Protein AF-0000000080762637 (afdb_homodimer)

Solvent-accessible surface area (backbone atoms only — not comparable to full-atom values): 26108 Å² total; per-residue (Å²): 98,55,35,38,34,23,55,74,46,94,80,44,49,54,63,39,38,21,54,66,80,36,74,73,41,64,69,33,74,90,33,51,57,68,70,39,53,30,42,40,44,33,22,14,60,32,32,26,32,26,31,83,55,32,31,35,41,34,30,75,67,43,68,45,46,82,32,47,44,78,46,60,76,55,96,51,94,60,48,72,67,38,45,43,44,81,78,19,58,44,29,39,33,30,52,57,32,37,32,53,38,35,52,86,74,33,28,37,36,42,25,47,48,53,60,60,86,58,62,56,42,44,59,32,34,25,37,39,63,25,44,72,48,58,61,60,64,68,40,43,31,33,46,57,49,64,46,74,41,77,47,48,56,65,34,61,66,30,19,38,31,73,31,43,65,69,68,53,52,60,32,38,35,30,38,29,63,44,80,75,36,60,69,56,42,50,48,30,51,52,51,52,50,50,50,52,52,47,53,52,32,41,75,66,61,32,64,68,46,48,69,58,66,57,89,50,39,73,65,70,36,44,61,58,82,89,46,93,60,78,55,58,85,81,61,74,77,74,69,72,37,49,56,62,39,82,47,124,98,55,35,39,33,22,56,74,45,95,80,45,48,54,64,38,37,21,55,67,80,36,74,70,41,64,69,34,76,90,33,50,57,68,71,40,54,32,43,40,43,32,21,12,62,32,32,28,33,25,31,83,56,30,30,36,40,34,29,75,68,44,70,44,44,82,34,48,46,78,46,60,76,55,95,50,94,61,49,72,69,38,43,43,45,80,78,18,58,44,29,39,34,30,52,56,30,38,30,50,37,34,52,87,73,33,26,36,38,41,25,46,47,53,60,60,88,56,61,56,42,44,60,34,34,25,38,39,64,26,44,72,48,61,62,59,65,70,40,43,31,34,47,57,49,63,45,74,43,78,46,48,55,64,34,63,67,32,20,39,29,73,31,44,65,68,69,53,53,60,31,38,34,30,39,28,62,46,79,76,37,60,69,57,41,50,47,28,51,52,50,51,50,50,50,52,52,46,52,52,32,42,74,65,60,31,65,68,47,48,68,57,68,56,89,49,38,73,64,69,36,45,64,58,83,88,46,92,60,79,53,59,87,80,62,74,76,74,69,71,36,48,57,62,40,82,47,124

Organism: Caulobacter vibrioides (strain ATCC 19089 / CIP 103742 / CB 15) (NCBI:txid190650)

pLDDT: mean 92.66, std 7.64, range [56.66, 98.94]

Sequence (496 aa):
MELECYPTENRPPEIVPGRPQRAWMDRFAERHPYRCLPLTMANTTGWDILCPVGFTATWDGGAHQECIKFQPDHPYPGFHDFVKSHFTRGVVTFHTGYLFRTPPGWSLMAMGPPNHVKDGIQPLAGVIETDWLPFPFTMNWIFTRPGTVRFEKGETFCFIMLIQDKPMEAFQPVIRSMNSNPELRRQYDVWAEKRTEFNNLIFKRDPEATKEAWQRFYFKGEYPEEIQAEAPSHHVNKRRMKAPKVGVMELECYPTENRPPEIVPGRPQRAWMDRFAERHPYRCLPLTMANTTGWDILCPVGFTATWDGGAHQECIKFQPDHPYPGFHDFVKSHFTRGVVTFHTGYLFRTPPGWSLMAMGPPNHVKDGIQPLAGVIETDWLPFPFTMNWIFTRPGTVRFEKGETFCFIMLIQDKPMEAFQPVIRSMNSNPELRRQYDVWAEKRTEFNNLIFKRDPEATKEAWQRFYFKGEYPEEIQAEAPSHHVNKRRMKAPKVGV

Nearest PDB structures (foldseek):
  3hhq-assembly3_I  TM=6.589E-01  e=3.356E-04  Saccharomyces cerevisiae
  1q5u-assembly1_Y  TM=6.756E-01  e=6.524E-04  Homo sapiens
  3lqw-assembly1_A  TM=6.959E-01  e=1.194E-03  Entamoeba histolytica HM-1:IMSS
  3so2-assembly1_A  TM=6.571E-01  e=1.822E-03  Chlorella variabilis
  2pc5-assembly1_A  TM=6.422E-01  e=2.781E-03  Arabidopsis thaliana

Secondary structure (DSSP, 8-state):
-EEEEEESSSSPPPEEEPP---HHHHHSGGGGGGG-HHHHHHHHSSEEEE-SS-EEEEE-S-SSGGGEEEEESS--TTHHHHEE-SS-TTEEEEE--EEEE--TT-EEEEEPPTT---TTEEE--EEE-TTT--S--EEEEEESSSEEEEE-TT-EEEEEEEE-HHHHHT-EEEE--GGG-HHHHHHHHHHHHHHHHHHHHHHTT-HHHHHH-S--HHHHT---TTS--PPPTT--S---PPPPEE--/-EEEEEESSSSPPPEEEPP---HHHHHSGGGGGGG-HHHHHHHHSSEEEE-SS-EEEEE-S-SSGGGEEEEESS--TTHHHHEE-SS-TTEEEEE--EEEE--TT-EEEEEPPTT---TTEEE--EEE-TTT--S--EEEEEESSSEEEEE-TT-EEEEEEEE-HHHHHT-EEEE--GGG-HHHHHHHHHHHHHHHHHHHHHHTT-HHHHHH-S--HHHHT---TTS--PPPTT--S---PPPPEE--

Radius of gyration: 23.25 Å; Cα contacts (8 Å, |Δi|>4): 1080; chains: 2; bounding box: 46×76×50 Å

Foldseek 3Di:
DDKDKAFPDDDFFFKFFQDQDEPVCVPDVVSVVLLVLVQSCLSGQFMFGWAQFKWKWFAAQDFDQVRIDIGTPDDDVCPCVQWGDDRGRFKIKGFRRIQIADAPQKWKKKWARRPHDFPQKGWDIDIGPSNDDDDGDITMMGGPDGGMGIGHGGHGSITMHMDRVVVVVVDDDDDDDCVVPVLSVVQVVVVVVVQVVLVVCVVVVPPVSVVVVHDCCLLVQHGPPVRPDDRDPVRDSDDHDDTDDDDD/DDKDKAFPDDDFFFKFFQDQDEPVCVPDVVSVVLLVLVQSCLSGQFMFGFAQFKWKWFAAQDFDQVRIDIGTPDDDVCVCVQWGRDRGRFKIKGFRRIQIADAPQKWKKKWARRPHDFPQKGWDIDIGPSNDDPDGDITMMGGPDGGMGIGHGGHGSITMHMDRVVVVVVDDDDDDDCVVPVLSVVQVVVVVVVQVVLVVCVVVVPPVSVVVVHDCCLLVQHGDPVRPDDRDPVRDSDDHDDGDDDDD

Structure (mmCIF, N/CA/C/O backbone):
data_AF-0000000080762637-model_v1
#
loop_
_entity.id
_entity.type
_entity.pdbx_description
1 polymer 'Uncharacterized protein'
#
loop_
_atom_site.group_PDB
_atom_site.id
_atom_site.type_symbol
_atom_site.label_atom_id
_atom_site.label_alt_id
_atom_site.label_comp_id
_atom_site.label_asym_id
_atom_site.label_entity_id
_atom_site.label_seq_id
_atom_site.pdbx_PDB_ins_code
_atom_site.Cartn_x
_atom_site.Cartn_y
_atom_site.Cartn_z
_atom_site.occupancy
_atom_site.B_iso_or_equiv
_atom_site.auth_seq_id
_atom_site.auth_comp_id
_atom_site.auth_asym_id
_atom_site.auth_atom_id
_atom_site.pdbx_PDB_model_num
ATOM 1 N N . MET A 1 1 ? 20.172 3.137 11.398 1 91.69 1 MET A N 1
ATOM 2 C CA . MET A 1 1 ? 19.516 4.344 10.898 1 91.69 1 MET A CA 1
ATOM 3 C C . MET A 1 1 ? 18.281 4.672 11.727 1 91.69 1 MET A C 1
ATOM 5 O O . MET A 1 1 ? 17.688 3.789 12.359 1 91.69 1 MET A O 1
ATOM 9 N N . GLU A 1 2 ? 18 5.945 11.828 1 97 2 GLU A N 1
ATOM 10 C CA . GLU A 1 2 ? 16.875 6.375 12.648 1 97 2 GLU A CA 1
ATOM 11 C C . GLU A 1 2 ? 15.742 6.922 11.789 1 97 2 GLU A C 1
ATOM 13 O O . GLU A 1 2 ? 15.984 7.539 10.75 1 97 2 GLU A O 1
ATOM 18 N N . LEU A 1 3 ? 14.586 6.633 12.203 1 98.38 3 LEU A N 1
ATOM 19 C CA . LEU A 1 3 ? 13.398 7.379 11.797 1 98.38 3 LEU A CA 1
ATOM 20 C C . LEU A 1 3 ? 13 8.391 12.867 1 98.38 3 LEU A C 1
ATOM 22 O O . LEU A 1 3 ? 12.445 8.016 13.906 1 98.38 3 LEU A O 1
ATOM 26 N N . GLU A 1 4 ? 13.289 9.609 12.57 1 98.25 4 GLU A N 1
ATOM 27 C CA . GLU A 1 4 ? 12.977 10.625 13.57 1 98.25 4 GLU A CA 1
ATOM 28 C C . GLU A 1 4 ? 11.5 11.031 13.508 1 98.25 4 GLU A C 1
ATOM 30 O O . GLU A 1 4 ? 10.977 11.312 12.43 1 98.25 4 GLU A O 1
ATOM 35 N N . CYS A 1 5 ? 10.891 11.055 14.641 1 98.5 5 CYS A N 1
ATOM 36 C CA . CYS A 1 5 ? 9.492 11.43 14.805 1 98.5 5 CYS A CA 1
ATOM 37 C C . CYS A 1 5 ? 9.359 12.641 15.727 1 98.5 5 CYS A C 1
ATOM 39 O O . CYS A 1 5 ? 9.594 12.531 16.938 1 98.5 5 CYS A O 1
ATOM 41 N N . TYR A 1 6 ? 8.953 13.766 15.172 1 98.12 6 TYR A N 1
ATOM 42 C CA . TYR A 1 6 ? 8.789 14.992 15.938 1 98.12 6 TYR A CA 1
ATOM 43 C C . TYR A 1 6 ? 7.32 15.297 16.188 1 98.12 6 TYR A C 1
ATOM 45 O O . TYR A 1 6 ? 6.605 15.711 15.266 1 98.12 6 TYR A O 1
ATOM 53 N N . PRO A 1 7 ? 6.875 15.156 17.438 1 97.06 7 PRO A N 1
ATOM 54 C CA . PRO A 1 7 ? 5.473 15.492 17.703 1 97.06 7 PRO A CA 1
ATOM 55 C C . PRO A 1 7 ? 5.133 16.938 17.359 1 97.06 7 PRO A C 1
ATOM 57 O O . PRO A 1 7 ? 5.918 17.844 17.656 1 97.06 7 PRO A O 1
ATOM 60 N N . THR A 1 8 ? 4.043 17.141 16.688 1 94.88 8 THR A N 1
ATOM 61 C CA . THR A 1 8 ? 3.58 18.469 16.344 1 94.88 8 THR A CA 1
ATOM 62 C C . THR A 1 8 ? 2.389 18.875 17.203 1 94.88 8 THR A C 1
ATOM 64 O O . THR A 1 8 ? 1.822 19.953 17.016 1 94.88 8 THR A O 1
ATOM 67 N N . GLU A 1 9 ? 1.946 18.016 18.078 1 92 9 GLU A N 1
ATOM 68 C CA . GLU A 1 9 ? 0.881 18.266 19.047 1 92 9 GLU A CA 1
ATOM 69 C C . GLU A 1 9 ? 1.233 17.688 20.406 1 92 9 GLU A C 1
ATOM 71 O O . GLU A 1 9 ? 2.141 16.859 20.531 1 92 9 GLU A O 1
ATOM 76 N N . ASN A 1 10 ? 0.534 18.141 21.406 1 88.44 10 ASN A N 1
ATOM 77 C CA . ASN A 1 10 ? 0.847 17.781 22.797 1 88.44 10 ASN A CA 1
ATOM 78 C C . ASN A 1 10 ? 0.606 16.297 23.047 1 88.44 10 ASN A C 1
ATOM 80 O O . ASN A 1 10 ? 1.352 15.664 23.797 1 88.44 10 ASN A O 1
ATOM 84 N N . ARG A 1 11 ? -0.433 15.781 22.547 1 91.69 11 ARG A N 1
ATOM 85 C CA . ARG A 1 11 ? -0.769 14.367 22.703 1 91.69 11 ARG A CA 1
ATOM 86 C C . ARG A 1 11 ? -0.858 13.664 21.344 1 91.69 11 ARG A C 1
ATOM 88 O O . ARG A 1 11 ? -1.951 13.32 20.891 1 91.69 11 ARG A O 1
ATOM 95 N N . PRO A 1 12 ? 0.358 13.438 20.828 1 95.44 12 PRO A N 1
ATOM 96 C CA . PRO A 1 12 ? 0.318 12.797 19.5 1 95.44 12 PRO A CA 1
ATOM 97 C C . PRO A 1 12 ? -0.149 11.344 19.562 1 95.44 12 PRO A C 1
ATOM 99 O O . PRO A 1 12 ? 0.031 10.68 20.594 1 95.44 12 PRO A O 1
ATOM 102 N N . PRO A 1 13 ? -0.802 10.844 18.516 1 97.62 13 PRO A N 1
ATOM 103 C CA . PRO A 1 13 ? -1.193 9.43 18.453 1 97.62 13 PRO A CA 1
ATOM 104 C C . PRO A 1 13 ? -0.014 8.484 18.672 1 97.62 13 PRO A C 1
ATOM 106 O O . PRO A 1 13 ? 1.129 8.836 18.375 1 97.62 13 PRO A O 1
ATOM 109 N N . GLU A 1 14 ? -0.35 7.312 19.156 1 98.12 14 GLU A N 1
ATOM 110 C CA . GLU A 1 14 ? 0.674 6.309 19.438 1 98.12 14 GLU A CA 1
ATOM 111 C C . GLU A 1 14 ? 1.184 5.664 18.156 1 98.12 14 GLU A C 1
ATOM 113 O O . GLU A 1 14 ? 0.403 5.387 17.234 1 98.12 14 GLU A O 1
ATOM 118 N N . ILE A 1 15 ? 2.496 5.457 18.094 1 98.69 15 ILE A N 1
ATOM 119 C CA . ILE A 1 15 ? 3.123 4.684 17.031 1 98.69 15 ILE A CA 1
ATOM 120 C C . ILE A 1 15 ? 3.588 3.336 17.578 1 98.69 15 ILE A C 1
ATOM 122 O O . ILE A 1 15 ? 4.227 3.273 18.625 1 98.69 15 ILE A O 1
ATOM 126 N N . VAL A 1 16 ? 3.229 2.246 16.938 1 98.75 16 VAL A N 1
ATOM 127 C CA . VAL A 1 16 ? 3.68 0.917 17.344 1 98.75 16 VAL A CA 1
ATOM 128 C C . VAL A 1 16 ? 4.176 0.149 16.109 1 98.75 16 VAL A C 1
ATOM 130 O O . VAL A 1 16 ? 3.828 0.486 14.977 1 98.75 16 VAL A O 1
ATOM 133 N N . PRO A 1 17 ? 5.035 -0.861 16.359 1 98.56 17 PRO A N 1
ATOM 134 C CA . PRO A 1 17 ? 5.371 -1.726 15.234 1 98.56 17 PRO A CA 1
ATOM 135 C C . PRO A 1 17 ? 4.137 -2.33 14.562 1 98.56 17 PRO A C 1
ATOM 137 O O . PRO A 1 17 ? 3.119 -2.549 15.227 1 98.56 17 PRO A O 1
ATOM 140 N N . GLY A 1 18 ? 4.254 -2.529 13.219 1 98.38 18 GLY A N 1
ATOM 141 C CA . GLY A 1 18 ? 3.158 -3.18 12.523 1 98.38 18 GLY A CA 1
ATOM 142 C C . GLY A 1 18 ? 2.688 -4.453 13.195 1 98.38 18 GLY A C 1
ATOM 143 O O . GLY A 1 18 ? 3.502 -5.297 13.578 1 98.38 18 GLY A O 1
ATOM 144 N N . ARG A 1 19 ? 1.404 -4.625 13.312 1 97.06 19 ARG A N 1
ATOM 145 C CA . ARG A 1 19 ? 0.818 -5.766 14.008 1 97.06 19 ARG A CA 1
ATOM 146 C C . ARG A 1 19 ? 0.419 -6.863 13.031 1 97.06 19 ARG A C 1
ATOM 148 O O . ARG A 1 19 ? -0.098 -6.578 11.945 1 97.06 19 ARG A O 1
ATOM 155 N N . PRO A 1 20 ? 0.65 -8.086 13.367 1 96.12 20 PRO A N 1
ATOM 156 C CA . PRO A 1 20 ? 0.43 -9.18 12.422 1 96.12 20 PRO A CA 1
ATOM 157 C C . PRO A 1 20 ? -1.045 -9.547 12.281 1 96.12 20 PRO A C 1
ATOM 159 O O . PRO A 1 20 ? -1.464 -10.039 11.227 1 96.12 20 PRO A O 1
ATOM 162 N N . GLN A 1 21 ? -1.851 -9.297 13.281 1 96.81 21 GLN A N 1
ATOM 163 C CA . GLN A 1 21 ? -3.199 -9.852 13.305 1 96.81 21 GLN A CA 1
ATOM 164 C C . GLN A 1 21 ? -4.164 -8.984 12.5 1 96.81 21 GLN A C 1
ATOM 166 O O . GLN A 1 21 ? -4.047 -7.758 12.5 1 96.81 21 GLN A O 1
ATOM 171 N N . ARG A 1 22 ? -5.027 -9.617 11.836 1 97.75 22 ARG A N 1
ATOM 172 C CA . ARG A 1 22 ? -6.195 -9.023 11.195 1 97.75 22 ARG A CA 1
ATOM 173 C C . ARG A 1 22 ? -7.469 -9.781 11.555 1 97.75 22 ARG A C 1
ATOM 175 O O . ARG A 1 22 ? -7.477 -11.008 11.586 1 97.75 22 ARG A O 1
ATOM 182 N N . ALA A 1 23 ? -8.555 -9.008 11.789 1 95.88 23 ALA A N 1
ATOM 183 C CA . ALA A 1 23 ? -9.805 -9.609 12.258 1 95.88 23 ALA A CA 1
ATOM 184 C C . ALA A 1 23 ? -10.297 -10.68 11.289 1 95.88 23 ALA A C 1
ATOM 186 O O . ALA A 1 23 ? -10.703 -11.766 11.711 1 95.88 23 ALA A O 1
ATOM 187 N N . TRP A 1 24 ? -10.328 -10.422 9.977 1 94.5 24 TRP A N 1
ATOM 188 C CA . TRP A 1 24 ? -10.844 -11.383 9.008 1 94.5 24 TRP A CA 1
ATOM 189 C C . TRP A 1 24 ? -9.953 -12.617 8.938 1 94.5 24 TRP A C 1
ATOM 191 O O . TRP A 1 24 ? -10.438 -13.727 8.727 1 94.5 24 TRP A O 1
ATOM 201 N N . MET A 1 25 ? -8.633 -12.445 9.094 1 94.75 25 MET A N 1
ATOM 202 C CA . MET A 1 25 ? -7.711 -13.578 9.086 1 94.75 25 MET A CA 1
ATOM 203 C C . MET A 1 25 ? -7.945 -14.469 10.297 1 94.75 25 MET A C 1
ATOM 205 O O . MET A 1 25 ? -7.902 -15.695 10.188 1 94.75 25 MET A O 1
ATOM 209 N N . ASP A 1 26 ? -8.234 -13.859 11.43 1 94.81 26 ASP A N 1
ATOM 210 C CA . ASP A 1 26 ? -8.516 -14.594 12.664 1 94.81 26 ASP A CA 1
ATOM 211 C C . ASP A 1 26 ? -9.781 -15.438 12.523 1 94.81 26 ASP A C 1
ATOM 213 O O . ASP A 1 26 ? -9.898 -16.484 13.156 1 94.81 26 ASP A O 1
ATOM 217 N N . ARG A 1 27 ? -10.664 -15 11.742 1 91.06 27 ARG A N 1
ATOM 218 C CA . ARG A 1 27 ? -11.977 -15.633 11.648 1 91.06 27 ARG A CA 1
ATOM 219 C C . ARG A 1 27 ? -11.953 -16.812 10.68 1 91.06 27 ARG A C 1
ATOM 221 O O . ARG A 1 27 ? -12.891 -17.609 10.641 1 91.06 27 ARG A O 1
ATOM 228 N N . PHE A 1 28 ? -10.898 -16.906 9.914 1 87.38 28 PHE A N 1
ATOM 229 C CA . PHE A 1 28 ? -10.789 -18.031 9 1 87.38 28 PHE A CA 1
ATOM 230 C C . PHE A 1 28 ? -10.562 -19.328 9.758 1 87.38 28 PHE A C 1
ATOM 232 O O . PHE A 1 28 ? -9.906 -19.344 10.805 1 87.38 28 PHE A O 1
ATOM 239 N N . ALA A 1 29 ? -11.102 -20.359 9.125 1 82.44 29 ALA A N 1
ATOM 240 C CA . ALA A 1 29 ? -10.883 -21.672 9.719 1 82.44 29 ALA A CA 1
ATOM 241 C C . ALA A 1 29 ? -9.398 -21.969 9.875 1 82.44 29 ALA A C 1
ATOM 243 O O . ALA A 1 29 ? -8.617 -21.75 8.945 1 82.44 29 ALA A O 1
ATOM 244 N N . GLU A 1 30 ? -9.039 -22.328 11.023 1 84.62 30 GLU A N 1
ATOM 245 C CA . GLU A 1 30 ? -7.664 -22.703 11.352 1 84.62 30 GLU A CA 1
ATOM 246 C C . GLU A 1 30 ? -6.703 -21.547 11.109 1 84.62 30 GLU A C 1
ATOM 248 O O . GLU A 1 30 ? -5.496 -21.766 10.953 1 84.62 30 GLU A O 1
ATOM 253 N N . ARG A 1 31 ? -7.23 -20.344 10.898 1 88.44 31 ARG A N 1
ATOM 254 C CA . ARG A 1 31 ? -6.418 -19.156 10.664 1 88.44 31 ARG A CA 1
ATOM 255 C C . ARG A 1 31 ? -5.504 -19.344 9.461 1 88.44 31 ARG A C 1
ATOM 257 O O . ARG A 1 31 ? -4.328 -18.969 9.5 1 88.44 31 ARG A O 1
ATOM 264 N N . HIS A 1 32 ? -6.035 -19.891 8.445 1 88 32 HIS A N 1
ATOM 265 C CA . HIS A 1 32 ? -5.332 -20.328 7.242 1 88 32 HIS A CA 1
ATOM 266 C C . HIS A 1 32 ? -4.602 -19.172 6.582 1 88 32 HIS A C 1
ATOM 268 O O . HIS A 1 32 ? -3.479 -19.328 6.098 1 88 32 HIS A O 1
ATOM 274 N N . PRO A 1 33 ? -5.195 -18.016 6.633 1 91.06 33 PRO A N 1
ATOM 275 C CA . PRO A 1 33 ? -4.531 -16.922 5.926 1 91.06 33 PRO A CA 1
ATOM 276 C C . PRO A 1 33 ? -3.158 -16.594 6.504 1 91.06 33 PRO A C 1
ATOM 278 O O . PRO A 1 33 ? -2.307 -16.031 5.805 1 91.06 33 PRO A O 1
ATOM 281 N N . TYR A 1 34 ? -2.912 -16.922 7.738 1 92.44 34 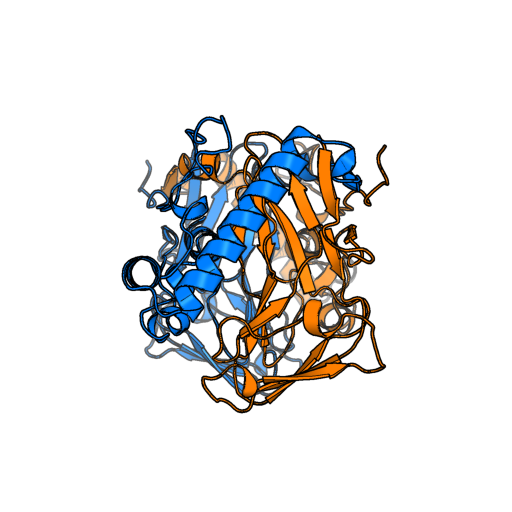TYR A N 1
ATOM 282 C CA . TYR A 1 34 ? -1.624 -16.625 8.359 1 92.44 34 TYR A CA 1
ATOM 283 C C . TYR A 1 34 ? -0.534 -17.547 7.805 1 92.44 34 TYR A C 1
ATOM 285 O O . TYR A 1 34 ? 0.655 -17.312 8.039 1 92.44 34 TYR A O 1
ATOM 293 N N . ARG A 1 35 ? -0.922 -18.516 7.008 1 88.94 35 ARG A N 1
ATOM 294 C CA . ARG A 1 35 ? 0.034 -19.375 6.332 1 88.94 35 ARG A CA 1
ATOM 295 C C . ARG A 1 35 ? 0.582 -18.719 5.07 1 88.94 35 ARG A C 1
ATOM 297 O O . ARG A 1 35 ? 1.582 -19.172 4.512 1 88.94 35 ARG A O 1
ATOM 304 N N . CYS A 1 36 ? -0.128 -17.797 4.605 1 92.62 36 CYS A N 1
ATOM 305 C CA . CYS A 1 36 ? 0.356 -17.016 3.471 1 92.62 36 CYS A CA 1
ATOM 306 C C . CYS A 1 36 ? 1.411 -16.016 3.914 1 92.62 36 CYS A C 1
ATOM 308 O O . CYS A 1 36 ? 1.078 -14.898 4.34 1 92.62 36 CYS A O 1
ATOM 310 N N . LEU A 1 37 ? 2.641 -16.344 3.703 1 94.88 37 LEU A N 1
ATOM 311 C CA . LEU A 1 37 ? 3.768 -15.594 4.238 1 94.88 37 LEU A CA 1
ATOM 312 C C . LEU A 1 37 ? 3.768 -14.164 3.695 1 94.88 37 LEU A C 1
ATOM 314 O O . LEU A 1 37 ? 3.93 -13.211 4.457 1 94.88 37 LEU A O 1
ATOM 318 N N . PRO A 1 38 ? 3.566 -13.922 2.34 1 96.69 38 PRO A N 1
ATOM 319 C CA . PRO A 1 38 ? 3.557 -12.547 1.84 1 96.69 38 PRO A CA 1
ATOM 320 C C . PRO A 1 38 ? 2.547 -11.664 2.566 1 96.69 38 PRO A C 1
ATOM 322 O O . PRO A 1 38 ? 2.834 -10.492 2.852 1 96.69 38 PRO A O 1
ATOM 325 N N . LEU A 1 39 ? 1.398 -12.227 2.896 1 96.94 39 LEU A N 1
ATOM 326 C CA . LEU A 1 39 ? 0.346 -11.477 3.574 1 96.94 39 LEU A CA 1
ATOM 327 C C . LEU A 1 39 ? 0.806 -11.023 4.957 1 96.94 39 LEU A C 1
ATOM 329 O O . LEU A 1 39 ? 0.708 -9.844 5.293 1 96.94 39 LEU A O 1
ATOM 333 N N . THR A 1 40 ? 1.348 -11.945 5.734 1 96.81 40 THR A N 1
ATOM 334 C CA . THR A 1 40 ? 1.747 -11.633 7.105 1 96.81 40 THR A CA 1
ATOM 335 C C . THR A 1 40 ? 2.965 -10.711 7.117 1 96.81 40 THR A C 1
ATOM 337 O O . THR A 1 40 ? 3.096 -9.859 7.996 1 96.81 40 THR A O 1
ATOM 340 N N . MET A 1 41 ? 3.816 -10.898 6.145 1 97.56 41 MET A N 1
ATOM 341 C CA . MET A 1 41 ? 4.973 -10.008 6.039 1 97.56 41 MET A CA 1
ATOM 342 C C . MET A 1 41 ? 4.539 -8.578 5.738 1 97.56 41 MET A C 1
ATOM 344 O O . MET A 1 41 ? 5.066 -7.633 6.324 1 97.56 41 MET A O 1
ATOM 348 N N . ALA A 1 42 ? 3.586 -8.445 4.883 1 98.5 42 ALA A N 1
ATOM 349 C CA . ALA A 1 42 ? 3.078 -7.109 4.586 1 98.5 42 ALA A CA 1
ATOM 350 C C . ALA A 1 42 ? 2.498 -6.457 5.836 1 98.5 42 ALA A C 1
ATOM 352 O O . ALA A 1 42 ? 2.697 -5.262 6.066 1 98.5 42 ALA A O 1
ATOM 353 N N . ASN A 1 43 ? 1.814 -7.238 6.68 1 98.56 43 ASN A N 1
ATOM 354 C CA . ASN A 1 43 ? 1.166 -6.723 7.883 1 98.56 43 ASN A CA 1
ATOM 355 C C . ASN A 1 43 ? 2.174 -6.082 8.828 1 98.56 43 ASN A C 1
ATOM 357 O O . ASN A 1 43 ? 1.83 -5.164 9.578 1 98.56 43 ASN A O 1
ATOM 361 N N . THR A 1 44 ? 3.428 -6.551 8.742 1 98.31 44 THR A N 1
ATOM 362 C CA . THR A 1 44 ? 4.363 -6.172 9.797 1 98.31 44 THR A CA 1
ATOM 363 C C . THR A 1 44 ? 5.531 -5.375 9.227 1 98.31 44 THR A C 1
ATOM 365 O O . THR A 1 44 ? 6.512 -5.113 9.922 1 98.31 44 THR A O 1
ATOM 368 N N . THR A 1 45 ? 5.488 -5.039 7.949 1 98.25 45 THR A N 1
ATOM 369 C CA . THR A 1 45 ? 6.59 -4.309 7.336 1 98.25 45 THR A CA 1
ATOM 370 C C . THR A 1 45 ? 6.348 -2.803 7.402 1 98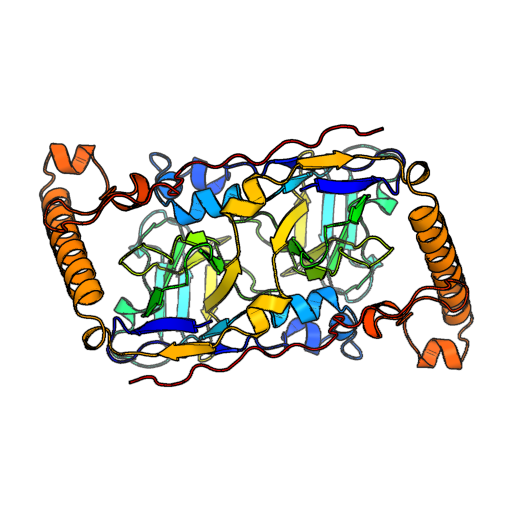.25 45 THR A C 1
ATOM 372 O O . THR A 1 45 ? 6.199 -2.146 6.371 1 98.25 45 THR A O 1
ATOM 375 N N . GLY A 1 46 ? 6.41 -2.283 8.602 1 98.56 46 GLY A N 1
ATOM 376 C CA . GLY A 1 46 ? 6.191 -0.869 8.859 1 98.56 46 GLY A CA 1
ATOM 377 C C . GLY A 1 46 ? 5.691 -0.59 10.266 1 98.56 46 GLY A C 1
ATOM 378 O O . GLY A 1 46 ? 5.926 -1.383 11.18 1 98.56 46 GLY A O 1
ATOM 379 N N . TRP A 1 47 ? 5.105 0.604 10.477 1 98.94 47 TRP A N 1
ATOM 380 C CA . TRP A 1 47 ? 4.613 1.018 11.789 1 98.94 47 TRP A CA 1
ATOM 381 C C . TRP A 1 47 ? 3.17 1.501 11.703 1 98.94 47 TRP A C 1
ATOM 383 O O . TRP A 1 47 ? 2.77 2.098 10.695 1 98.94 47 TRP A O 1
ATOM 393 N N . ASP A 1 48 ? 2.465 1.257 12.758 1 98.81 48 ASP A N 1
ATOM 394 C CA . ASP A 1 48 ? 1.075 1.678 12.914 1 98.81 48 ASP A CA 1
ATOM 395 C C . ASP A 1 48 ? 0.981 2.979 13.703 1 98.81 48 ASP A C 1
ATOM 397 O O . ASP A 1 48 ? 1.651 3.139 14.727 1 98.81 48 ASP A O 1
ATOM 401 N N . ILE A 1 49 ? 0.249 3.9 13.172 1 98.88 49 ILE A N 1
ATOM 402 C CA . ILE A 1 49 ? -0.202 5.035 13.969 1 98.88 49 ILE A CA 1
ATOM 403 C C . ILE A 1 49 ? -1.663 4.84 14.367 1 98.88 49 ILE A C 1
ATOM 405 O O . ILE A 1 49 ? -2.521 4.613 13.516 1 98.88 49 ILE A O 1
ATOM 409 N N . LEU A 1 50 ? -1.955 4.945 15.625 1 98.75 50 LEU A N 1
ATOM 410 C CA . LEU A 1 50 ? -3.201 4.406 16.156 1 98.75 50 LEU A CA 1
ATOM 411 C C . LEU A 1 50 ? -4.184 5.523 16.484 1 98.75 50 LEU A C 1
ATOM 413 O O . LEU A 1 50 ? -3.777 6.59 16.969 1 98.75 50 LEU A O 1
ATOM 417 N N . CYS A 1 51 ? -5.457 5.254 16.266 1 98.31 51 CYS A N 1
ATOM 418 C CA . CYS A 1 51 ? -6.52 6.164 16.688 1 98.31 51 CYS A CA 1
ATOM 419 C C . CYS A 1 51 ? -6.516 6.344 18.203 1 98.31 51 CYS A C 1
ATOM 421 O O . CYS A 1 51 ? -6.609 5.367 18.953 1 98.31 51 CYS A O 1
ATOM 423 N N . PRO A 1 52 ? -6.418 7.566 18.656 1 97.31 52 PRO A N 1
ATOM 424 C CA . PRO A 1 52 ? -6.395 7.797 20.109 1 97.31 52 PRO A CA 1
ATOM 425 C C . PRO A 1 52 ? -7.773 7.668 20.75 1 97.31 52 PRO A C 1
ATOM 427 O O . PRO A 1 52 ? -7.883 7.516 21.969 1 97.31 52 PRO A O 1
ATOM 430 N N . VAL A 1 53 ? -8.82 7.734 19.969 1 97.25 53 VAL A N 1
ATOM 431 C CA . VAL A 1 53 ? -10.195 7.68 20.453 1 97.25 53 VAL A CA 1
ATOM 432 C C . VAL A 1 53 ? -11.086 7.02 19.406 1 97.25 53 VAL A C 1
ATOM 434 O O . VAL A 1 53 ? -10.836 7.145 18.203 1 97.25 53 VAL A O 1
ATOM 437 N N . GLY A 1 54 ? -12.055 6.277 19.906 1 98 54 GLY A N 1
ATOM 438 C CA . GLY A 1 54 ? -13.055 5.738 18.984 1 98 54 GLY A CA 1
ATOM 439 C C . GLY A 1 54 ? -14.062 6.773 18.531 1 98 54 GLY A C 1
ATOM 440 O O . GLY A 1 54 ? -14.43 7.668 19.297 1 98 54 GLY A O 1
ATOM 441 N N . PHE A 1 55 ? -14.523 6.645 17.312 1 98.44 55 PHE A N 1
ATOM 442 C CA . PHE A 1 55 ? -15.531 7.578 16.812 1 98.44 55 PHE A CA 1
ATOM 443 C C . PHE A 1 55 ? -16.25 7.012 15.594 1 98.44 55 PHE A C 1
ATOM 445 O O . PHE A 1 55 ? -15.797 6.016 15.016 1 98.44 55 PHE A O 1
ATOM 452 N N . THR A 1 56 ? -17.312 7.633 15.266 1 98.19 56 THR A N 1
ATOM 453 C CA . THR A 1 56 ? -18.094 7.305 14.078 1 98.19 56 THR A CA 1
ATOM 454 C C . THR A 1 56 ? -18.047 8.453 13.07 1 98.19 56 THR A C 1
ATOM 456 O O . THR A 1 56 ? -18.094 9.625 13.461 1 98.19 56 THR A O 1
ATOM 459 N N . ALA A 1 57 ? -17.844 8.141 11.836 1 97.75 57 ALA A N 1
ATOM 460 C CA . ALA A 1 57 ? -17.938 9.102 10.734 1 97.75 57 ALA A CA 1
ATOM 461 C C . ALA A 1 57 ? -19.094 8.766 9.805 1 97.75 57 ALA A C 1
ATOM 463 O O . ALA A 1 57 ? -19.266 7.605 9.406 1 97.75 57 ALA A O 1
ATOM 464 N N . THR A 1 58 ? -19.906 9.742 9.477 1 98 58 THR A N 1
ATOM 465 C CA . THR A 1 58 ? -21.047 9.547 8.586 1 98 58 THR A CA 1
ATOM 466 C C . THR A 1 58 ? -21 10.531 7.426 1 98 58 THR A C 1
ATOM 468 O O . THR A 1 58 ? -20.859 11.734 7.629 1 98 58 THR A O 1
ATOM 471 N N . TRP A 1 59 ? -21.062 10.016 6.246 1 97.88 59 TRP A N 1
ATOM 472 C CA . TRP A 1 59 ? -21.109 10.828 5.035 1 97.88 59 TRP A CA 1
ATOM 473 C C . TRP A 1 59 ? -22.453 10.695 4.332 1 97.88 59 TRP A C 1
ATOM 475 O O . TRP A 1 59 ? -22.938 9.578 4.117 1 97.88 59 TRP A O 1
ATOM 485 N N . ASP A 1 60 ? -23.062 11.734 3.943 1 97.12 60 ASP A N 1
ATOM 486 C CA . ASP A 1 60 ? -24.391 11.68 3.357 1 97.12 60 ASP A CA 1
ATOM 487 C C . ASP A 1 60 ? -24.328 11.719 1.833 1 97.12 60 ASP A C 1
ATOM 489 O O . ASP A 1 60 ? -25.359 11.734 1.161 1 97.12 60 ASP A O 1
ATOM 493 N N . GLY A 1 61 ? -23.188 11.734 1.286 1 95 61 GLY A N 1
ATOM 494 C CA . GLY A 1 61 ? -23.047 11.711 -0.16 1 95 61 GLY A CA 1
ATOM 495 C C . GLY A 1 61 ? -22.828 13.094 -0.759 1 95 61 GLY A C 1
ATOM 496 O O . GLY A 1 61 ? -22.609 13.219 -1.968 1 95 61 GLY A O 1
ATOM 497 N N . GLY A 1 62 ? -22.812 14.078 0.033 1 92.62 62 GLY A N 1
ATOM 498 C CA . GLY A 1 62 ? -22.688 15.445 -0.459 1 92.62 62 GLY A CA 1
ATOM 499 C C . GLY A 1 62 ? -21.266 15.859 -0.743 1 92.62 62 GLY A C 1
ATOM 500 O O . GLY A 1 62 ? -20.328 15.102 -0.482 1 92.62 62 GLY A O 1
ATOM 501 N N . ALA A 1 63 ? -21.062 17.031 -1.298 1 89.25 63 ALA A N 1
ATOM 502 C CA . ALA A 1 63 ? -19.781 17.469 -1.821 1 89.25 63 ALA A CA 1
ATOM 503 C C . ALA A 1 63 ? -19.094 18.422 -0.848 1 89.25 63 ALA A C 1
ATOM 505 O O . ALA A 1 63 ? -17.938 18.812 -1.064 1 89.25 63 ALA A O 1
ATOM 506 N N . HIS A 1 64 ? -19.703 18.75 0.251 1 88.38 64 HIS A N 1
ATOM 507 C CA . HIS A 1 64 ? -19.172 19.766 1.148 1 88.38 64 HIS A CA 1
ATOM 508 C C . HIS A 1 64 ? -18.594 19.125 2.416 1 88.38 64 HIS A C 1
ATOM 510 O O . HIS A 1 64 ? -18.906 17.984 2.738 1 88.38 64 HIS A O 1
ATOM 516 N N . GLN A 1 65 ? -17.797 19.875 3.119 1 85.88 65 GLN A N 1
ATOM 517 C CA . GLN A 1 65 ? -17.156 19.406 4.34 1 85.88 65 GLN A CA 1
ATOM 518 C C . GLN A 1 65 ? -18.172 19.031 5.398 1 85.88 65 GLN A C 1
ATOM 520 O O . GLN A 1 65 ? -17.984 18.078 6.16 1 85.88 65 GLN A O 1
ATOM 525 N N . GLU A 1 66 ? -19.266 19.734 5.43 1 89.5 66 GLU A N 1
ATOM 526 C CA . GLU A 1 66 ? -20.281 19.516 6.449 1 89.5 66 GLU A CA 1
ATOM 527 C C . GLU A 1 66 ? -21.078 18.25 6.184 1 89.5 66 GLU A C 1
ATOM 529 O O . GLU A 1 66 ? -21.844 17.797 7.035 1 89.5 66 GLU A O 1
ATOM 534 N N . CYS A 1 67 ? -20.812 17.719 5.027 1 93.25 67 CYS A N 1
ATOM 535 C CA . CYS A 1 67 ? -21.562 16.531 4.645 1 93.25 67 CYS A CA 1
ATOM 536 C C . CYS A 1 67 ? -20.984 15.289 5.312 1 93.25 67 CYS A C 1
ATOM 538 O O . CYS A 1 67 ? -21.547 14.203 5.191 1 93.25 67 CYS A O 1
ATOM 540 N N . ILE A 1 68 ? -19.891 15.406 5.992 1 94.88 68 ILE A N 1
ATOM 541 C CA . ILE A 1 68 ? -19.359 14.352 6.852 1 94.88 68 ILE A CA 1
ATOM 542 C C . ILE A 1 68 ? -19.484 14.766 8.32 1 94.88 68 ILE A C 1
ATOM 544 O O . ILE A 1 68 ? -19.062 15.875 8.695 1 94.88 68 ILE A O 1
ATOM 548 N N . LYS A 1 69 ? -20.031 13.945 9.117 1 95.56 69 LYS A N 1
ATOM 549 C CA . LYS A 1 69 ? -20.156 14.172 10.555 1 95.56 69 LYS A CA 1
ATOM 550 C C . LYS A 1 69 ? -19.297 13.195 11.344 1 95.56 69 LYS A C 1
ATOM 552 O O . LYS A 1 69 ? -19.25 12.008 11.023 1 95.56 69 LYS A O 1
ATOM 557 N N . PHE A 1 70 ? -18.625 13.742 12.281 1 96.5 70 PHE A N 1
ATOM 558 C CA . PHE A 1 70 ? -17.797 12.945 13.18 1 96.5 70 PHE A CA 1
ATOM 559 C C . PHE A 1 70 ? -18.391 12.945 14.594 1 96.5 70 PHE A C 1
ATOM 561 O O . PHE A 1 70 ? -18.75 14 15.117 1 96.5 70 PHE A O 1
ATOM 568 N N . GLN A 1 71 ? -18.469 11.758 15.203 1 96.56 71 GLN A N 1
ATOM 569 C CA . GLN A 1 71 ? -18.984 11.617 16.562 1 96.56 71 GLN A CA 1
ATOM 570 C C . GLN A 1 71 ? -18.062 10.742 17.406 1 96.56 71 GLN A C 1
ATOM 572 O O . GLN A 1 71 ? -18.109 9.516 17.328 1 96.56 71 GLN A O 1
ATOM 577 N N . PRO A 1 72 ? -17.234 11.391 18.266 1 97.25 72 PRO A N 1
ATOM 578 C CA . PRO A 1 72 ? -16.406 10.578 19.156 1 97.25 72 PRO A CA 1
ATOM 579 C C . PRO A 1 72 ? -17.234 9.844 20.203 1 97.25 72 PRO A C 1
ATOM 581 O O . PRO A 1 72 ? -18.328 10.289 20.578 1 97.25 72 PRO A O 1
ATOM 584 N N . ASP A 1 73 ? -16.688 8.719 20.672 1 96.44 73 ASP A N 1
ATOM 585 C CA . ASP A 1 73 ? -17.359 7.918 21.688 1 96.44 73 ASP A CA 1
ATOM 586 C C . ASP A 1 73 ? -17.5 8.695 23 1 96.44 73 ASP A C 1
ATOM 588 O O . ASP A 1 73 ? -18.5 8.555 23.719 1 96.44 73 ASP A O 1
ATOM 592 N N . HIS A 1 74 ? -16.484 9.422 23.312 1 94.38 74 HIS A N 1
ATOM 593 C CA . HIS A 1 74 ? -16.453 10.297 24.484 1 94.38 74 HIS A CA 1
ATOM 594 C C . HIS A 1 74 ? -15.758 11.617 24.156 1 94.38 74 HIS A C 1
ATOM 596 O O . HIS A 1 74 ? -14.992 11.703 23.203 1 94.38 74 HIS A O 1
ATOM 602 N N . PRO A 1 75 ? -16.172 12.578 24.969 1 91.75 75 PRO A N 1
ATOM 603 C CA . PRO A 1 75 ? -15.461 13.844 24.734 1 91.75 75 PRO A CA 1
ATOM 604 C C . PRO A 1 75 ? -13.945 13.672 24.719 1 91.75 75 PRO A C 1
ATOM 606 O O . PRO A 1 75 ? -13.383 13.016 25.609 1 91.75 75 PRO A O 1
ATOM 609 N N . TYR A 1 76 ? -13.344 14.086 23.688 1 90.31 76 TYR A N 1
ATOM 610 C CA . TYR A 1 76 ? -11.898 14.016 23.5 1 90.31 76 TYR A CA 1
ATOM 611 C C . TYR A 1 76 ? -11.32 15.375 23.125 1 90.31 76 TYR A C 1
ATOM 613 O O . TYR A 1 76 ? -11.625 15.906 22.047 1 90.31 76 TYR A O 1
ATOM 621 N N . PRO A 1 77 ? -10.547 15.922 24.094 1 89.5 77 PRO A N 1
ATOM 622 C CA . PRO A 1 77 ? -9.945 17.219 23.781 1 89.5 77 PRO A CA 1
ATOM 623 C C . PRO A 1 77 ? -9.156 17.203 22.484 1 89.5 77 PRO A C 1
ATOM 625 O O . PRO A 1 77 ? -8.297 16.344 22.281 1 89.5 77 PRO A O 1
ATOM 628 N N . GLY A 1 78 ? -9.5 18.109 21.562 1 89.75 78 GLY A N 1
ATOM 629 C CA . GLY A 1 78 ? -8.758 18.219 20.312 1 89.75 78 GLY A CA 1
ATOM 630 C C . GLY A 1 78 ? -9.242 17.25 19.25 1 89.75 78 GLY A C 1
ATOM 631 O O . GLY A 1 78 ? -8.523 16.984 18.281 1 89.75 78 GLY A O 1
ATOM 632 N N . PHE A 1 79 ? -10.414 16.672 19.453 1 93.12 79 PHE A N 1
ATOM 633 C CA . PHE A 1 79 ? -10.953 15.695 18.5 1 93.12 79 PHE A CA 1
ATOM 634 C C . PHE A 1 79 ? -11.039 16.281 17.109 1 93.12 79 PHE A C 1
ATOM 636 O O . PHE A 1 79 ? -10.641 15.641 16.125 1 93.12 79 PHE A O 1
ATOM 643 N N . HIS A 1 80 ? -11.406 17.484 17 1 89.81 80 HIS A N 1
ATOM 644 C CA . HIS A 1 80 ? -11.617 18.109 15.695 1 89.81 80 HIS A CA 1
ATOM 645 C C . HIS A 1 80 ? -10.289 18.547 15.07 1 89.81 80 HIS A C 1
ATOM 647 O O . HIS A 1 80 ? -10.234 18.859 13.883 1 89.81 80 HIS A O 1
ATOM 653 N N . ASP A 1 81 ? -9.273 18.547 15.898 1 90.56 81 ASP A N 1
ATOM 654 C CA . ASP A 1 81 ? -7.93 18.734 15.352 1 90.56 81 ASP A CA 1
ATOM 655 C C . ASP A 1 81 ? -7.355 17.422 14.828 1 90.56 81 ASP A C 1
ATOM 657 O O . ASP A 1 81 ? -6.508 17.422 13.938 1 90.56 81 ASP A O 1
ATOM 661 N N . PHE A 1 82 ? -7.781 16.422 15.438 1 95 82 PHE A N 1
ATOM 662 C CA . PHE A 1 82 ? -7.305 15.086 15.102 1 95 82 PHE A CA 1
ATOM 663 C C . PHE A 1 82 ? -7.879 14.625 13.766 1 95 82 PHE A C 1
ATOM 665 O O . PHE A 1 82 ? -7.148 14.133 12.898 1 95 82 PHE A O 1
ATOM 672 N N . VAL A 1 83 ? -9.188 14.742 13.547 1 95.69 83 VAL A N 1
ATOM 673 C CA . VAL A 1 83 ? -9.852 14.266 12.344 1 95.69 83 VAL A CA 1
ATOM 674 C C . VAL A 1 83 ? -10.797 15.344 11.812 1 95.69 83 VAL A C 1
ATOM 676 O O . VAL A 1 83 ? -11.508 15.992 12.578 1 95.69 83 VAL A O 1
ATOM 679 N N . LYS A 1 84 ? -10.703 15.57 10.5 1 92.5 84 LYS A N 1
ATOM 680 C CA . LYS A 1 84 ? -11.523 16.562 9.812 1 92.5 84 LYS A CA 1
ATOM 681 C C . LYS A 1 84 ? -11.805 16.141 8.375 1 92.5 84 LYS A C 1
ATOM 683 O O . LYS A 1 84 ? -11.391 15.062 7.945 1 92.5 84 LYS A O 1
ATOM 688 N N . SER A 1 85 ? -12.648 16.859 7.738 1 86.81 85 SER A N 1
ATOM 689 C CA . SER A 1 85 ? -12.828 16.75 6.297 1 86.81 85 SER A CA 1
ATOM 690 C C . SER A 1 85 ? -12.258 17.969 5.578 1 86.81 85 SER A C 1
ATOM 692 O O . SER A 1 85 ? -12.93 18.984 5.438 1 86.81 85 SER A O 1
ATOM 694 N N . HIS A 1 86 ? -11.047 17.812 5.109 1 76.06 86 HIS A N 1
ATOM 695 C CA . HIS A 1 86 ? -10.391 18.938 4.441 1 76.06 86 HIS A CA 1
ATOM 696 C C . HIS A 1 86 ? -10.734 18.969 2.957 1 76.06 86 HIS A C 1
ATOM 698 O O . HIS A 1 86 ? -10.859 20.047 2.369 1 76.06 86 HIS A O 1
ATOM 704 N N . PHE A 1 87 ? -10.922 17.891 2.301 1 73.31 87 PHE A N 1
ATOM 705 C CA . PHE A 1 87 ? -10.961 17.781 0.847 1 73.31 87 PHE A CA 1
ATOM 706 C C . PHE A 1 87 ? -12.398 17.672 0.352 1 73.31 87 PHE A C 1
ATOM 708 O O . PHE A 1 87 ? -12.664 17.844 -0.841 1 73.31 87 PHE A O 1
ATOM 715 N N . THR A 1 88 ? -13.344 17.484 1.217 1 81.31 88 THR A N 1
ATOM 716 C CA . THR A 1 88 ? -14.75 17.344 0.862 1 81.31 88 THR A CA 1
ATOM 717 C C . THR A 1 88 ? -15 16.031 0.119 1 81.31 88 THR A C 1
ATOM 719 O O . THR A 1 88 ? -14.141 15.148 0.104 1 81.31 88 THR A O 1
ATOM 722 N N . ARG A 1 89 ? -16.203 15.836 -0.287 1 90.44 89 ARG A N 1
ATOM 723 C CA . ARG A 1 89 ? -16.625 14.734 -1.145 1 90.44 89 ARG A CA 1
ATOM 724 C C . ARG A 1 89 ? -16.234 13.391 -0.533 1 90.44 89 ARG A C 1
ATOM 726 O O . ARG A 1 89 ? -15.648 12.539 -1.209 1 90.44 89 ARG A O 1
ATOM 733 N N . GLY A 1 90 ? -16.375 13.312 0.77 1 93.62 90 GLY A N 1
ATOM 734 C CA . GLY A 1 90 ? -16.266 12.023 1.434 1 93.62 90 GLY A CA 1
ATOM 735 C C . GLY A 1 90 ? -14.867 11.711 1.908 1 93.62 90 GLY A C 1
ATOM 736 O O . GLY A 1 90 ? -14.586 10.602 2.359 1 93.62 90 GLY A O 1
ATOM 737 N N . VAL A 1 91 ? -14 12.648 1.787 1 95.5 91 VAL A N 1
ATOM 738 C CA . VAL A 1 91 ? -12.625 12.43 2.219 1 95.5 91 VAL A CA 1
ATOM 739 C C . VAL A 1 91 ? -12.484 12.773 3.701 1 95.5 91 VAL A C 1
ATOM 741 O O . VAL A 1 91 ? -12.906 13.852 4.137 1 95.5 91 VAL A O 1
ATOM 744 N N . VAL A 1 92 ? -11.992 11.875 4.469 1 96.75 92 VAL A N 1
ATOM 745 C CA . VAL A 1 92 ? -11.688 12.039 5.887 1 96.75 92 VAL A CA 1
ATOM 746 C C . VAL A 1 92 ? -10.188 12.273 6.07 1 96.75 92 VAL A C 1
ATOM 748 O O . VAL A 1 92 ? -9.367 11.477 5.625 1 96.75 92 VAL A O 1
ATOM 751 N N . THR A 1 93 ? -9.828 13.328 6.746 1 96.88 93 THR A N 1
ATOM 752 C CA . THR A 1 93 ? -8.438 13.719 6.918 1 96.88 93 THR A CA 1
ATOM 753 C C . THR A 1 93 ? -8.008 13.562 8.375 1 96.88 93 THR A C 1
ATOM 755 O O . THR A 1 93 ? -8.609 14.172 9.266 1 96.88 93 THR A O 1
ATOM 758 N N . PHE A 1 94 ? -6.996 12.758 8.617 1 97.69 94 PHE A N 1
ATOM 759 C CA . PHE A 1 94 ? -6.406 12.57 9.938 1 97.69 94 PHE A CA 1
ATOM 760 C C . PHE A 1 94 ? -5.078 13.305 10.047 1 97.69 94 PHE A C 1
ATOM 762 O O . PHE A 1 94 ? -4.25 13.242 9.141 1 97.69 94 PHE A O 1
ATOM 769 N N . HIS A 1 95 ? -4.91 14 11.117 1 96.62 95 HIS A N 1
ATOM 770 C CA . HIS A 1 95 ? -3.58 14.5 11.445 1 96.62 95 HIS A CA 1
ATOM 771 C C . HIS A 1 95 ? -2.75 13.438 12.156 1 96.62 95 HIS A C 1
ATOM 773 O O . HIS A 1 95 ? -3.168 12.898 13.18 1 96.62 95 HIS A O 1
ATOM 779 N N . THR A 1 96 ? -1.596 13.156 11.648 1 97.56 96 THR A N 1
ATOM 780 C CA . THR A 1 96 ? -0.779 12.078 12.203 1 97.56 96 THR A CA 1
ATOM 781 C C . THR A 1 96 ? -0.15 12.5 13.523 1 97.56 96 THR A C 1
ATOM 783 O O . THR A 1 96 ? 0.265 11.648 14.32 1 97.56 96 THR A O 1
ATOM 786 N N . GLY A 1 97 ? 0.041 13.812 13.695 1 96.94 97 GLY A N 1
ATOM 787 C CA . GLY A 1 97 ? 0.6 14.336 14.93 1 96.94 97 GLY A CA 1
ATOM 788 C C . GLY A 1 97 ? 2.117 14.328 14.945 1 96.94 97 GLY A C 1
ATOM 789 O O . GLY A 1 97 ? 2.732 14.516 16 1 96.94 97 GLY A O 1
ATOM 790 N N . TYR A 1 98 ? 2.762 14.102 13.75 1 98.12 98 TYR A N 1
ATOM 791 C CA . TYR A 1 98 ? 4.219 14.016 13.711 1 98.12 98 TYR A CA 1
ATOM 792 C C . TYR A 1 98 ? 4.766 14.664 12.445 1 98.12 98 TYR A C 1
ATOM 794 O O . TYR A 1 98 ? 4.117 14.648 11.398 1 98.12 98 TYR A O 1
ATOM 802 N N . LEU A 1 99 ? 5.848 15.281 12.547 1 98 99 LEU A N 1
ATOM 803 C CA . LEU A 1 99 ? 6.777 15.492 11.438 1 98 99 LEU A CA 1
ATOM 804 C C . LEU A 1 99 ? 7.852 14.406 11.422 1 98 99 LEU A C 1
ATOM 806 O O . LEU A 1 99 ? 8.539 14.195 12.422 1 98 99 LEU A O 1
ATOM 810 N N . PHE A 1 100 ? 7.988 13.734 10.312 1 98.44 100 PHE A N 1
ATOM 811 C CA . PHE A 1 100 ? 8.953 12.648 10.195 1 98.44 100 PHE A CA 1
ATOM 812 C C . PHE A 1 100 ? 10.188 13.094 9.438 1 98.44 100 PHE A C 1
ATOM 814 O O . PHE A 1 100 ? 10.094 13.867 8.484 1 98.44 100 PHE A O 1
ATOM 821 N N . ARG A 1 101 ? 11.289 12.531 9.859 1 97.44 101 ARG A N 1
ATOM 822 C CA . ARG A 1 101 ? 12.555 12.734 9.172 1 97.44 101 ARG A CA 1
ATOM 823 C C . ARG A 1 101 ? 13.273 11.414 8.945 1 97.44 101 ARG A C 1
ATOM 825 O O . ARG A 1 101 ? 13.477 10.641 9.883 1 97.44 101 ARG A O 1
ATOM 832 N N . THR A 1 102 ? 13.562 11.164 7.707 1 97.44 102 THR A N 1
ATOM 833 C CA . THR A 1 102 ? 14.336 9.984 7.332 1 97.44 102 THR A CA 1
ATOM 834 C C . THR A 1 102 ? 15.727 10.383 6.852 1 97.44 102 THR A C 1
ATOM 836 O O . THR A 1 102 ? 15.969 11.539 6.516 1 97.44 102 THR A O 1
ATOM 839 N N . PRO A 1 103 ? 16.703 9.422 6.871 1 96.44 103 PRO A N 1
ATOM 840 C CA . PRO A 1 103 ? 18 9.711 6.242 1 96.44 103 PRO A CA 1
ATOM 841 C C . PRO A 1 103 ? 17.875 9.938 4.734 1 96.44 103 PRO A C 1
ATOM 843 O O . PRO A 1 103 ? 16.875 9.578 4.129 1 96.44 103 PRO A O 1
ATOM 846 N N . PRO A 1 104 ? 18.969 10.641 4.191 1 94.56 104 PRO A N 1
ATOM 847 C CA . PRO A 1 104 ? 18.953 10.852 2.742 1 94.56 104 PRO A CA 1
ATOM 848 C C . PRO A 1 104 ? 18.688 9.57 1.962 1 94.56 104 PRO A C 1
ATOM 850 O O . PRO A 1 104 ? 19.203 8.508 2.318 1 94.56 104 PRO A O 1
ATOM 853 N N . GLY A 1 105 ? 17.781 9.641 0.985 1 93.5 105 GLY A N 1
ATOM 854 C CA . GLY A 1 105 ? 17.516 8.508 0.104 1 93.5 105 GLY A CA 1
ATOM 855 C C . GLY A 1 105 ? 16.281 7.719 0.496 1 93.5 105 GLY A C 1
ATOM 856 O O . GLY A 1 105 ? 15.82 6.875 -0.269 1 93.5 105 GLY A O 1
ATOM 857 N N . TRP A 1 106 ? 15.797 7.977 1.685 1 96.81 106 TRP A N 1
ATOM 858 C CA . TRP A 1 106 ? 14.609 7.281 2.17 1 96.81 106 TRP A CA 1
ATOM 859 C C . TRP A 1 106 ? 13.414 8.227 2.219 1 96.81 106 TRP A C 1
ATOM 861 O O . TRP A 1 106 ? 13.539 9.383 2.625 1 96.81 106 TRP A O 1
ATOM 871 N N . SER A 1 107 ? 12.305 7.738 1.71 1 97.56 107 SER A N 1
ATOM 872 C CA . SER A 1 107 ? 11.016 8.406 1.81 1 97.56 107 SER A CA 1
ATOM 873 C C . SER A 1 107 ? 10.023 7.578 2.617 1 97.56 107 SER A C 1
ATOM 875 O O . SER A 1 107 ? 10.312 6.445 2.998 1 97.56 107 SER A O 1
ATOM 877 N N . LEU A 1 108 ? 8.938 8.219 2.896 1 98.25 108 LEU A N 1
ATOM 878 C CA . LEU A 1 108 ? 7.875 7.535 3.625 1 98.25 108 LEU A CA 1
ATOM 879 C C . LEU A 1 108 ? 6.668 7.289 2.727 1 98.25 108 LEU A C 1
ATOM 881 O O . LEU A 1 108 ? 6.246 8.188 1.992 1 98.25 108 LEU A O 1
ATOM 885 N N . MET A 1 109 ? 6.191 6.062 2.707 1 98.62 109 MET A N 1
ATOM 886 C CA . MET A 1 109 ? 4.863 5.758 2.184 1 98.62 109 MET A CA 1
ATOM 887 C C . MET A 1 109 ? 3.836 5.703 3.309 1 98.62 109 MET A C 1
ATOM 889 O O . MET A 1 109 ? 3.986 4.926 4.254 1 98.62 109 MET A O 1
ATOM 893 N N . ALA A 1 110 ? 2.898 6.566 3.293 1 98.81 110 ALA A N 1
ATOM 894 C CA . ALA A 1 110 ? 1.753 6.531 4.199 1 98.81 110 ALA A CA 1
ATOM 895 C C . ALA A 1 110 ? 0.541 5.895 3.529 1 98.81 110 ALA A C 1
ATOM 897 O O . ALA A 1 110 ? 0.198 6.238 2.395 1 98.81 110 ALA A O 1
ATOM 898 N N . MET A 1 111 ? -0.066 4.957 4.188 1 98.81 111 MET A N 1
ATOM 899 C CA . MET A 1 111 ? -1.19 4.211 3.629 1 98.81 111 MET A CA 1
ATOM 900 C C . MET A 1 111 ? -2.041 3.596 4.738 1 98.81 111 MET A C 1
ATOM 902 O O . MET A 1 111 ? -1.804 3.85 5.918 1 98.81 111 MET A O 1
ATOM 906 N N . GLY A 1 112 ? -3.098 2.938 4.344 1 98.5 112 GLY A N 1
ATOM 907 C CA . GLY A 1 112 ? -3.799 2.109 5.312 1 98.5 112 GLY A CA 1
ATOM 908 C C . GLY A 1 112 ? -3.004 0.89 5.742 1 98.5 112 GLY A C 1
ATOM 909 O O . GLY A 1 112 ? -2.068 0.479 5.055 1 98.5 112 GLY A O 1
ATOM 910 N N . PRO A 1 113 ? -3.393 0.341 6.93 1 98.56 113 PRO A N 1
ATOM 911 C CA . PRO A 1 113 ? -2.723 -0.898 7.336 1 98.56 113 PRO A CA 1
ATOM 912 C C . PRO A 1 113 ? -2.953 -2.041 6.348 1 98.56 113 PRO A C 1
ATOM 914 O O . PRO A 1 113 ? -4.094 -2.314 5.969 1 98.56 113 PRO A O 1
ATOM 917 N N . PRO A 1 114 ? -1.84 -2.703 5.953 1 98.69 114 PRO A N 1
ATOM 918 C CA . PRO A 1 114 ? -2.021 -3.805 5.004 1 98.69 114 PRO A CA 1
ATOM 919 C C . PRO A 1 114 ? -3.016 -4.852 5.5 1 98.69 114 PRO A C 1
ATOM 921 O O . PRO A 1 114 ? -2.996 -5.219 6.68 1 98.69 114 PRO A O 1
ATOM 924 N N . ASN A 1 115 ? -3.914 -5.223 4.621 1 98.5 115 ASN A N 1
ATOM 925 C CA . ASN A 1 115 ? -4.824 -6.352 4.789 1 98.5 115 ASN A CA 1
ATOM 926 C C . ASN A 1 115 ? -5.832 -6.098 5.906 1 98.5 115 ASN A C 1
ATOM 928 O O . ASN A 1 115 ? -6.316 -7.043 6.535 1 98.5 115 ASN A O 1
ATOM 932 N N . HIS A 1 116 ? -5.941 -4.84 6.285 1 98 116 HIS A N 1
ATOM 933 C CA . HIS A 1 116 ? -7.047 -4.422 7.141 1 98 116 HIS A CA 1
ATOM 934 C C . HIS A 1 116 ? -8.297 -4.113 6.32 1 98 116 HIS A C 1
ATOM 936 O O . HIS A 1 116 ? -8.312 -3.152 5.547 1 98 116 HIS A O 1
ATOM 942 N N . VAL A 1 117 ? -9.32 -4.875 6.488 1 96.94 117 VAL A N 1
ATOM 943 C CA . VAL A 1 117 ? -10.508 -4.77 5.645 1 96.94 117 VAL A CA 1
ATOM 944 C C . VAL A 1 117 ? -11.562 -3.906 6.336 1 96.94 117 VAL A C 1
ATOM 946 O O . VAL A 1 117 ? -11.883 -4.133 7.504 1 96.94 117 VAL A O 1
ATOM 949 N N . LYS A 1 118 ? -12.016 -2.934 5.695 1 97.56 118 LYS A N 1
ATOM 950 C CA . LYS A 1 118 ? -13.047 -2.027 6.191 1 97.56 118 LYS A CA 1
ATOM 951 C C . LYS A 1 118 ? -14.062 -1.702 5.098 1 97.56 118 LYS A C 1
ATOM 953 O O . LYS A 1 118 ? -13.695 -1.219 4.027 1 97.56 118 LYS A O 1
ATOM 958 N N . ASP A 1 119 ? -15.32 -1.989 5.367 1 98 119 ASP A N 1
ATOM 959 C CA . ASP A 1 119 ? -16.375 -1.745 4.395 1 98 119 ASP A CA 1
ATOM 960 C C . ASP A 1 119 ? -16.828 -0.285 4.418 1 98 119 ASP A C 1
ATOM 962 O O . ASP A 1 119 ? -16.938 0.317 5.488 1 98 119 ASP A O 1
ATOM 966 N N . GLY A 1 120 ? -17.031 0.311 3.213 1 98.31 120 GLY A N 1
ATOM 967 C CA . GLY A 1 120 ? -17.641 1.626 3.092 1 98.31 120 GLY A CA 1
ATOM 968 C C . GLY A 1 120 ? -16.625 2.752 3.064 1 98.31 120 GLY A C 1
ATOM 969 O O . GLY A 1 120 ? -16.969 3.908 2.826 1 98.31 120 GLY A O 1
ATOM 970 N N . ILE A 1 121 ? -15.422 2.49 3.395 1 98.56 121 ILE A N 1
ATOM 971 C CA . ILE A 1 121 ? -14.367 3.5 3.393 1 98.56 121 ILE A CA 1
ATOM 972 C C . ILE A 1 121 ? -13.039 2.859 3.002 1 98.56 121 ILE A C 1
ATOM 974 O O . ILE A 1 121 ? -12.859 1.649 3.162 1 98.56 121 ILE A O 1
ATOM 978 N N . GLN A 1 122 ? -12.133 3.59 2.385 1 98.56 122 GLN A N 1
ATOM 979 C CA . GLN A 1 122 ? -10.836 3.09 1.943 1 98.56 122 GLN A CA 1
ATOM 980 C C . GLN A 1 122 ? -9.727 4.094 2.254 1 98.56 122 GLN A C 1
ATOM 982 O O . GLN A 1 122 ? -9.914 5.301 2.092 1 98.56 122 GLN A O 1
ATOM 987 N N . PRO A 1 123 ? -8.609 3.559 2.764 1 98.56 123 PRO A N 1
ATOM 988 C CA . PRO A 1 123 ? -7.469 4.457 2.973 1 98.56 123 PRO A CA 1
ATOM 989 C C . PRO A 1 123 ? -6.828 4.906 1.664 1 98.56 123 PRO A C 1
ATOM 991 O O . PRO A 1 123 ? -6.762 4.133 0.705 1 98.56 123 PRO A O 1
ATOM 994 N N . LEU A 1 124 ? -6.406 6.121 1.617 1 98.31 124 LEU A N 1
ATOM 995 C CA . LEU A 1 124 ? -5.582 6.613 0.519 1 98.31 124 LEU A CA 1
ATOM 996 C C . LEU A 1 124 ? -4.098 6.461 0.843 1 98.31 124 LEU A C 1
ATOM 998 O O . LEU A 1 124 ? -3.74 6.043 1.947 1 98.31 124 LEU A O 1
ATOM 1002 N N . ALA A 1 125 ? -3.271 6.645 -0.182 1 98.75 125 ALA A N 1
ATOM 1003 C CA . ALA A 1 125 ? -1.835 6.453 -0.002 1 98.75 125 ALA A CA 1
ATOM 1004 C C . ALA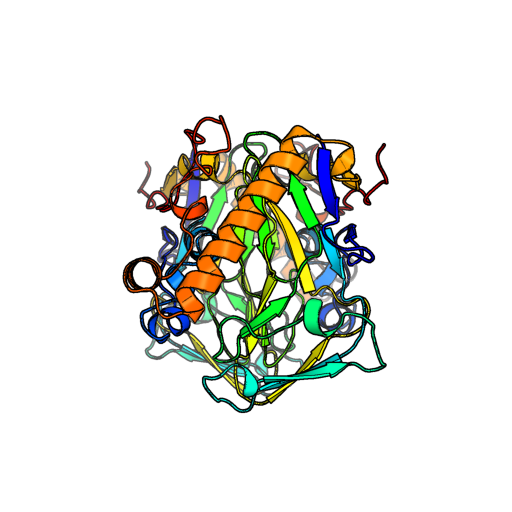 A 1 125 ? -1.053 7.656 -0.528 1 98.75 125 ALA A C 1
ATOM 1006 O O . ALA A 1 125 ? -1.486 8.32 -1.472 1 98.75 125 ALA A O 1
ATOM 1007 N N . GLY A 1 126 ? 0.038 7.945 0.095 1 98.5 126 GLY A N 1
ATOM 1008 C CA . GLY A 1 126 ? 0.939 9.008 -0.321 1 98.5 126 GLY A CA 1
ATOM 1009 C C . GLY A 1 126 ? 2.402 8.664 -0.122 1 98.5 126 GLY A C 1
ATOM 1010 O O . GLY A 1 126 ? 2.758 7.969 0.832 1 98.5 126 GLY A O 1
ATOM 1011 N N . VAL A 1 127 ? 3.24 9.109 -1.025 1 98.31 127 VAL A N 1
ATOM 1012 C CA . VAL A 1 127 ? 4.691 9.039 -0.873 1 98.31 127 VAL A CA 1
ATOM 1013 C C . VAL A 1 127 ? 5.234 10.422 -0.52 1 98.31 127 VAL A C 1
ATOM 1015 O O . VAL A 1 127 ? 5.004 11.391 -1.247 1 98.31 127 VAL A O 1
ATOM 1018 N N . ILE A 1 128 ? 5.934 10.523 0.618 1 97.88 128 ILE A N 1
ATOM 1019 C CA . ILE A 1 128 ? 6.391 11.805 1.139 1 97.88 128 ILE A CA 1
ATOM 1020 C C . ILE A 1 128 ? 7.918 11.812 1.216 1 97.88 128 ILE A C 1
ATOM 1022 O O . ILE A 1 128 ? 8.523 10.898 1.776 1 97.88 128 ILE A O 1
ATOM 1026 N N . GLU A 1 129 ? 8.508 12.859 0.657 1 96.81 129 GLU A N 1
ATOM 1027 C CA . GLU A 1 129 ? 9.953 13.031 0.756 1 96.81 129 GLU A CA 1
ATOM 1028 C C . GLU A 1 129 ? 10.352 13.539 2.137 1 96.81 129 GLU A C 1
ATOM 1030 O O . GLU A 1 129 ? 10.703 14.711 2.291 1 96.81 129 GLU A O 1
ATOM 1035 N N . THR A 1 130 ? 10.469 12.641 3.039 1 96.88 130 THR A N 1
ATOM 1036 C CA . THR A 1 130 ? 10.68 13 4.438 1 96.88 130 THR A CA 1
ATOM 1037 C C . THR A 1 130 ? 12.164 13.234 4.719 1 96.88 130 THR A C 1
ATOM 1039 O O . THR A 1 130 ? 12.539 13.578 5.84 1 96.88 130 THR A O 1
ATOM 1042 N N . ASP A 1 131 ? 13.023 13.078 3.729 1 95.94 131 ASP A N 1
ATOM 1043 C CA . ASP A 1 131 ? 14.438 13.305 3.979 1 95.94 131 ASP A CA 1
ATOM 1044 C C . ASP A 1 131 ? 14.773 14.797 3.936 1 95.94 131 ASP A C 1
ATOM 1046 O O . ASP A 1 131 ? 15.875 15.203 4.301 1 95.94 131 ASP A O 1
ATOM 1050 N N . TRP A 1 132 ? 13.766 15.656 3.535 1 93.94 132 TRP A N 1
ATOM 1051 C CA . TRP A 1 132 ? 14.086 17.078 3.537 1 93.94 132 TRP A CA 1
ATOM 1052 C C . TRP A 1 132 ? 12.867 17.922 3.91 1 93.94 132 TRP A C 1
ATOM 1054 O O . TRP A 1 132 ? 13 19.047 4.391 1 93.94 132 TRP A O 1
ATOM 1064 N N . LEU A 1 133 ? 11.633 17.422 3.709 1 92.56 133 LEU A N 1
ATOM 1065 C CA . LEU A 1 133 ? 10.406 18.188 3.883 1 92.56 133 LEU A CA 1
ATOM 1066 C C . LEU A 1 133 ? 10.25 18.641 5.328 1 92.56 133 LEU A C 1
ATOM 1068 O O . LEU A 1 133 ? 10.18 17.812 6.238 1 92.56 133 LEU A O 1
ATOM 1072 N N . PRO A 1 134 ? 10.016 19.906 5.586 1 92.44 134 PRO A N 1
ATOM 1073 C CA . PRO A 1 134 ? 10.016 20.406 6.965 1 92.44 134 PRO A CA 1
ATOM 1074 C C . PRO A 1 134 ? 8.609 20.547 7.539 1 92.44 134 PRO A C 1
ATOM 1076 O O . PRO A 1 134 ? 8.367 21.422 8.383 1 92.44 134 PRO A O 1
ATOM 1079 N N . PHE A 1 135 ? 7.648 19.906 7.074 1 91.81 135 PHE A N 1
ATOM 1080 C CA . PHE A 1 135 ? 6.293 19.969 7.602 1 91.81 135 PHE A CA 1
ATOM 1081 C C . PHE A 1 135 ? 5.648 18.594 7.598 1 91.81 135 PHE A C 1
ATOM 1083 O O . PHE A 1 135 ? 6.125 17.672 6.914 1 91.81 135 PHE A O 1
ATOM 1090 N N . PRO A 1 136 ? 4.629 18.406 8.391 1 94.62 136 PRO A N 1
ATOM 1091 C CA . PRO A 1 136 ? 3.945 17.125 8.508 1 94.62 136 PRO A CA 1
ATOM 1092 C C . PRO A 1 136 ? 3.014 16.844 7.328 1 94.62 136 PRO A C 1
ATOM 1094 O O . PRO A 1 136 ? 2.869 17.688 6.438 1 94.62 136 PRO A O 1
ATOM 1097 N N . PHE A 1 137 ? 2.539 15.664 7.273 1 95.19 137 PHE A N 1
ATOM 1098 C CA . PHE A 1 137 ? 1.508 15.266 6.316 1 95.19 137 PHE A CA 1
ATOM 1099 C C . PHE A 1 137 ? 0.272 14.742 7.039 1 95.19 137 PHE A C 1
ATOM 1101 O O . PHE A 1 137 ? 0.316 14.477 8.242 1 95.19 137 PHE A O 1
ATOM 1108 N N . THR A 1 138 ? -0.82 14.672 6.305 1 96.44 138 THR A N 1
ATOM 1109 C CA . THR A 1 138 ? -2.055 14.094 6.82 1 96.44 138 THR A CA 1
ATOM 1110 C C . THR A 1 138 ? -2.314 12.727 6.18 1 96.44 138 THR A C 1
ATOM 1112 O O . THR A 1 138 ? -1.749 12.414 5.133 1 96.44 138 THR A O 1
ATOM 1115 N N . MET A 1 139 ? -3.051 11.93 6.895 1 98.25 139 MET A N 1
ATOM 1116 C CA . MET A 1 139 ? -3.562 10.664 6.371 1 98.25 139 MET A CA 1
ATOM 1117 C C . MET A 1 139 ? -5.023 10.805 5.953 1 98.25 139 MET A C 1
ATOM 1119 O O . MET A 1 139 ? -5.859 11.258 6.734 1 98.25 139 MET A O 1
ATOM 1123 N N . ASN A 1 140 ? -5.293 10.406 4.734 1 97.75 140 ASN A N 1
ATOM 1124 C CA . ASN A 1 140 ? -6.641 10.578 4.207 1 97.75 140 ASN A CA 1
ATOM 1125 C C . ASN A 1 140 ? -7.312 9.242 3.92 1 97.75 140 ASN A C 1
ATOM 1127 O O . ASN A 1 140 ? -6.66 8.305 3.455 1 97.75 140 ASN A O 1
ATOM 1131 N N . TRP A 1 141 ? -8.539 9.133 4.27 1 98.38 141 TRP A N 1
ATOM 1132 C CA . TRP A 1 141 ? -9.461 8.07 3.895 1 98.38 141 TRP A CA 1
ATOM 1133 C C . TRP A 1 141 ? -10.617 8.609 3.061 1 98.38 141 TRP A C 1
ATOM 1135 O O . TRP A 1 141 ? -10.945 9.797 3.141 1 98.38 141 TRP A O 1
ATOM 1145 N N . ILE A 1 142 ? -11.211 7.785 2.254 1 97.69 142 ILE A N 1
ATOM 1146 C CA . ILE A 1 142 ? -12.305 8.25 1.414 1 97.69 142 ILE A CA 1
ATOM 1147 C C . ILE A 1 142 ? -13.477 7.266 1.501 1 97.69 142 ILE A C 1
ATOM 1149 O O . ILE A 1 142 ? -13.281 6.055 1.379 1 97.69 142 ILE A O 1
ATOM 1153 N N . PHE A 1 143 ? -14.633 7.785 1.791 1 97.94 143 PHE A N 1
ATOM 1154 C CA . PHE A 1 143 ? -15.836 6.961 1.731 1 97.94 143 PHE A CA 1
ATOM 1155 C C . PHE A 1 143 ? -16.031 6.395 0.331 1 97.94 143 PHE A C 1
ATOM 1157 O O . PHE A 1 143 ? -15.836 7.098 -0.662 1 97.94 143 PHE A O 1
ATOM 1164 N N . THR A 1 144 ? -16.422 5.129 0.227 1 97.94 144 THR A N 1
ATOM 1165 C CA . THR A 1 144 ? -16.672 4.543 -1.084 1 97.94 144 THR A CA 1
ATOM 1166 C C . THR A 1 144 ? -18.156 4.668 -1.456 1 97.94 144 THR A C 1
ATOM 1168 O O . THR A 1 144 ? -18.531 4.418 -2.602 1 97.94 144 THR A O 1
ATOM 1171 N N . ARG A 1 145 ? -18.906 4.969 -0.564 1 97.5 145 ARG A N 1
ATOM 1172 C CA . ARG A 1 145 ? -20.328 5.254 -0.691 1 97.5 145 ARG A CA 1
ATOM 1173 C C . ARG A 1 145 ? -20.859 6 0.533 1 97.5 145 ARG A C 1
ATOM 1175 O O . ARG A 1 145 ? -20.234 5.965 1.598 1 97.5 145 ARG A O 1
ATOM 1182 N N . PRO A 1 146 ? -22.031 6.738 0.354 1 97.88 146 PRO A N 1
ATOM 1183 C CA . PRO A 1 146 ? -22.625 7.324 1.557 1 97.88 146 PRO A CA 1
ATOM 1184 C C . PRO A 1 146 ? -22.922 6.285 2.633 1 97.88 146 PRO A C 1
ATOM 1186 O O . PRO A 1 146 ? -23.328 5.164 2.316 1 97.88 146 PRO A O 1
ATOM 1189 N N . GLY A 1 147 ? -22.766 6.672 3.902 1 98.06 147 GLY A N 1
ATOM 1190 C CA . GLY A 1 147 ? -23 5.762 5.012 1 98.06 147 GLY A CA 1
ATOM 1191 C C . GLY A 1 147 ? -22.219 6.133 6.262 1 98.06 147 GLY A C 1
ATOM 1192 O O . GLY A 1 147 ? -21.828 7.289 6.43 1 98.06 147 GLY A O 1
ATOM 1193 N N . THR A 1 148 ? -22.188 5.16 7.168 1 98.38 148 THR A N 1
ATOM 1194 C CA . THR A 1 148 ? -21.516 5.359 8.453 1 98.38 148 THR A CA 1
ATOM 1195 C C . THR A 1 148 ? -20.422 4.324 8.656 1 98.38 148 THR A C 1
ATOM 1197 O O . THR A 1 148 ? -20.594 3.146 8.336 1 98.38 148 THR A O 1
ATOM 1200 N N . VAL A 1 149 ? -19.266 4.781 9.109 1 98.31 149 VAL A N 1
ATOM 1201 C CA . VAL A 1 149 ? -18.156 3.887 9.406 1 98.31 149 VAL A CA 1
ATOM 1202 C C . VAL A 1 149 ? -17.641 4.148 10.828 1 98.31 149 VAL A C 1
ATOM 1204 O O . VAL A 1 149 ? -17.891 5.215 11.391 1 98.31 149 VAL A O 1
ATOM 1207 N N . ARG A 1 150 ? -17 3.145 11.336 1 97.75 150 ARG A N 1
ATOM 1208 C CA . ARG A 1 150 ? -16.469 3.193 12.695 1 97.75 150 ARG A CA 1
ATOM 1209 C C . ARG A 1 150 ? -14.953 3.1 12.695 1 97.75 150 ARG A C 1
ATOM 1211 O O . ARG A 1 150 ? -14.375 2.312 11.945 1 97.75 150 ARG A O 1
ATOM 1218 N N . PHE A 1 151 ? -14.266 3.949 13.406 1 98.38 151 PHE A N 1
ATOM 1219 C CA . PHE A 1 151 ? -12.875 3.803 13.797 1 98.38 151 PHE A CA 1
ATOM 1220 C C . PHE A 1 151 ? -12.75 3.551 15.289 1 98.38 151 PHE A C 1
ATOM 1222 O O . PHE A 1 151 ? -13.227 4.344 16.109 1 98.38 151 PHE A O 1
ATOM 1229 N N . GLU A 1 152 ? -12.102 2.461 15.688 1 98.25 152 GLU A N 1
ATOM 1230 C CA . GLU A 1 152 ? -11.961 2.094 17.094 1 98.25 152 GLU A CA 1
ATOM 1231 C C . GLU A 1 152 ? -10.734 2.742 17.719 1 98.25 152 GLU A C 1
ATOM 1233 O O . GLU A 1 152 ? -9.75 3.01 17.016 1 98.25 152 GLU A O 1
ATOM 1238 N N . LYS A 1 153 ? -10.852 3.018 19.047 1 98.06 153 LYS A N 1
ATOM 1239 C CA . LYS A 1 153 ? -9.617 3.354 19.766 1 98.06 153 LYS A CA 1
ATOM 1240 C C . LYS A 1 153 ? -8.562 2.264 19.578 1 98.06 153 LYS A C 1
ATOM 1242 O O . LYS A 1 153 ? -8.859 1.076 19.719 1 98.06 153 LYS A O 1
ATOM 1247 N N . GLY A 1 154 ? -7.375 2.684 19.172 1 98.06 154 GLY A N 1
ATOM 1248 C CA . GLY A 1 154 ? -6.305 1.712 18.984 1 98.06 154 GLY A CA 1
ATOM 1249 C C . GLY A 1 154 ? -6.246 1.141 17.578 1 98.06 154 GLY A C 1
ATOM 1250 O O . GLY A 1 154 ? -5.301 0.429 17.234 1 98.06 154 GLY A O 1
ATOM 1251 N N . GLU A 1 155 ? -7.254 1.428 16.766 1 98.31 155 GLU A N 1
ATOM 1252 C CA . GLU A 1 155 ? -7.227 1.006 15.367 1 98.31 155 GLU A CA 1
ATOM 1253 C C . GLU A 1 155 ? -6.211 1.813 14.57 1 98.31 155 GLU A C 1
ATOM 1255 O O . GLU A 1 155 ? -6.047 3.016 14.789 1 98.31 155 GLU A O 1
ATOM 1260 N N . THR A 1 156 ? -5.516 1.168 13.688 1 98.75 156 THR A N 1
ATOM 1261 C CA . THR A 1 156 ? -4.559 1.865 12.836 1 98.75 156 THR A CA 1
ATOM 1262 C C . THR A 1 156 ? -5.281 2.766 11.836 1 98.75 156 THR A C 1
ATOM 1264 O O . THR A 1 156 ? -6.129 2.301 11.07 1 98.75 156 THR A O 1
ATOM 1267 N N . PHE A 1 157 ? -4.988 4.082 11.883 1 98.69 157 PHE A N 1
ATOM 1268 C CA . PHE A 1 157 ? -5.547 4.961 10.867 1 98.69 157 PHE A CA 1
ATOM 1269 C C . PHE A 1 157 ? -4.488 5.328 9.836 1 98.69 157 PHE A C 1
ATOM 1271 O O . PHE A 1 157 ? -4.816 5.828 8.75 1 98.69 157 PHE A O 1
ATOM 1278 N N . CYS A 1 158 ? -3.268 5.047 10.156 1 98.88 158 CYS A N 1
ATOM 1279 C CA . CYS A 1 158 ? -2.16 5.309 9.25 1 98.88 158 CYS A CA 1
ATOM 1280 C C . CYS A 1 158 ? -1.046 4.285 9.43 1 98.88 158 CYS A C 1
ATOM 1282 O O . CYS A 1 158 ? -0.614 4.027 10.555 1 98.88 158 CYS A O 1
ATOM 1284 N N . PHE A 1 159 ? -0.739 3.645 8.383 1 98.94 159 PHE A N 1
ATOM 1285 C CA . PHE A 1 159 ? 0.41 2.748 8.336 1 98.94 159 PHE A CA 1
ATOM 1286 C C . PHE A 1 159 ? 1.555 3.375 7.551 1 98.94 159 PHE A C 1
ATOM 1288 O O . PHE A 1 159 ? 1.351 3.883 6.445 1 98.94 159 PHE A O 1
ATOM 1295 N N . ILE A 1 160 ? 2.785 3.408 8.102 1 98.88 160 ILE A N 1
ATOM 1296 C CA . ILE A 1 160 ? 3.906 4.035 7.41 1 98.88 160 ILE A CA 1
ATOM 1297 C C . ILE A 1 160 ? 4.996 2.998 7.145 1 98.88 160 ILE A C 1
ATOM 1299 O O . ILE A 1 160 ? 5.254 2.131 7.984 1 98.88 160 ILE A O 1
ATOM 1303 N N . MET A 1 161 ? 5.496 3.055 6.004 1 98.56 161 MET A N 1
ATOM 1304 C CA . MET A 1 161 ? 6.602 2.223 5.531 1 98.56 161 MET A CA 1
ATOM 1305 C C . MET A 1 161 ? 7.684 3.074 4.879 1 98.56 161 MET A C 1
ATOM 1307 O O . MET A 1 161 ? 7.391 4.117 4.293 1 98.56 161 MET A O 1
ATOM 1311 N N . LEU A 1 162 ? 8.953 2.656 5.031 1 98.38 162 LEU A N 1
ATOM 1312 C CA . LEU A 1 162 ? 10.047 3.365 4.379 1 98.38 162 LEU A CA 1
ATOM 1313 C C . LEU A 1 162 ? 10.328 2.791 2.994 1 98.38 162 LEU A C 1
ATOM 1315 O O . LEU A 1 162 ? 10.273 1.574 2.801 1 98.38 162 LEU A O 1
ATOM 1319 N N . ILE A 1 163 ? 10.547 3.686 2.055 1 97.62 163 ILE A N 1
ATOM 1320 C CA . ILE A 1 163 ? 10.836 3.23 0.7 1 97.62 163 ILE A CA 1
ATOM 1321 C C . ILE A 1 163 ? 12.016 4.016 0.131 1 97.62 163 ILE A C 1
ATOM 1323 O O . ILE A 1 163 ? 12.352 5.098 0.627 1 97.62 163 ILE A O 1
ATOM 1327 N N . GLN A 1 164 ? 12.688 3.432 -0.812 1 96.5 164 GLN A N 1
ATOM 1328 C CA . GLN A 1 164 ? 13.656 4.125 -1.661 1 96.5 164 GLN A CA 1
ATOM 1329 C C . GLN A 1 164 ? 13.094 4.34 -3.064 1 96.5 164 GLN A C 1
ATOM 1331 O O . GLN A 1 164 ? 13.438 3.611 -3.996 1 96.5 164 GLN A O 1
ATOM 1336 N N . ASP A 1 165 ? 12.305 5.426 -3.156 1 94.88 165 ASP A N 1
ATOM 1337 C CA . ASP A 1 165 ? 11.523 5.66 -4.363 1 94.88 165 ASP A CA 1
ATOM 1338 C C . ASP A 1 165 ? 12.406 6.164 -5.504 1 94.88 165 ASP A C 1
ATOM 1340 O O . ASP A 1 165 ? 12.18 5.824 -6.668 1 94.88 165 ASP A O 1
ATOM 1344 N N . LYS A 1 166 ? 13.422 6.906 -5.215 1 92.81 166 LYS A N 1
ATOM 1345 C CA . LYS A 1 166 ? 14.25 7.469 -6.277 1 92.81 166 LYS A CA 1
ATOM 1346 C C . LYS A 1 166 ? 15.07 6.379 -6.965 1 92.81 166 LYS A C 1
ATOM 1348 O O . LYS A 1 166 ? 15.078 6.285 -8.195 1 92.81 166 LYS A O 1
ATOM 1353 N N . PRO A 1 167 ? 15.711 5.527 -6.188 1 92.88 167 PRO A N 1
ATOM 1354 C CA . PRO A 1 167 ? 16.375 4.395 -6.832 1 92.88 167 PRO A CA 1
ATOM 1355 C C . PRO A 1 167 ? 15.43 3.543 -7.668 1 92.88 167 PRO A C 1
ATOM 1357 O O . PRO A 1 167 ? 15.844 2.953 -8.672 1 92.88 167 PRO A O 1
ATOM 1360 N N . MET A 1 168 ? 14.219 3.416 -7.277 1 94.56 168 MET A N 1
ATOM 1361 C CA . MET A 1 168 ? 13.227 2.621 -8.008 1 94.56 168 MET A CA 1
ATOM 1362 C C . MET A 1 168 ? 13.047 3.146 -9.422 1 94.56 168 MET A C 1
ATOM 1364 O O . MET A 1 168 ? 12.773 2.375 -10.344 1 94.56 168 MET A O 1
ATOM 1368 N N . GLU A 1 169 ? 13.266 4.43 -9.602 1 93.69 169 GLU A N 1
ATOM 1369 C CA . GLU A 1 169 ? 13.102 5.055 -10.906 1 93.69 169 GLU A CA 1
ATOM 1370 C C . GLU A 1 169 ? 14.117 4.504 -11.914 1 93.69 169 GLU A C 1
ATOM 1372 O O . GLU A 1 169 ? 13.875 4.535 -13.117 1 93.69 169 GLU A O 1
ATOM 1377 N N . ALA A 1 170 ? 15.164 4.051 -11.422 1 94.19 170 ALA A N 1
ATOM 1378 C CA . ALA A 1 170 ? 16.25 3.58 -12.289 1 94.19 170 ALA A CA 1
ATOM 1379 C C . ALA A 1 170 ? 16 2.141 -12.734 1 94.19 170 ALA A C 1
ATOM 1381 O O . ALA A 1 170 ? 16.656 1.653 -13.656 1 94.19 170 ALA A O 1
ATOM 1382 N N . PHE A 1 171 ? 15.055 1.473 -12.133 1 97.69 171 PHE A N 1
ATOM 1383 C CA . PHE A 1 171 ? 14.805 0.075 -12.461 1 97.69 171 PHE A CA 1
ATOM 1384 C C . PHE A 1 171 ? 14.188 -0.05 -13.852 1 97.69 171 PHE A C 1
ATOM 1386 O O . PHE A 1 171 ? 13.281 0.711 -14.203 1 97.69 171 PHE A O 1
ATOM 1393 N N . GLN A 1 172 ? 14.695 -0.966 -14.586 1 98.44 172 GLN A N 1
ATOM 1394 C CA . GLN A 1 172 ? 14.156 -1.336 -15.891 1 98.44 172 GLN A CA 1
ATOM 1395 C C . GLN A 1 172 ? 13.469 -2.699 -15.836 1 98.44 172 GLN A C 1
ATOM 1397 O O . GLN A 1 172 ? 14.141 -3.73 -15.727 1 98.44 172 GLN A O 1
ATOM 1402 N N . PRO A 1 173 ? 12.102 -2.74 -15.883 1 98.62 173 PRO A N 1
ATOM 1403 C CA . PRO A 1 173 ? 11.469 -4.047 -16.078 1 98.62 173 PRO A CA 1
ATOM 1404 C C . PRO A 1 173 ? 11.812 -4.676 -17.422 1 98.62 173 PRO A C 1
ATOM 1406 O O . PRO A 1 173 ? 11.766 -3.998 -18.453 1 98.62 173 PRO A O 1
ATOM 1409 N N . VAL A 1 174 ? 12.188 -5.91 -17.359 1 98.62 174 VAL A N 1
ATOM 1410 C CA . VAL A 1 174 ? 12.562 -6.633 -18.562 1 98.62 174 VAL A CA 1
ATOM 1411 C C . VAL A 1 174 ? 11.812 -7.961 -18.625 1 98.62 174 VAL A C 1
ATOM 1413 O O . VAL A 1 174 ? 11.945 -8.797 -17.734 1 98.62 174 VAL A O 1
ATOM 1416 N N . ILE A 1 175 ? 11.008 -8.164 -19.641 1 98 175 ILE A N 1
ATOM 1417 C CA . ILE A 1 175 ? 10.281 -9.406 -19.859 1 98 175 ILE A CA 1
ATOM 1418 C C . ILE A 1 175 ? 11.148 -10.375 -20.656 1 98 175 ILE A C 1
ATOM 1420 O O . ILE A 1 175 ? 11.578 -10.062 -21.766 1 98 175 ILE A O 1
ATOM 1424 N N . ARG A 1 176 ? 11.391 -11.547 -20 1 96.69 176 ARG A N 1
ATOM 1425 C CA . ARG A 1 176 ? 12.219 -12.578 -20.609 1 96.69 176 ARG A CA 1
ATOM 1426 C C . ARG A 1 176 ? 11.555 -13.945 -20.516 1 96.69 176 ARG A C 1
ATOM 1428 O O . ARG A 1 176 ? 10.82 -14.219 -19.562 1 96.69 176 ARG A O 1
ATOM 1435 N N . SER A 1 177 ? 11.93 -14.742 -21.578 1 95.81 177 SER A N 1
ATOM 1436 C CA . SER A 1 177 ? 11.547 -16.141 -21.438 1 95.81 177 SER A CA 1
ATOM 1437 C C . SER A 1 177 ? 12.297 -16.812 -20.297 1 95.81 177 SER A C 1
ATOM 1439 O O . SER A 1 177 ? 13.492 -16.562 -20.109 1 95.81 177 SER A O 1
ATOM 1441 N N . MET A 1 178 ? 11.57 -17.594 -19.547 1 94.88 178 MET A N 1
ATOM 1442 C CA . MET A 1 178 ? 12.25 -18.312 -18.469 1 94.88 178 MET A CA 1
ATOM 1443 C C . MET A 1 178 ? 13.32 -19.234 -19.031 1 94.88 178 MET A C 1
ATOM 1445 O O . MET A 1 178 ? 14.266 -19.609 -18.328 1 94.88 178 MET A O 1
ATOM 1449 N N . ASN A 1 179 ? 13.164 -19.625 -20.312 1 93.81 179 ASN A N 1
ATOM 1450 C CA . ASN A 1 179 ? 14.141 -20.484 -20.984 1 93.81 179 ASN A CA 1
ATOM 1451 C C . ASN A 1 179 ? 15.5 -19.812 -21.094 1 93.81 179 ASN A C 1
ATOM 1453 O O . ASN A 1 179 ? 16.516 -20.469 -21.25 1 93.81 179 ASN A O 1
ATOM 1457 N N . SER A 1 180 ? 15.492 -18.531 -21.031 1 94.25 180 SER A N 1
ATOM 1458 C CA . SER A 1 180 ? 16.75 -17.781 -21.109 1 94.25 180 SER A CA 1
ATOM 1459 C C . SER A 1 180 ? 17.516 -17.875 -19.797 1 94.25 180 SER A C 1
ATOM 1461 O O . SER A 1 180 ? 18.672 -17.469 -19.734 1 94.25 180 SER A O 1
ATOM 1463 N N . ASN A 1 181 ? 16.906 -18.422 -18.719 1 94.38 181 ASN A N 1
ATOM 1464 C CA . ASN A 1 181 ? 17.5 -18.656 -17.406 1 94.38 181 ASN A CA 1
ATOM 1465 C C . ASN A 1 181 ? 17.344 -20.109 -16.969 1 94.38 181 ASN A C 1
ATOM 1467 O O . ASN A 1 181 ? 16.469 -20.422 -16.141 1 94.38 181 ASN A O 1
ATOM 1471 N N . PRO A 1 182 ? 18.219 -20.953 -17.453 1 94.31 182 PRO A N 1
ATOM 1472 C CA . PRO A 1 182 ? 18.062 -22.391 -17.219 1 94.31 182 PRO A CA 1
ATOM 1473 C C . PRO A 1 182 ? 18.016 -22.766 -15.742 1 94.31 182 PRO A C 1
ATOM 1475 O O . PRO A 1 182 ? 17.312 -23.688 -15.352 1 94.31 182 PRO A O 1
ATOM 1478 N N . GLU A 1 183 ? 18.844 -22.078 -15.008 1 92.88 183 GLU A N 1
ATOM 1479 C CA . GLU A 1 183 ? 18.844 -22.375 -13.578 1 92.88 183 GLU A CA 1
ATOM 1480 C C . GLU A 1 183 ? 17.484 -22.062 -12.953 1 92.88 183 GLU A C 1
ATOM 1482 O O . GLU A 1 183 ? 16.938 -22.891 -12.195 1 92.88 183 GLU A O 1
ATOM 1487 N N . LEU A 1 184 ? 16.938 -20.938 -13.242 1 93.5 184 LEU A N 1
ATOM 1488 C CA . LEU A 1 184 ? 15.625 -20.562 -12.734 1 93.5 184 LEU A CA 1
ATOM 1489 C C . LEU A 1 184 ? 14.547 -21.5 -13.25 1 93.5 184 LEU A C 1
ATOM 1491 O O . LEU A 1 184 ? 13.641 -21.875 -12.516 1 93.5 184 LEU A O 1
ATOM 1495 N N . ARG A 1 185 ? 14.656 -21.875 -14.484 1 94.62 185 ARG A N 1
ATOM 1496 C CA . ARG A 1 185 ? 13.711 -22.828 -15.078 1 94.62 185 ARG A CA 1
ATOM 1497 C C . ARG A 1 185 ? 13.703 -24.141 -14.312 1 94.62 185 ARG A C 1
ATOM 1499 O O . ARG A 1 185 ? 12.641 -24.672 -13.984 1 94.62 185 ARG A O 1
ATOM 1506 N N . ARG A 1 186 ? 14.867 -24.594 -14.062 1 94.19 186 ARG A N 1
ATOM 1507 C CA . ARG A 1 186 ? 14.984 -25.844 -13.32 1 94.19 186 ARG A CA 1
ATOM 1508 C C . ARG A 1 186 ? 14.367 -25.719 -11.93 1 94.19 186 ARG A C 1
ATOM 1510 O O . ARG A 1 186 ? 13.602 -26.594 -11.5 1 94.19 186 ARG A O 1
ATOM 1517 N N . GLN A 1 187 ? 14.68 -24.656 -11.234 1 92.69 187 GLN A N 1
ATOM 1518 C CA . GLN A 1 187 ? 14.133 -24.422 -9.906 1 92.69 187 GLN A CA 1
ATOM 1519 C C . GLN A 1 187 ? 12.609 -24.359 -9.938 1 92.69 187 GLN A C 1
ATOM 1521 O O . GLN A 1 187 ? 11.938 -24.984 -9.117 1 92.69 187 GLN A O 1
ATOM 1526 N N . TYR A 1 188 ? 12.133 -23.625 -10.891 1 93.44 188 TYR A N 1
ATOM 1527 C CA . TYR A 1 188 ? 10.695 -23.469 -11.078 1 93.44 188 TYR A CA 1
ATOM 1528 C C . TYR A 1 188 ? 10.031 -24.828 -11.328 1 93.44 188 TYR A C 1
ATOM 1530 O O . TYR A 1 188 ? 9.008 -25.141 -10.719 1 93.44 188 TYR A O 1
ATOM 1538 N N . ASP A 1 189 ? 10.586 -25.594 -12.164 1 93.5 189 ASP A N 1
ATOM 1539 C CA . ASP A 1 189 ? 10.016 -26.891 -12.539 1 93.5 189 ASP A CA 1
ATOM 1540 C C . ASP A 1 189 ? 10 -27.844 -11.352 1 93.5 189 ASP A C 1
ATOM 1542 O O . ASP A 1 189 ? 9.016 -28.547 -11.133 1 93.5 189 ASP A O 1
ATOM 1546 N N . VAL A 1 190 ? 11.062 -27.828 -10.641 1 91.31 190 VAL A N 1
ATOM 1547 C CA . VAL A 1 190 ? 11.156 -28.703 -9.477 1 91.31 190 VAL A CA 1
ATOM 1548 C C . VAL A 1 190 ? 10.117 -28.297 -8.438 1 91.31 190 VAL A C 1
ATOM 1550 O O . VAL A 1 190 ? 9.43 -29.141 -7.875 1 91.31 190 VAL A O 1
ATOM 1553 N N . TRP A 1 191 ? 10.047 -27.047 -8.219 1 88.19 191 TRP A N 1
ATOM 1554 C CA . TRP A 1 191 ? 9.062 -26.547 -7.27 1 88.19 191 TRP A CA 1
ATOM 1555 C C . TRP A 1 191 ? 7.648 -26.906 -7.715 1 88.19 191 TRP A C 1
ATOM 1557 O O . TRP A 1 191 ? 6.828 -27.344 -6.902 1 88.19 191 TRP A O 1
ATOM 1567 N N . ALA A 1 192 ? 7.395 -26.688 -8.969 1 87.06 192 ALA A N 1
ATOM 1568 C CA . ALA A 1 192 ? 6.078 -27 -9.516 1 87.06 192 ALA A CA 1
ATOM 1569 C C . ALA A 1 192 ? 5.754 -28.484 -9.367 1 87.06 192 ALA A C 1
ATOM 1571 O O . ALA A 1 192 ? 4.625 -28.844 -9.031 1 87.06 192 ALA A O 1
ATOM 1572 N N . GLU A 1 193 ? 6.699 -29.266 -9.594 1 88.81 193 GLU A N 1
ATOM 1573 C CA . GLU A 1 193 ? 6.535 -30.719 -9.461 1 88.81 193 GLU A CA 1
ATOM 1574 C C . GLU A 1 193 ? 6.234 -31.094 -8.016 1 88.81 193 GLU A C 1
ATOM 1576 O O . GLU A 1 193 ? 5.324 -31.891 -7.754 1 88.81 193 GLU A O 1
ATOM 1581 N N . LYS A 1 194 ? 6.965 -30.516 -7.148 1 85.88 194 LYS A N 1
ATOM 1582 C CA . LYS A 1 194 ? 6.777 -30.812 -5.734 1 85.88 194 LYS A CA 1
ATOM 1583 C C . LYS A 1 194 ? 5.422 -30.312 -5.242 1 85.88 194 LYS A C 1
ATOM 1585 O O . LYS A 1 194 ? 4.785 -30.969 -4.406 1 85.88 194 LYS A O 1
ATOM 1590 N N . ARG A 1 195 ? 5.035 -29.203 -5.707 1 82.44 195 ARG A N 1
ATOM 1591 C CA . ARG A 1 195 ? 3.719 -28.672 -5.359 1 82.44 195 ARG A CA 1
ATOM 1592 C C . ARG A 1 195 ? 2.611 -29.609 -5.848 1 82.44 195 ARG A C 1
ATOM 1594 O O . ARG A 1 195 ? 1.657 -29.875 -5.117 1 82.44 195 ARG A O 1
ATOM 1601 N N . THR A 1 196 ? 2.791 -30 -7.074 1 82.88 196 THR A N 1
ATOM 1602 C CA . THR A 1 196 ? 1.815 -30.922 -7.648 1 82.88 196 THR A CA 1
ATOM 1603 C C . THR A 1 196 ? 1.763 -32.219 -6.848 1 82.88 196 THR A C 1
ATOM 1605 O O . THR A 1 196 ? 0.68 -32.719 -6.551 1 82.88 196 THR A O 1
ATOM 1608 N N . GLU A 1 197 ? 2.889 -32.719 -6.508 1 82.81 197 GLU A N 1
ATOM 1609 C CA . GLU A 1 197 ? 2.973 -33.938 -5.699 1 82.81 197 GLU A CA 1
ATOM 1610 C C . GLU A 1 197 ? 2.291 -33.75 -4.348 1 82.81 197 GLU A C 1
ATOM 1612 O O . GLU A 1 197 ? 1.537 -34.625 -3.896 1 82.81 197 GLU A O 1
ATOM 1617 N N . PHE A 1 198 ? 2.572 -32.688 -3.793 1 81.19 198 PHE A N 1
ATOM 1618 C CA . PHE A 1 198 ? 1.999 -32.375 -2.488 1 81.19 198 PHE A CA 1
ATOM 1619 C C . PHE A 1 198 ? 0.48 -32.281 -2.57 1 81.19 198 PHE A C 1
ATOM 1621 O O . PHE A 1 198 ? -0.225 -32.844 -1.733 1 81.19 198 PHE A O 1
ATOM 1628 N N . ASN A 1 199 ? -0.013 -31.547 -3.518 1 79.12 199 ASN A N 1
ATOM 1629 C CA . ASN A 1 199 ? -1.454 -31.406 -3.699 1 79.12 199 ASN A CA 1
ATOM 1630 C C . ASN A 1 199 ? -2.125 -32.75 -3.926 1 79.12 199 ASN A C 1
ATOM 1632 O O . ASN A 1 199 ? -3.229 -33 -3.436 1 79.12 199 ASN A O 1
ATOM 1636 N N . ASN A 1 200 ? -1.456 -33.594 -4.625 1 82.56 200 ASN A N 1
ATOM 1637 C CA . ASN A 1 200 ? -1.968 -34.938 -4.859 1 82.56 200 ASN A CA 1
ATOM 1638 C C . ASN A 1 200 ? -2.059 -35.75 -3.566 1 82.56 200 ASN A C 1
ATOM 1640 O O . ASN A 1 200 ? -3.014 -36.5 -3.361 1 82.56 200 ASN A O 1
ATOM 1644 N N . LEU A 1 201 ? -1.132 -35.5 -2.73 1 79.19 201 LEU A N 1
ATOM 1645 C CA . LEU A 1 201 ? -1.122 -36.188 -1.443 1 79.19 201 LEU A CA 1
ATOM 1646 C C . LEU A 1 201 ? -2.244 -35.688 -0.547 1 79.19 201 LEU A C 1
ATOM 1648 O O . LEU A 1 201 ? -2.885 -36.469 0.162 1 79.19 201 LEU A O 1
ATOM 1652 N N . ILE A 1 202 ? -2.488 -34.375 -0.608 1 72.62 202 ILE A N 1
ATOM 1653 C CA . ILE A 1 202 ? -3.572 -33.781 0.171 1 72.62 202 ILE A CA 1
ATOM 1654 C C . ILE A 1 202 ? -4.914 -34.312 -0.333 1 72.62 202 ILE A C 1
ATOM 1656 O O . ILE A 1 202 ? -5.801 -34.625 0.463 1 72.62 202 ILE A O 1
ATOM 1660 N N . PHE A 1 203 ? -5.02 -34.406 -1.635 1 74.88 203 PHE A N 1
ATOM 1661 C CA . PHE A 1 203 ? -6.238 -34.906 -2.252 1 74.88 203 PHE A CA 1
ATOM 1662 C C . PHE A 1 203 ? -6.504 -36.344 -1.829 1 74.88 203 PHE A C 1
ATOM 1664 O O . PHE A 1 203 ? -7.652 -36.75 -1.608 1 74.88 203 PHE A O 1
ATOM 1671 N N . LYS A 1 204 ? -5.438 -37.062 -1.594 1 78.5 204 LYS A N 1
ATOM 1672 C CA . LYS A 1 204 ? -5.547 -38.469 -1.187 1 78.5 204 LYS A CA 1
ATOM 1673 C C . LYS A 1 204 ? -5.629 -38.594 0.332 1 78.5 204 LYS A C 1
ATOM 1675 O O . L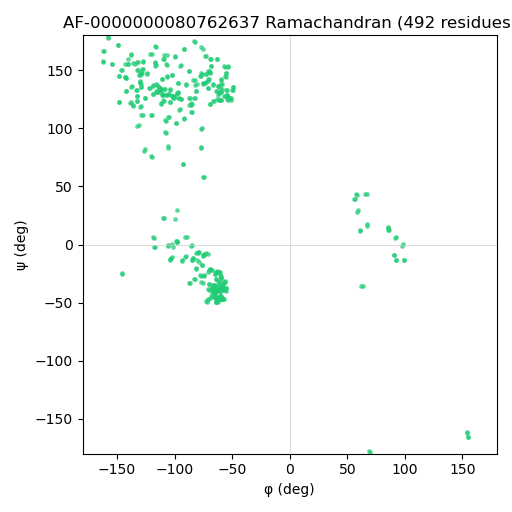YS A 1 204 ? -5.543 -39.719 0.875 1 78.5 204 LYS A O 1
ATOM 1680 N N . ARG A 1 205 ? -5.727 -37.438 0.979 1 78.69 205 ARG A N 1
ATOM 1681 C CA . ARG A 1 205 ? -5.879 -37.406 2.43 1 78.69 205 ARG A CA 1
ATOM 1682 C C . ARG A 1 205 ? -4.715 -38.094 3.131 1 78.69 205 ARG A C 1
ATOM 1684 O O . ARG A 1 205 ? -4.91 -38.812 4.113 1 78.69 205 ARG A O 1
ATOM 1691 N N . ASP A 1 206 ? -3.555 -38 2.393 1 79.31 206 ASP A N 1
ATOM 1692 C CA . ASP A 1 206 ? -2.346 -38.5 3.053 1 79.31 206 ASP A CA 1
ATOM 1693 C C . ASP A 1 206 ? -2.158 -37.844 4.414 1 79.31 206 ASP A C 1
ATOM 1695 O O . ASP A 1 206 ? -2.186 -36.594 4.516 1 79.31 206 ASP A O 1
ATOM 1699 N N . PRO A 1 207 ? -1.992 -38.594 5.48 1 74.75 207 PRO A N 1
ATOM 1700 C CA . PRO A 1 207 ? -1.962 -38.031 6.836 1 74.75 207 PRO A CA 1
ATOM 1701 C C . PRO A 1 207 ? -0.843 -37.031 7.027 1 74.75 207 PRO A C 1
ATOM 1703 O O . PRO A 1 207 ? -1.051 -36 7.668 1 74.75 207 PRO A O 1
ATOM 1706 N N . GLU A 1 208 ? 0.334 -37.406 6.582 1 73.31 208 GLU A N 1
ATOM 1707 C CA . GLU A 1 208 ? 1.466 -36.5 6.762 1 73.31 208 GLU A CA 1
ATOM 1708 C C . GLU A 1 208 ? 1.259 -35.188 5.996 1 73.31 208 GLU A C 1
ATOM 1710 O O . GLU A 1 208 ? 1.525 -34.125 6.52 1 73.31 208 GLU A O 1
ATOM 1715 N N . ALA A 1 209 ? 0.856 -35.281 4.785 1 72.12 209 ALA A N 1
ATOM 1716 C CA . ALA A 1 209 ? 0.59 -34.094 3.967 1 72.12 209 ALA A CA 1
ATOM 1717 C C . ALA A 1 209 ? -0.546 -33.25 4.555 1 72.12 209 ALA A C 1
ATOM 1719 O O . ALA A 1 209 ? -0.493 -32.031 4.543 1 72.12 209 ALA A O 1
ATOM 1720 N N . THR A 1 210 ? -1.396 -33.969 5.023 1 68.06 210 THR A N 1
ATOM 1721 C CA . THR A 1 210 ? -2.543 -33.281 5.613 1 68.06 210 THR A CA 1
ATOM 1722 C C . THR A 1 210 ? -2.133 -32.5 6.875 1 68.06 210 THR A C 1
ATOM 1724 O O . THR A 1 210 ? -2.598 -31.406 7.113 1 68.06 210 THR A O 1
ATOM 1727 N N . LYS A 1 211 ? -1.207 -33.219 7.559 1 67.12 211 LYS A N 1
ATOM 1728 C CA . LYS A 1 211 ? -0.675 -32.594 8.766 1 67.12 211 LYS A CA 1
ATOM 1729 C C . LYS A 1 211 ? 0.138 -31.359 8.422 1 67.12 211 LYS A C 1
ATOM 1731 O O . LYS A 1 211 ? 0.063 -30.344 9.125 1 67.12 211 LYS A O 1
ATOM 1736 N N . GLU A 1 212 ? 0.891 -31.469 7.332 1 67.12 212 GLU A N 1
ATOM 1737 C CA . GLU A 1 212 ? 1.7 -30.344 6.902 1 67.12 212 GLU A CA 1
ATOM 1738 C C . GLU A 1 212 ? 0.828 -29.219 6.34 1 67.12 212 GLU A C 1
ATOM 1740 O O . GLU A 1 212 ? 1.146 -28.031 6.496 1 67.12 212 GLU A O 1
ATOM 1745 N N . ALA A 1 213 ? -0.252 -29.547 5.93 1 57.53 213 ALA A N 1
ATOM 1746 C CA . ALA A 1 213 ? -1.354 -28.719 5.453 1 57.53 213 ALA A CA 1
ATOM 1747 C C . ALA A 1 213 ? -0.958 -27.953 4.195 1 57.53 213 ALA A C 1
ATOM 1749 O O . ALA A 1 213 ? -1.776 -27.766 3.289 1 57.53 213 ALA A O 1
ATOM 1750 N N . TRP A 1 214 ? 0.375 -27.484 4.102 1 61.66 214 TRP A N 1
ATOM 1751 C CA . TRP A 1 214 ? 0.808 -26.781 2.9 1 61.66 214 TRP A CA 1
ATOM 1752 C C . TRP A 1 214 ? 2.312 -26.922 2.697 1 61.66 214 TRP A C 1
ATOM 1754 O O . TRP A 1 214 ? 3.035 -27.297 3.617 1 61.66 214 TRP A O 1
ATOM 1764 N N . GLN A 1 215 ? 2.648 -26.766 1.36 1 70.38 215 GLN A N 1
ATOM 1765 C CA . GLN A 1 215 ? 4.074 -26.781 1.057 1 70.38 215 GLN A CA 1
ATOM 1766 C C . GLN A 1 215 ? 4.781 -25.578 1.661 1 70.38 215 GLN A C 1
ATOM 1768 O O . GLN A 1 215 ? 4.473 -24.422 1.312 1 70.38 215 GLN A O 1
ATOM 1773 N N . ARG A 1 216 ? 5.777 -25.844 2.463 1 79.31 216 ARG A N 1
ATOM 1774 C CA . ARG A 1 216 ? 6.297 -24.812 3.344 1 79.31 216 ARG A CA 1
ATOM 1775 C C . ARG A 1 216 ? 7.684 -24.359 2.895 1 79.31 216 ARG A C 1
ATOM 1777 O O . ARG A 1 216 ? 8.438 -23.781 3.682 1 79.31 216 ARG A O 1
ATOM 1784 N N . PHE A 1 217 ? 8.016 -24.547 1.654 1 84.12 217 PHE A N 1
ATOM 1785 C CA . PHE A 1 217 ? 9.367 -24.188 1.217 1 84.12 217 PHE A CA 1
ATOM 1786 C C . PHE A 1 217 ? 9.617 -22.688 1.402 1 84.12 217 PHE A C 1
ATOM 1788 O O . PHE A 1 217 ? 10.633 -22.297 1.973 1 84.12 217 PHE A O 1
ATOM 1795 N N . TYR A 1 218 ? 8.711 -21.953 1.006 1 86.81 218 TYR A N 1
ATOM 1796 C CA . TYR A 1 218 ? 8.891 -20.516 1.147 1 86.81 218 TYR A CA 1
ATOM 1797 C C . TYR A 1 218 ? 8.875 -20.109 2.615 1 86.81 218 TYR A C 1
ATOM 1799 O O . TYR A 1 218 ? 9.734 -19.344 3.061 1 86.81 218 TYR A O 1
ATOM 1807 N N . PHE A 1 219 ? 7.98 -20.625 3.33 1 89.19 219 PHE A N 1
ATOM 1808 C CA . PHE A 1 219 ? 7.871 -20.266 4.742 1 89.19 219 PHE A CA 1
ATOM 1809 C C . PHE A 1 219 ? 9.156 -20.594 5.484 1 89.19 219 PHE A C 1
ATOM 1811 O O . PHE A 1 219 ? 9.602 -19.828 6.34 1 89.19 219 PHE A O 1
ATOM 1818 N N . LYS A 1 220 ? 9.773 -21.672 5.07 1 88 220 LYS A N 1
ATOM 1819 C CA . LYS A 1 220 ? 10.984 -22.141 5.746 1 88 220 LYS A CA 1
ATOM 1820 C C . LYS A 1 220 ? 12.234 -21.547 5.113 1 88 220 LYS A C 1
ATOM 1822 O O . LYS A 1 220 ? 13.328 -21.625 5.68 1 88 220 LYS A O 1
ATOM 1827 N N . GLY A 1 221 ? 12.039 -20.938 3.984 1 89.94 221 GLY A N 1
ATOM 1828 C CA . GLY A 1 221 ? 13.211 -20.453 3.262 1 89.94 221 GLY A CA 1
ATOM 1829 C C . GLY A 1 221 ? 14.094 -21.578 2.748 1 89.94 221 GLY A C 1
ATOM 1830 O O . GLY A 1 221 ? 15.312 -21.547 2.947 1 89.94 221 GLY A O 1
ATOM 1831 N N . GLU A 1 222 ? 13.477 -22.562 2.205 1 89.19 222 GLU A N 1
ATOM 1832 C CA . GLU A 1 222 ? 14.211 -23.75 1.753 1 89.19 222 GLU A CA 1
ATOM 1833 C C . GLU A 1 222 ? 13.859 -24.094 0.309 1 89.19 222 GLU A C 1
ATOM 1835 O O . GLU A 1 222 ? 12.758 -23.797 -0.159 1 89.19 222 GLU A O 1
ATOM 1840 N N . TYR A 1 223 ? 14.828 -24.688 -0.347 1 88.31 223 TYR A N 1
ATOM 1841 C CA . TYR A 1 223 ? 14.594 -25.297 -1.648 1 88.31 223 TYR A CA 1
ATOM 1842 C C . TYR A 1 223 ? 14.305 -26.797 -1.501 1 88.31 223 TYR A C 1
ATOM 1844 O O . TYR A 1 223 ? 14.711 -27.422 -0.52 1 88.31 223 TYR A O 1
ATOM 1852 N N . PRO A 1 224 ? 13.586 -27.25 -2.486 1 86.25 224 PRO A N 1
ATOM 1853 C CA . PRO A 1 224 ? 13.516 -28.719 -2.52 1 86.25 224 PRO A CA 1
ATOM 1854 C C . PRO A 1 224 ? 14.891 -29.375 -2.588 1 86.25 224 PRO A C 1
ATOM 1856 O O . PRO A 1 224 ? 15.844 -28.766 -3.088 1 86.25 224 PRO A O 1
ATOM 1859 N N . GLU A 1 225 ? 14.93 -30.562 -2.086 1 85.38 225 GLU A N 1
ATOM 1860 C CA . GLU A 1 225 ? 16.203 -31.281 -2.004 1 85.38 225 GLU A CA 1
ATOM 1861 C C . GLU A 1 225 ? 16.859 -31.406 -3.377 1 85.38 225 GLU A C 1
ATOM 1863 O O . GLU A 1 225 ? 18.078 -31.406 -3.488 1 85.38 225 GLU A O 1
ATOM 1868 N N . GLU A 1 226 ? 16.047 -31.484 -4.336 1 88.62 226 GLU A N 1
ATOM 1869 C CA . GLU A 1 226 ? 16.531 -31.688 -5.703 1 88.62 226 GLU A CA 1
ATOM 1870 C C . GLU A 1 226 ? 17.266 -30.453 -6.207 1 88.62 226 GLU A C 1
ATOM 1872 O O . GLU A 1 226 ? 18 -30.516 -7.191 1 88.62 226 GLU A O 1
ATOM 1877 N N . ILE A 1 227 ? 16.953 -29.375 -5.551 1 86.38 227 ILE A N 1
ATOM 1878 C CA . ILE A 1 227 ? 17.625 -28.141 -5.914 1 86.38 227 ILE A CA 1
ATOM 1879 C C . ILE A 1 227 ? 18.875 -27.953 -5.055 1 86.38 227 ILE A C 1
ATOM 1881 O O . ILE A 1 227 ? 18.797 -27.969 -3.826 1 86.38 227 ILE A O 1
ATOM 1885 N N . GLN A 1 228 ? 20.062 -28.078 -5.539 1 81.94 228 GLN A N 1
ATOM 1886 C CA . GLN A 1 228 ? 21.328 -27.906 -4.84 1 81.94 228 GLN A CA 1
ATOM 1887 C C . GLN A 1 228 ? 21.641 -26.438 -4.602 1 81.94 228 GLN A C 1
ATOM 1889 O O . GLN A 1 228 ? 22.578 -25.891 -5.188 1 81.94 228 GLN A O 1
ATOM 1894 N N . ALA A 1 229 ? 20.812 -25.781 -3.961 1 82.56 229 ALA A N 1
ATOM 1895 C CA . ALA A 1 229 ? 21.016 -24.391 -3.617 1 82.56 229 ALA A CA 1
ATOM 1896 C C . ALA A 1 229 ? 20.906 -24.172 -2.111 1 82.56 229 ALA A C 1
ATOM 1898 O O . ALA A 1 229 ? 20.234 -24.938 -1.416 1 82.56 229 ALA A O 1
ATOM 1899 N N . GLU A 1 230 ? 21.656 -23.25 -1.683 1 82.25 230 GLU A N 1
ATOM 1900 C CA . GLU A 1 230 ? 21.625 -22.922 -0.259 1 82.25 230 GLU A CA 1
ATOM 1901 C C . GLU A 1 230 ? 20.406 -22.078 0.092 1 82.25 230 GLU A C 1
ATOM 1903 O O . GLU A 1 230 ? 19.953 -21.266 -0.713 1 82.25 230 GLU A O 1
ATOM 1908 N N . ALA A 1 231 ? 19.906 -22.359 1.33 1 77.31 231 ALA A N 1
ATOM 1909 C CA . ALA A 1 231 ? 18.828 -21.531 1.873 1 77.31 231 ALA A CA 1
ATOM 1910 C C . ALA A 1 231 ? 19.281 -20.078 1.979 1 77.31 231 ALA A C 1
ATOM 1912 O O . ALA A 1 231 ? 20.422 -19.797 2.352 1 77.31 231 ALA A O 1
ATOM 1913 N N . PRO A 1 232 ? 18.484 -19.203 1.508 1 87.31 232 PRO A N 1
ATOM 1914 C CA . PRO A 1 232 ? 18.875 -17.797 1.668 1 87.31 232 PRO A CA 1
ATOM 1915 C C . PRO A 1 232 ? 19.031 -17.391 3.131 1 87.31 232 PRO A C 1
ATOM 1917 O O . PRO A 1 232 ? 18.125 -17.594 3.938 1 87.31 232 PRO A O 1
ATOM 1920 N N . SER A 1 233 ? 20.172 -16.875 3.502 1 87.62 233 SER A N 1
ATOM 1921 C CA . SER A 1 233 ? 20.484 -16.547 4.887 1 87.62 233 SER A CA 1
ATOM 1922 C C . SER A 1 233 ? 19.656 -15.359 5.375 1 87.62 233 SER A C 1
ATOM 1924 O O . SER A 1 233 ? 19.438 -15.203 6.578 1 87.62 233 SER A O 1
ATOM 1926 N N . HIS A 1 234 ? 19.188 -14.633 4.523 1 89.75 234 HIS A N 1
ATOM 1927 C CA . HIS A 1 234 ? 18.5 -13.406 4.914 1 89.75 234 HIS A CA 1
ATOM 1928 C C . HIS A 1 234 ? 16.984 -13.609 4.941 1 89.75 234 HIS A C 1
ATOM 1930 O O . HIS A 1 234 ? 16.234 -12.664 5.207 1 89.75 234 HIS A O 1
ATOM 1936 N N . HIS A 1 235 ? 16.516 -14.836 4.66 1 93 235 HIS A N 1
ATOM 1937 C CA . HIS A 1 235 ? 15.086 -15.117 4.648 1 93 235 HIS A CA 1
ATOM 1938 C C . HIS A 1 235 ? 14.477 -14.891 6.027 1 93 235 HIS A C 1
ATOM 1940 O O . HIS A 1 235 ? 15.07 -15.25 7.043 1 93 235 HIS A O 1
ATOM 1946 N N . VAL A 1 236 ? 13.328 -14.258 6.02 1 91.19 236 VAL A N 1
ATOM 1947 C CA . VAL A 1 236 ? 12.586 -14.023 7.25 1 91.19 236 VAL A CA 1
ATOM 1948 C C . VAL A 1 236 ? 11.141 -14.484 7.074 1 91.19 236 VAL A C 1
ATOM 1950 O O . VAL A 1 236 ? 10.539 -14.273 6.02 1 91.19 236 VAL A O 1
ATOM 1953 N N . ASN A 1 237 ? 10.578 -15.188 8.039 1 92.56 237 ASN A N 1
ATOM 1954 C CA . ASN A 1 237 ? 9.18 -15.602 7.977 1 92.56 237 ASN A CA 1
ATOM 1955 C C . ASN A 1 237 ? 8.359 -14.992 9.109 1 92.56 237 ASN A C 1
ATOM 1957 O O . ASN A 1 237 ? 7.188 -15.328 9.289 1 92.56 237 ASN A O 1
ATOM 1961 N N . LYS A 1 238 ? 9.031 -14.281 9.914 1 92.81 238 LYS A N 1
ATOM 1962 C CA . LYS A 1 238 ? 8.422 -13.445 10.945 1 92.81 238 LYS A CA 1
ATOM 1963 C C . LYS A 1 238 ? 9.188 -12.133 11.109 1 92.81 238 LYS A C 1
ATOM 1965 O O . LYS A 1 238 ? 10.414 -12.117 11.125 1 92.81 238 LYS A O 1
ATOM 1970 N N . ARG A 1 239 ? 8.43 -11.094 11.125 1 94.44 239 ARG A N 1
ATOM 1971 C CA . ARG A 1 239 ? 9.055 -9.781 11.25 1 94.44 239 ARG A CA 1
ATOM 1972 C C . ARG A 1 239 ? 8.398 -8.969 12.359 1 94.44 239 ARG A C 1
ATOM 1974 O O . ARG A 1 239 ? 7.172 -8.992 12.508 1 94.44 239 ARG A O 1
ATOM 1981 N N . ARG A 1 240 ? 9.25 -8.305 13.102 1 94.56 240 ARG A N 1
ATOM 1982 C CA . ARG A 1 240 ? 8.812 -7.289 14.062 1 94.56 240 ARG A CA 1
ATOM 1983 C C . ARG A 1 240 ? 9.688 -6.043 13.984 1 94.56 240 ARG A C 1
ATOM 1985 O O . ARG A 1 240 ? 10.891 -6.109 14.219 1 94.56 240 ARG A O 1
ATOM 1992 N N . MET A 1 241 ? 9.055 -4.961 13.664 1 97.88 241 MET A N 1
ATOM 1993 C CA . MET A 1 241 ? 9.789 -3.701 13.609 1 97.88 241 MET A CA 1
ATOM 1994 C C . MET A 1 241 ? 10.125 -3.213 15.016 1 97.88 241 MET A C 1
ATOM 1996 O O . MET A 1 241 ? 9.562 -3.693 16 1 97.88 241 MET A O 1
ATOM 2000 N N . LYS A 1 242 ? 11.07 -2.33 15.031 1 98.25 242 LYS A N 1
ATOM 2001 C CA . LYS A 1 242 ? 11.453 -1.78 16.328 1 98.25 242 LYS A CA 1
ATOM 2002 C C . LYS A 1 242 ? 10.398 -0.803 16.844 1 98.25 242 LYS A C 1
ATOM 2004 O O . LYS A 1 242 ? 9.867 0.004 16.078 1 98.25 242 LYS A O 1
ATOM 2009 N N . ALA A 1 243 ? 10.109 -0.862 18.094 1 98.25 243 ALA A N 1
ATOM 2010 C CA . ALA A 1 243 ? 9.195 0.08 18.734 1 98.25 243 ALA A CA 1
ATOM 2011 C C . ALA A 1 243 ? 9.844 1.453 18.891 1 98.25 243 ALA A C 1
ATOM 2013 O O . ALA A 1 243 ? 11.055 1.554 19.094 1 98.25 243 ALA A O 1
ATOM 2014 N N . PRO A 1 244 ? 9.031 2.496 18.797 1 98 244 PRO A N 1
ATOM 2015 C CA . PRO A 1 244 ? 9.594 3.826 19.016 1 98 244 PRO A CA 1
ATOM 2016 C C . PRO A 1 244 ? 10.211 3.977 20.406 1 98 244 PRO A C 1
ATOM 2018 O O . PRO A 1 244 ? 9.688 3.432 21.375 1 98 244 PRO A O 1
ATOM 2021 N N . LYS A 1 245 ? 11.281 4.672 20.406 1 97.75 245 LYS A N 1
ATOM 2022 C CA . LYS A 1 245 ? 11.891 5.062 21.672 1 97.75 245 LYS A CA 1
ATOM 2023 C C . LYS A 1 245 ? 11.898 6.582 21.844 1 97.75 245 LYS A C 1
ATOM 2025 O O . LYS A 1 245 ? 11.789 7.316 20.859 1 97.75 245 LYS A O 1
ATOM 2030 N N . VAL A 1 246 ? 11.961 7.039 23.094 1 94.69 246 VAL A N 1
ATOM 2031 C CA . VAL A 1 246 ? 12.062 8.469 23.359 1 94.69 246 VAL A CA 1
ATOM 2032 C C . VAL A 1 246 ? 13.523 8.906 23.312 1 94.69 246 VAL A C 1
ATOM 2034 O O . VAL A 1 246 ? 14.398 8.258 23.891 1 94.69 246 VAL A O 1
ATOM 2037 N N . GLY A 1 247 ? 13.711 9.828 22.422 1 88.62 247 GLY A N 1
ATOM 2038 C CA . GLY A 1 247 ? 15.055 10.359 22.312 1 88.62 247 GLY A CA 1
ATOM 2039 C C . GLY A 1 247 ? 15.242 11.68 23.031 1 88.62 247 GLY A C 1
ATOM 2040 O O . GLY A 1 247 ? 14.273 12.281 23.5 1 88.62 247 GLY A O 1
ATOM 2041 N N . VAL A 1 248 ? 16.578 11.984 23.266 1 81.06 248 VAL A N 1
ATOM 2042 C CA . VAL A 1 248 ? 16.938 13.25 23.906 1 81.06 248 VAL A CA 1
ATOM 2043 C C . VAL A 1 248 ? 17 14.352 22.844 1 81.06 248 VAL A C 1
ATOM 2045 O O . VAL A 1 248 ? 17.328 14.094 21.688 1 81.06 248 VAL A O 1
ATOM 2048 N N . MET B 1 1 ? 19.625 -1.173 -12.625 1 91.88 1 MET B N 1
ATOM 2049 C CA . MET B 1 1 ? 19.141 -2.443 -12.094 1 91.88 1 MET B CA 1
ATOM 2050 C C . MET B 1 1 ? 17.891 -2.904 -12.844 1 91.88 1 MET B C 1
ATOM 2052 O O . MET B 1 1 ? 17.188 -2.092 -13.438 1 91.88 1 MET B O 1
ATOM 2056 N N . GLU B 1 2 ? 17.75 -4.199 -12.93 1 97.06 2 GLU B N 1
ATOM 2057 C CA . GLU B 1 2 ? 16.625 -4.746 -13.688 1 97.06 2 GLU B CA 1
ATOM 2058 C C . GLU B 1 2 ? 15.617 -5.406 -12.758 1 97.06 2 GLU B C 1
ATOM 2060 O O . GLU B 1 2 ? 15.992 -5.984 -11.734 1 97.06 2 GLU B O 1
ATOM 2065 N N . LEU B 1 3 ? 14.406 -5.234 -13.094 1 98.38 3 LEU B N 1
ATOM 2066 C CA . LEU B 1 3 ? 13.336 -6.102 -12.625 1 98.38 3 LEU B CA 1
ATOM 2067 C C . LEU B 1 3 ? 12.977 -7.145 -13.672 1 98.38 3 LEU B C 1
ATOM 2069 O O . LEU B 1 3 ? 12.328 -6.832 -14.672 1 98.38 3 LEU B O 1
ATOM 2073 N N . GLU B 1 4 ? 13.422 -8.328 -13.398 1 98.25 4 GLU B N 1
ATOM 2074 C CA . GLU B 1 4 ? 13.156 -9.367 -14.383 1 98.25 4 GLU B CA 1
ATOM 2075 C C . GLU B 1 4 ? 11.742 -9.922 -14.234 1 98.25 4 GLU B C 1
ATOM 2077 O O . GLU B 1 4 ? 11.312 -10.25 -13.125 1 98.25 4 GLU B O 1
ATOM 2082 N N . CYS B 1 5 ? 11.062 -10.016 -15.328 1 98.5 5 CYS B N 1
ATOM 2083 C CA . CYS B 1 5 ? 9.703 -10.539 -15.406 1 98.5 5 CYS B CA 1
ATOM 2084 C C . CYS B 1 5 ? 9.633 -11.758 -16.312 1 98.5 5 CYS B C 1
ATOM 2086 O O . CYS B 1 5 ? 9.781 -11.633 -17.531 1 98.5 5 CYS B O 1
ATOM 2088 N N . TYR B 1 6 ? 9.383 -12.906 -15.742 1 98.12 6 TYR B N 1
ATOM 2089 C CA . TYR B 1 6 ? 9.305 -14.148 -16.5 1 98.12 6 TYR B CA 1
ATOM 2090 C C . TYR B 1 6 ? 7.863 -14.609 -16.656 1 98.12 6 TYR B C 1
ATOM 2092 O O . TYR B 1 6 ? 7.254 -15.094 -15.695 1 98.12 6 TYR B O 1
ATOM 2100 N N . PRO B 1 7 ? 7.324 -14.531 -17.875 1 97 7 PRO B N 1
ATOM 2101 C CA . PRO B 1 7 ? 5.949 -15.008 -18.047 1 97 7 PRO B CA 1
ATOM 2102 C C . PRO B 1 7 ? 5.785 -16.484 -17.703 1 97 7 PRO B C 1
ATOM 2104 O O . PRO B 1 7 ? 6.641 -17.297 -18.047 1 97 7 PRO B O 1
ATOM 2107 N N . THR B 1 8 ? 4.766 -16.781 -16.969 1 94.81 8 THR B N 1
ATOM 2108 C CA . THR B 1 8 ? 4.465 -18.156 -16.594 1 94.81 8 THR B CA 1
ATOM 2109 C C . THR B 1 8 ? 3.273 -18.688 -17.375 1 94.81 8 THR B C 1
ATOM 2111 O O . THR B 1 8 ? 2.838 -19.828 -17.172 1 94.81 8 THR B O 1
ATOM 2114 N N . GLU B 1 9 ? 2.693 -17.891 -18.219 1 92.06 9 GLU B N 1
ATOM 2115 C CA . GLU B 1 9 ? 1.606 -18.25 -19.125 1 92.06 9 GLU B CA 1
ATOM 2116 C C . GLU B 1 9 ? 1.814 -17.641 -20.516 1 92.06 9 GLU B C 1
ATOM 2118 O O . GLU B 1 9 ? 2.619 -16.719 -20.672 1 92.06 9 GLU B O 1
ATOM 2123 N N . ASN B 1 10 ? 1.104 -18.156 -21.453 1 88.56 10 ASN B N 1
ATOM 2124 C CA . ASN B 1 10 ? 1.296 -17.781 -22.859 1 88.56 10 ASN B CA 1
ATOM 2125 C C . ASN B 1 10 ? 0.885 -16.328 -23.094 1 88.56 10 ASN B C 1
ATOM 2127 O O . ASN B 1 10 ? 1.512 -15.625 -23.891 1 88.56 10 ASN B O 1
ATOM 2131 N N . ARG B 1 11 ? -0.17 -15.922 -22.516 1 91.81 11 ARG B N 1
ATOM 2132 C CA . ARG B 1 11 ? -0.661 -14.555 -22.656 1 91.81 11 ARG B CA 1
ATOM 2133 C C . ARG B 1 11 ? -0.738 -13.867 -21.297 1 91.81 11 ARG B C 1
ATOM 2135 O O . ARG B 1 11 ? -1.83 -13.625 -20.781 1 91.81 11 ARG B O 1
ATOM 2142 N N . PRO B 1 12 ? 0.473 -13.5 -20.859 1 95.44 12 PRO B N 1
ATOM 2143 C CA . PRO B 1 12 ? 0.451 -12.867 -19.531 1 95.44 12 PRO B CA 1
ATOM 2144 C C . PRO B 1 12 ? -0.17 -11.469 -19.562 1 95.44 12 PRO B C 1
ATOM 2146 O O . PRO B 1 12 ? -0.122 -10.789 -20.578 1 95.44 12 PRO B O 1
ATOM 2149 N N . PRO B 1 13 ? -0.812 -11.039 -18.469 1 97.62 13 PRO B N 1
ATOM 2150 C CA . PRO B 1 13 ? -1.344 -9.672 -18.375 1 97.62 13 PRO B CA 1
ATOM 2151 C C . PRO B 1 13 ? -0.286 -8.609 -18.656 1 97.62 13 PRO B C 1
ATOM 2153 O O . PRO B 1 13 ? 0.904 -8.844 -18.422 1 97.62 13 PRO B O 1
ATOM 2156 N N . GLU B 1 14 ? -0.765 -7.48 -19.125 1 98.19 14 GLU B N 1
ATOM 2157 C CA . GLU B 1 14 ? 0.132 -6.383 -19.469 1 98.19 14 GLU B CA 1
ATOM 2158 C C . GLU B 1 14 ? 0.646 -5.68 -18.219 1 98.19 14 GLU B C 1
ATOM 2160 O O . GLU B 1 14 ? -0.104 -5.48 -17.25 1 98.19 14 GLU B O 1
ATOM 2165 N N . ILE B 1 15 ? 1.937 -5.352 -18.234 1 98.69 15 ILE B N 1
ATOM 2166 C CA . ILE B 1 15 ? 2.541 -4.508 -17.203 1 98.69 15 ILE B CA 1
ATOM 2167 C C . ILE B 1 15 ? 2.826 -3.121 -17.766 1 98.69 15 ILE B C 1
ATOM 2169 O O . ILE B 1 15 ? 3.391 -2.996 -18.859 1 98.69 15 ILE B O 1
ATOM 2173 N N . VAL B 1 16 ? 2.393 -2.061 -17.109 1 98.75 16 VAL B N 1
ATOM 2174 C CA . VAL B 1 16 ? 2.678 -0.694 -17.531 1 98.75 16 VAL B CA 1
ATOM 2175 C C . VAL B 1 16 ? 3.164 0.127 -16.344 1 98.75 16 VAL B C 1
ATOM 2177 O O . VAL B 1 16 ? 2.928 -0.24 -15.188 1 98.75 16 VAL B O 1
ATOM 2180 N N . PRO B 1 17 ? 3.891 1.213 -16.641 1 98.56 17 PRO B N 1
ATOM 2181 C CA . PRO B 1 17 ? 4.207 2.111 -15.523 1 98.56 17 PRO B CA 1
ATOM 2182 C C . PRO B 1 17 ? 2.961 2.588 -14.781 1 98.56 17 PRO B C 1
ATOM 2184 O O . PRO B 1 17 ? 1.885 2.697 -15.375 1 98.56 17 PRO B O 1
ATOM 2187 N N . GLY B 1 18 ? 3.129 2.801 -13.453 1 98.44 18 GLY B N 1
ATOM 2188 C CA . GLY B 1 18 ? 2.016 3.332 -12.688 1 98.44 18 GLY B CA 1
ATOM 2189 C C . GLY B 1 18 ? 1.376 4.551 -13.328 1 98.44 18 GLY B C 1
ATOM 2190 O O . GLY B 1 18 ? 2.074 5.477 -13.742 1 98.44 18 GLY B O 1
ATOM 2191 N N . ARG B 1 19 ? 0.078 4.586 -13.367 1 96.94 19 ARG B N 1
ATOM 2192 C CA . ARG B 1 19 ? -0.658 5.66 -14.023 1 96.94 19 ARG B CA 1
ATOM 2193 C C . ARG B 1 19 ? -1.107 6.711 -13.016 1 96.94 19 ARG B C 1
ATOM 2195 O O . ARG B 1 19 ? -1.524 6.375 -11.906 1 96.94 19 ARG B O 1
ATOM 2202 N N . PRO B 1 20 ? -1.021 7.945 -13.352 1 96.12 20 PRO B N 1
ATOM 2203 C CA . PRO B 1 20 ? -1.301 9.008 -12.391 1 96.12 20 PRO B CA 1
ATOM 2204 C C . PRO B 1 20 ? -2.797 9.211 -12.156 1 96.12 20 PRO B C 1
ATOM 2206 O O . PRO B 1 20 ? -3.201 9.641 -11.07 1 96.12 20 PRO B O 1
ATOM 2209 N N . GLN B 1 21 ? -3.627 8.891 -13.117 1 96.81 21 GLN B N 1
ATOM 2210 C CA . GLN B 1 21 ? -5.027 9.297 -13.047 1 96.81 21 GLN B CA 1
ATOM 2211 C C . GLN B 1 21 ? -5.836 8.328 -12.188 1 96.81 21 GLN B C 1
ATOM 2213 O O . GLN B 1 21 ? -5.586 7.121 -12.195 1 96.81 21 GLN B O 1
ATOM 2218 N N . ARG B 1 22 ? -6.719 8.867 -11.461 1 97.69 22 ARG B N 1
ATOM 2219 C CA . ARG B 1 22 ? -7.773 8.148 -10.75 1 97.69 22 ARG B CA 1
ATOM 2220 C C . ARG B 1 22 ? -9.141 8.773 -11.031 1 97.69 22 ARG B C 1
ATOM 2222 O O . ARG B 1 22 ? -9.281 9.992 -11.047 1 97.69 22 ARG B O 1
ATOM 2229 N N . ALA B 1 23 ? -10.156 7.895 -11.195 1 95.81 23 ALA B N 1
ATOM 2230 C CA . ALA B 1 23 ? -11.484 8.359 -11.586 1 95.81 23 ALA B CA 1
ATOM 2231 C C . ALA B 1 23 ? -12.023 9.375 -10.586 1 95.81 23 ALA B C 1
ATOM 2233 O O . ALA B 1 23 ? -12.562 10.414 -10.984 1 95.81 23 ALA B O 1
ATOM 2234 N N . TRP B 1 24 ? -11.938 9.125 -9.273 1 94.38 24 TRP B N 1
ATOM 2235 C CA . TRP B 1 24 ? -12.492 10.031 -8.273 1 94.38 24 TRP B CA 1
ATOM 2236 C C . TRP B 1 24 ? -11.734 11.352 -8.258 1 94.38 24 TRP B C 1
ATOM 2238 O O . TRP B 1 24 ? -12.32 12.414 -8.008 1 94.38 24 TRP B O 1
ATOM 2248 N N . MET B 1 25 ? -10.422 11.32 -8.492 1 94.62 25 MET B N 1
ATOM 2249 C CA . MET B 1 25 ? -9.625 12.539 -8.547 1 94.62 25 MET B CA 1
ATOM 2250 C C . MET B 1 25 ? -10.023 13.398 -9.742 1 94.62 25 MET B C 1
ATOM 2252 O O . MET B 1 25 ? -10.102 14.625 -9.625 1 94.62 25 MET B O 1
ATOM 2256 N N . ASP B 1 26 ? -10.32 12.758 -10.852 1 94.75 26 ASP B N 1
ATOM 2257 C CA . ASP B 1 26 ? -10.75 13.445 -12.062 1 94.75 26 ASP B CA 1
ATOM 2258 C C . ASP B 1 26 ? -12.086 14.156 -11.852 1 94.75 26 ASP B C 1
ATOM 2260 O O . ASP B 1 26 ? -12.352 15.188 -12.469 1 94.75 26 ASP B O 1
ATOM 2264 N N . ARG B 1 27 ? -12.867 13.625 -11.008 1 91 27 ARG B N 1
ATOM 2265 C CA . ARG B 1 27 ? -14.234 14.117 -10.836 1 91 27 ARG B CA 1
ATOM 2266 C C . ARG B 1 27 ? -14.273 15.297 -9.875 1 91 27 ARG B C 1
ATOM 2268 O O . ARG B 1 27 ? -15.281 16 -9.781 1 91 27 ARG B O 1
ATOM 2275 N N . PHE B 1 28 ? -13.188 15.5 -9.172 1 87.12 28 PHE B N 1
ATOM 2276 C CA . PHE B 1 28 ? -13.141 16.641 -8.266 1 87.12 28 PHE B CA 1
ATOM 2277 C C . PHE B 1 28 ? -13.102 17.953 -9.039 1 87.12 28 PHE B C 1
ATOM 2279 O O . PHE B 1 28 ? -12.516 18.016 -10.117 1 87.12 28 PHE B O 1
ATOM 2286 N N . ALA B 1 29 ? -13.719 18.922 -8.375 1 81.88 29 ALA B N 1
ATOM 2287 C CA . ALA B 1 29 ? -13.68 20.25 -8.984 1 81.88 29 ALA B CA 1
ATOM 2288 C C . ALA B 1 29 ? -12.242 20.703 -9.227 1 81.88 29 ALA B C 1
ATOM 2290 O O . ALA B 1 29 ? -11.383 20.578 -8.344 1 81.88 29 ALA B O 1
ATOM 2291 N N . GLU B 1 30 ? -11.984 21.094 -10.383 1 83.88 30 GLU B N 1
ATOM 2292 C CA . GLU B 1 30 ? -10.68 21.609 -10.797 1 83.88 30 GLU B CA 1
ATOM 2293 C C . GLU B 1 30 ? -9.586 20.562 -10.617 1 83.88 30 GLU B C 1
ATOM 2295 O O . GLU B 1 30 ? -8.406 20.906 -10.531 1 83.88 30 GLU B O 1
ATOM 2300 N N . ARG B 1 31 ? -9.969 19.312 -10.367 1 88.19 31 ARG B N 1
ATOM 2301 C CA . ARG B 1 31 ? -9.023 18.219 -10.188 1 88.19 31 ARG B CA 1
ATOM 2302 C C . ARG B 1 31 ? -8.062 18.5 -9.039 1 88.19 31 ARG B C 1
ATOM 2304 O O . ARG B 1 31 ? -6.863 18.266 -9.156 1 88.19 31 ARG B O 1
ATOM 2311 N N . HIS B 1 32 ? -8.586 19 -7.984 1 87.81 32 HIS B N 1
ATOM 2312 C CA . HIS B 1 32 ? -7.863 19.516 -6.824 1 87.81 32 HIS B CA 1
ATOM 2313 C C . HIS B 1 32 ? -6.973 18.438 -6.211 1 87.81 32 HIS B C 1
ATOM 2315 O O . HIS B 1 32 ? -5.844 18.719 -5.801 1 87.81 32 HIS B O 1
ATOM 2321 N N . PRO B 1 33 ? -7.445 17.234 -6.242 1 90.81 33 PRO B N 1
ATOM 2322 C CA . PRO B 1 33 ? -6.629 16.219 -5.578 1 90.81 33 PRO B CA 1
ATOM 2323 C C . PRO B 1 33 ? -5.262 16.031 -6.238 1 90.81 33 PRO B C 1
ATOM 2325 O O . PRO B 1 33 ? -4.32 15.57 -5.594 1 90.81 33 PRO B O 1
ATOM 2328 N N . TYR B 1 34 ? -5.129 16.375 -7.484 1 92.38 34 TYR B N 1
ATOM 2329 C CA . TYR B 1 34 ? -3.855 16.234 -8.18 1 92.38 34 TYR B CA 1
ATOM 2330 C C . TYR B 1 34 ? -2.838 17.25 -7.688 1 92.38 34 TYR B C 1
ATOM 2332 O O . TYR B 1 34 ? -1.647 17.141 -7.992 1 92.38 34 TYR B O 1
ATOM 2340 N N . ARG B 1 35 ? -3.275 18.172 -6.871 1 88.88 35 ARG B N 1
ATOM 2341 C CA . ARG B 1 35 ? -2.379 19.141 -6.246 1 88.88 35 ARG B CA 1
ATOM 2342 C C . ARG B 1 35 ? -1.693 18.547 -5.023 1 88.88 35 ARG B C 1
ATOM 2344 O O . ARG B 1 35 ? -0.715 19.094 -4.52 1 88.88 35 ARG B O 1
ATOM 2351 N N . CYS B 1 36 ? -2.275 17.547 -4.516 1 92.56 36 CYS B N 1
ATOM 2352 C CA . CYS B 1 36 ? -1.647 16.828 -3.416 1 92.56 36 CYS B CA 1
ATOM 2353 C C . CYS B 1 36 ? -0.523 15.93 -3.926 1 92.56 36 CYS B C 1
ATOM 2355 O O . CYS B 1 36 ? -0.765 14.789 -4.328 1 92.56 36 CYS B O 1
ATOM 2357 N N . LEU B 1 37 ? 0.683 16.406 -3.795 1 94.88 37 LEU B N 1
ATOM 2358 C CA . LEU B 1 37 ? 1.847 15.766 -4.402 1 94.88 37 LEU B CA 1
ATOM 2359 C C . LEU B 1 37 ? 2.029 14.344 -3.873 1 94.88 37 LEU B C 1
ATOM 2361 O O . LEU B 1 37 ? 2.242 13.414 -4.648 1 94.88 37 LEU B O 1
ATOM 2365 N N . PRO B 1 38 ? 1.931 14.086 -2.514 1 96.75 38 PRO B N 1
ATOM 2366 C CA . PRO B 1 38 ? 2.1 12.719 -2.023 1 96.75 38 PRO B CA 1
ATOM 2367 C C . PRO B 1 38 ? 1.145 11.734 -2.689 1 96.75 38 PRO B C 1
ATOM 2369 O O . PRO B 1 38 ? 1.535 10.602 -2.998 1 96.75 38 PRO B O 1
ATOM 2372 N N . LEU B 1 39 ? -0.075 12.164 -2.945 1 97 39 LEU B N 1
ATOM 2373 C CA . LEU B 1 39 ? -1.079 11.305 -3.564 1 97 39 LEU B CA 1
ATOM 2374 C C . LEU B 1 39 ? -0.656 10.906 -4.973 1 97 39 LEU B C 1
ATOM 2376 O O . LEU B 1 39 ? -0.647 9.719 -5.305 1 97 39 LEU B O 1
ATOM 2380 N N . THR B 1 40 ? -0.261 11.883 -5.777 1 96.81 40 THR B N 1
ATOM 2381 C CA . THR B 1 40 ? 0.086 11.609 -7.168 1 96.81 40 THR B CA 1
ATOM 2382 C C . THR B 1 40 ? 1.391 10.82 -7.254 1 96.81 40 THR B C 1
ATOM 2384 O O . THR B 1 40 ? 1.555 9.977 -8.141 1 96.81 40 THR B O 1
ATOM 2387 N N . MET B 1 41 ? 2.275 11.102 -6.332 1 97.56 41 MET B N 1
ATOM 2388 C CA . MET B 1 41 ? 3.521 10.336 -6.301 1 97.56 41 MET B CA 1
ATOM 2389 C C . MET B 1 41 ? 3.258 8.875 -5.977 1 97.56 41 MET B C 1
ATOM 2391 O O . MET B 1 41 ? 3.844 7.98 -6.594 1 97.56 41 MET B O 1
ATOM 2395 N N . ALA B 1 42 ? 2.377 8.641 -5.074 1 98.5 42 ALA B N 1
ATOM 2396 C CA . ALA B 1 42 ? 2.031 7.258 -4.75 1 98.5 42 ALA B CA 1
ATOM 2397 C C . ALA B 1 42 ? 1.446 6.543 -5.965 1 98.5 42 ALA B C 1
ATOM 2399 O O . ALA B 1 42 ? 1.756 5.375 -6.215 1 98.5 42 ALA B O 1
ATOM 2400 N N . ASN B 1 43 ? 0.638 7.246 -6.762 1 98.56 43 ASN B N 1
ATOM 2401 C CA . ASN B 1 43 ? -0.026 6.664 -7.922 1 98.56 43 ASN B CA 1
ATOM 2402 C C . ASN B 1 43 ? 0.982 6.129 -8.938 1 98.56 43 ASN B C 1
ATOM 2404 O O . ASN B 1 43 ? 0.693 5.176 -9.664 1 98.56 43 ASN B O 1
ATOM 2408 N N . THR B 1 44 ? 2.184 6.73 -8.922 1 98.31 44 THR B N 1
ATOM 2409 C CA . THR B 1 44 ? 3.086 6.453 -10.039 1 98.31 44 THR B CA 1
ATOM 2410 C C . THR B 1 44 ? 4.367 5.785 -9.539 1 98.31 44 THR B C 1
ATOM 2412 O O . THR B 1 44 ? 5.328 5.633 -10.297 1 98.31 44 THR B O 1
ATOM 2415 N N . THR B 1 45 ? 4.441 5.445 -8.266 1 98.25 45 THR B N 1
ATOM 2416 C CA . THR B 1 45 ? 5.652 4.836 -7.727 1 98.25 45 THR B CA 1
ATOM 2417 C C . THR B 1 45 ? 5.559 3.312 -7.777 1 98.25 45 THR B C 1
ATOM 2419 O O . THR B 1 45 ? 5.551 2.652 -6.738 1 98.25 45 THR B O 1
ATOM 2422 N N . GLY B 1 46 ? 5.598 2.791 -8.977 1 98.56 46 GLY B N 1
ATOM 2423 C CA . GLY B 1 46 ? 5.508 1.361 -9.219 1 98.56 46 GLY B CA 1
ATOM 2424 C C . GLY B 1 46 ? 4.953 1.026 -10.594 1 98.56 46 GLY B C 1
ATOM 2425 O O . GLY B 1 46 ? 5.043 1.835 -11.523 1 98.56 46 GLY B O 1
ATOM 2426 N N . TRP B 1 47 ? 4.484 -0.222 -10.773 1 98.94 47 TRP B N 1
ATOM 2427 C CA . TRP B 1 47 ? 3.957 -0.69 -12.055 1 98.94 47 TRP B CA 1
ATOM 2428 C C . TRP B 1 47 ? 2.582 -1.324 -11.875 1 98.94 47 TRP B C 1
ATOM 2430 O O . TRP B 1 47 ? 2.311 -1.96 -10.852 1 98.94 47 TRP B O 1
ATOM 2440 N N . ASP B 1 48 ? 1.789 -1.153 -12.883 1 98.81 48 ASP B N 1
ATOM 2441 C CA . ASP B 1 48 ? 0.446 -1.72 -12.953 1 98.81 48 ASP B CA 1
ATOM 2442 C C . ASP B 1 48 ? 0.44 -3.025 -13.742 1 98.81 48 ASP B C 1
ATOM 2444 O O . ASP B 1 48 ? 1.063 -3.119 -14.805 1 98.81 48 ASP B O 1
ATOM 2448 N N . ILE B 1 49 ? -0.161 -4.012 -13.172 1 98.88 49 ILE B N 1
ATOM 2449 C CA . ILE B 1 49 ? -0.539 -5.191 -13.945 1 98.88 49 ILE B CA 1
ATOM 2450 C C . ILE B 1 49 ? -2.033 -5.148 -14.258 1 98.88 49 ILE B C 1
ATOM 2452 O O . ILE B 1 49 ? -2.857 -5.012 -13.344 1 98.88 49 ILE B O 1
ATOM 2456 N N . LEU B 1 50 ? -2.387 -5.289 -15.5 1 98.75 50 LEU B N 1
ATOM 2457 C CA . LEU B 1 50 ? -3.715 -4.883 -15.945 1 98.75 50 LEU B CA 1
ATOM 2458 C C . LEU B 1 50 ? -4.59 -6.098 -16.219 1 98.75 50 LEU B C 1
ATOM 2460 O O . LEU B 1 50 ? -4.105 -7.113 -16.734 1 98.75 50 LEU B O 1
ATOM 2464 N N . CYS B 1 51 ? -5.879 -5.965 -15.922 1 98.31 51 CYS B N 1
ATOM 2465 C CA . CYS B 1 51 ? -6.859 -6.98 -16.281 1 98.31 51 CYS B CA 1
ATOM 2466 C C . CYS B 1 51 ? -6.93 -7.16 -17.797 1 98.31 51 CYS B C 1
ATOM 2468 O O . CYS B 1 51 ? -7.168 -6.199 -18.531 1 98.31 51 CYS B O 1
ATOM 2470 N N . PRO B 1 52 ? -6.73 -8.367 -18.266 1 97.38 52 PRO B N 1
ATOM 2471 C CA . PRO B 1 52 ? -6.77 -8.594 -19.719 1 97.38 52 PRO B CA 1
ATOM 2472 C C . PRO B 1 52 ? -8.195 -8.609 -20.266 1 97.38 52 PRO B C 1
ATOM 2474 O O . PRO B 1 52 ? -8.391 -8.477 -21.469 1 97.38 52 PRO B O 1
ATOM 2477 N N . VAL B 1 53 ? -9.172 -8.781 -19.422 1 97.31 53 VAL B N 1
ATOM 2478 C CA . VAL B 1 53 ? -10.57 -8.867 -19.812 1 97.31 53 VAL B CA 1
ATOM 2479 C C . VAL B 1 53 ? -11.461 -8.305 -18.703 1 97.31 53 VAL B C 1
ATOM 2481 O O . VAL B 1 53 ? -11.125 -8.406 -17.516 1 97.31 53 VAL B O 1
ATOM 2484 N N . GLY B 1 54 ? -12.531 -7.68 -19.141 1 98.06 54 GLY B N 1
ATOM 2485 C CA . GLY B 1 54 ? -13.516 -7.246 -18.156 1 98.06 54 GLY B CA 1
ATOM 2486 C C . GLY B 1 54 ? -14.383 -8.383 -17.656 1 98.06 54 GLY B C 1
ATOM 2487 O O . GLY B 1 54 ? -14.703 -9.305 -18.391 1 98.06 54 GLY B O 1
ATOM 2488 N N . PHE B 1 55 ? -14.789 -8.281 -16.391 1 98.44 55 PHE B N 1
ATOM 2489 C CA . PHE B 1 55 ? -15.664 -9.312 -15.844 1 98.44 55 PHE B CA 1
ATOM 2490 C C . PHE B 1 55 ? -16.359 -8.82 -14.578 1 98.44 55 PHE B C 1
ATOM 2492 O O . PHE B 1 55 ? -15.984 -7.781 -14.031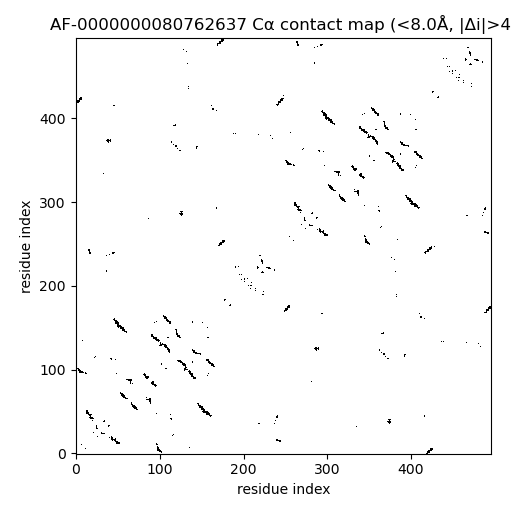 1 98.44 55 PHE B O 1
ATOM 2499 N N . THR B 1 56 ? -17.328 -9.555 -14.195 1 98.19 56 THR B N 1
ATOM 2500 C CA . THR B 1 56 ? -18.062 -9.312 -12.961 1 98.19 56 THR B CA 1
ATOM 2501 C C . THR B 1 56 ? -17.828 -10.445 -11.969 1 98.19 56 THR B C 1
ATOM 2503 O O . THR B 1 56 ? -17.781 -11.617 -12.352 1 98.19 56 THR B O 1
ATOM 2506 N N . ALA B 1 57 ? -17.594 -10.117 -10.734 1 97.75 57 ALA B N 1
ATOM 2507 C CA . ALA B 1 57 ? -17.516 -11.078 -9.641 1 97.75 57 ALA B CA 1
ATOM 2508 C C . ALA B 1 57 ? -18.641 -10.859 -8.641 1 97.75 57 ALA B C 1
ATOM 2510 O O . ALA B 1 57 ? -18.906 -9.727 -8.227 1 97.75 57 ALA B O 1
ATOM 2511 N N . THR B 1 58 ? -19.328 -11.914 -8.266 1 98 58 THR B N 1
ATOM 2512 C CA . THR B 1 58 ? -20.422 -11.836 -7.312 1 98 58 THR B CA 1
ATOM 2513 C C . THR B 1 58 ? -20.203 -12.805 -6.156 1 98 58 THR B C 1
ATOM 2515 O O . THR B 1 58 ? -19.953 -13.992 -6.375 1 98 58 THR B O 1
ATOM 2518 N N . TRP B 1 59 ? -20.25 -12.305 -4.969 1 97.88 59 TRP B N 1
ATOM 2519 C CA . TRP B 1 59 ? -20.125 -13.109 -3.762 1 97.88 59 TRP B CA 1
ATOM 2520 C C . TRP B 1 59 ? -21.438 -13.109 -2.975 1 97.88 59 TRP B C 1
ATOM 2522 O O . TRP B 1 59 ? -22.016 -12.055 -2.723 1 97.88 59 TRP B O 1
ATOM 2532 N N . ASP B 1 60 ? -21.906 -14.203 -2.551 1 97.06 60 ASP B N 1
ATOM 2533 C CA . ASP B 1 60 ? -23.203 -14.281 -1.882 1 97.06 60 ASP B CA 1
ATOM 2534 C C . ASP B 1 60 ? -23.031 -14.312 -0.364 1 97.06 60 ASP B C 1
ATOM 2536 O O . ASP B 1 60 ? -24.016 -14.43 0.371 1 97.06 60 ASP B O 1
ATOM 2540 N N . GLY B 1 61 ? -21.875 -14.219 0.108 1 94.94 61 GLY B N 1
ATOM 2541 C CA . GLY B 1 61 ? -21.641 -14.172 1.543 1 94.94 61 GLY B CA 1
ATOM 2542 C C . GLY B 1 61 ? -21.25 -15.523 2.123 1 94.94 61 GLY B C 1
ATOM 2543 O O . GLY B 1 61 ? -20.953 -15.625 3.316 1 94.94 61 GLY B O 1
ATOM 2544 N N . GLY B 1 62 ? -21.172 -16.5 1.33 1 92.62 62 GLY B N 1
ATOM 2545 C CA . GLY B 1 62 ? -20.891 -17.844 1.81 1 92.62 62 GLY B CA 1
ATOM 2546 C C . GLY B 1 62 ? -19.406 -18.109 2.008 1 92.62 62 GLY B C 1
ATOM 2547 O O . GLY B 1 62 ? -18.578 -17.25 1.698 1 92.62 62 GLY B O 1
ATOM 2548 N N . ALA B 1 63 ? -19.062 -19.266 2.539 1 89.31 63 ALA B N 1
ATOM 2549 C CA . ALA B 1 63 ? -17.703 -19.578 2.982 1 89.31 63 ALA B CA 1
ATOM 2550 C C . ALA B 1 63 ? -16.984 -20.469 1.974 1 89.31 63 ALA B C 1
ATOM 2552 O O . ALA B 1 63 ? -15.797 -20.766 2.135 1 89.31 63 ALA B O 1
ATOM 2553 N N . HIS B 1 64 ? -17.609 -20.828 0.903 1 88.31 64 HIS B N 1
ATOM 2554 C CA . HIS B 1 64 ? -17.031 -21.781 -0.03 1 88.31 64 HIS B CA 1
ATOM 2555 C C . HIS B 1 64 ? -16.609 -21.109 -1.326 1 88.31 64 HIS B C 1
ATOM 2557 O O . HIS B 1 64 ? -17.062 -20 -1.626 1 88.31 64 HIS B O 1
ATOM 2563 N N . GLN B 1 65 ? -15.789 -21.766 -2.078 1 85.88 65 GLN B N 1
ATOM 2564 C CA . GLN B 1 65 ? -15.258 -21.234 -3.332 1 85.88 65 GLN B CA 1
ATOM 2565 C C . GLN B 1 65 ? -16.391 -20.969 -4.328 1 85.88 65 GLN B C 1
ATOM 2567 O O . GLN B 1 65 ? -16.328 -20 -5.098 1 85.88 65 GLN B O 1
ATOM 2572 N N . GLU B 1 66 ? -17.391 -21.766 -4.301 1 89.38 66 GLU B N 1
ATOM 2573 C CA . GLU B 1 66 ? -18.484 -21.672 -5.258 1 89.38 66 GLU B CA 1
ATOM 2574 C C . GLU B 1 66 ? -19.391 -20.484 -4.938 1 89.38 66 GLU B C 1
ATOM 2576 O O . GLU B 1 66 ? -20.25 -20.125 -5.742 1 89.38 66 GLU B O 1
ATOM 2581 N N . CYS B 1 67 ? -19.109 -19.938 -3.797 1 93.19 67 CYS B N 1
ATOM 2582 C CA . CYS B 1 67 ? -19.953 -18.828 -3.363 1 93.19 67 CYS B CA 1
ATOM 2583 C C . CYS B 1 67 ? -19.562 -17.531 -4.062 1 93.19 67 CYS B C 1
ATOM 2585 O O . CYS B 1 67 ? -20.219 -16.516 -3.896 1 93.19 67 CYS B O 1
ATOM 2587 N N . ILE B 1 68 ? -18.5 -17.547 -4.809 1 94.88 68 ILE B N 1
ATOM 2588 C CA . ILE B 1 68 ? -18.125 -16.438 -5.695 1 94.88 68 ILE B CA 1
ATOM 2589 C C . ILE B 1 68 ? -18.297 -16.875 -7.148 1 94.88 68 ILE B C 1
ATOM 2591 O O . ILE B 1 68 ? -17.797 -17.922 -7.555 1 94.88 68 ILE B O 1
ATOM 25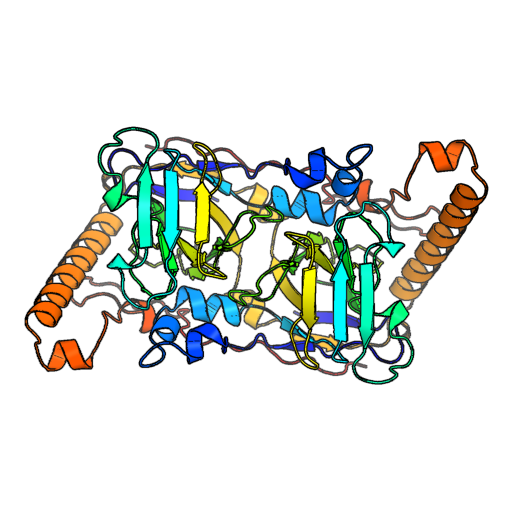95 N N . LYS B 1 69 ? -18.984 -16.109 -7.914 1 95.56 69 LYS B N 1
ATOM 2596 C CA . LYS B 1 69 ? -19.172 -16.344 -9.336 1 95.56 69 LYS B CA 1
ATOM 2597 C C . LYS B 1 69 ? -18.484 -15.281 -10.18 1 95.56 69 LYS B C 1
ATOM 2599 O O . LYS B 1 69 ? -18.531 -14.094 -9.852 1 95.56 69 LYS B O 1
ATOM 2604 N N . PHE B 1 70 ? -17.812 -15.758 -11.164 1 96.5 70 PHE B N 1
ATOM 2605 C CA . PHE B 1 70 ? -17.141 -14.883 -12.109 1 96.5 70 PHE B CA 1
ATOM 2606 C C . PHE B 1 70 ? -17.797 -14.953 -13.477 1 96.5 70 PHE B C 1
ATOM 2608 O O . PHE B 1 70 ? -18.078 -16.031 -13.984 1 96.5 70 PHE B O 1
ATOM 2615 N N . GLN B 1 71 ? -18.062 -13.773 -14.078 1 96.56 71 GLN B N 1
ATOM 2616 C CA . GLN B 1 71 ? -18.656 -13.695 -15.406 1 96.56 71 GLN B CA 1
ATOM 2617 C C . GLN B 1 71 ? -17.875 -12.734 -16.297 1 96.56 71 GLN B C 1
ATOM 2619 O O . GLN B 1 71 ? -18.047 -11.516 -16.219 1 96.56 71 GLN B O 1
ATOM 2624 N N . PRO B 1 72 ? -17.047 -13.297 -17.203 1 97.31 72 PRO B N 1
ATOM 2625 C CA . PRO B 1 72 ? -16.375 -12.406 -18.141 1 97.31 72 PRO B CA 1
ATOM 2626 C C . PRO B 1 72 ? -17.328 -11.758 -19.141 1 97.31 72 PRO B C 1
ATOM 2628 O O . PRO B 1 72 ? -18.391 -12.312 -19.438 1 97.31 72 PRO B O 1
ATOM 2631 N N . ASP B 1 73 ? -16.922 -10.578 -19.625 1 96.5 73 ASP B N 1
ATOM 2632 C CA . ASP B 1 73 ? -17.75 -9.852 -20.594 1 96.5 73 ASP B CA 1
ATOM 2633 C C . ASP B 1 73 ? -17.875 -10.641 -21.906 1 96.5 73 ASP B C 1
ATOM 2635 O O . ASP B 1 73 ? -18.922 -10.602 -22.547 1 96.5 73 ASP B O 1
ATOM 2639 N N . HIS B 1 74 ? -16.812 -11.266 -22.281 1 94.44 74 HIS B N 1
ATOM 2640 C CA . HIS B 1 74 ? -16.766 -12.133 -23.453 1 94.44 74 HIS B CA 1
ATOM 2641 C C . HIS B 1 74 ? -15.906 -13.375 -23.172 1 94.44 74 HIS B C 1
ATOM 2643 O O . HIS B 1 74 ? -15.078 -13.367 -22.266 1 94.44 74 HIS B O 1
ATOM 2649 N N . PRO B 1 75 ? -16.266 -14.391 -23.969 1 91.81 75 PRO B N 1
ATOM 2650 C CA . PRO B 1 75 ? -15.414 -15.562 -23.781 1 91.81 75 PRO B CA 1
ATOM 2651 C C . PRO B 1 75 ? -13.922 -15.234 -23.859 1 91.81 75 PRO B C 1
ATOM 2653 O O . PRO B 1 75 ? -13.492 -14.531 -24.781 1 91.81 75 PRO B O 1
ATOM 2656 N N . TYR B 1 76 ? -13.219 -15.594 -22.875 1 90.31 76 TYR B N 1
ATOM 2657 C CA . TYR B 1 76 ? -11.781 -15.367 -22.781 1 90.31 76 TYR B CA 1
ATOM 2658 C C . TYR B 1 76 ? -11.039 -16.656 -22.438 1 90.31 76 TYR B C 1
ATOM 2660 O O . TYR B 1 76 ? -11.227 -17.219 -21.359 1 90.31 76 TYR B O 1
ATOM 2668 N N . PRO B 1 77 ? -10.281 -17.109 -23.469 1 89.56 77 PRO B N 1
ATOM 2669 C CA . PRO B 1 77 ? -9.531 -18.344 -23.188 1 89.56 77 PRO B CA 1
ATOM 2670 C C . PRO B 1 77 ? -8.664 -18.234 -21.938 1 89.56 77 PRO B C 1
ATOM 2672 O O . PRO B 1 77 ? -7.895 -17.281 -21.797 1 89.56 77 PRO B O 1
ATOM 2675 N N . GLY B 1 78 ? -8.852 -19.172 -21 1 89.81 78 GLY B N 1
ATOM 2676 C CA . GLY B 1 78 ? -8.031 -19.219 -19.812 1 89.81 78 GLY B CA 1
ATOM 2677 C C . GLY B 1 78 ? -8.547 -18.297 -18.703 1 89.81 78 GLY B C 1
ATOM 2678 O O . GLY B 1 78 ? -7.809 -17.953 -17.781 1 89.81 78 GLY B O 1
ATOM 2679 N N . PHE B 1 79 ? -9.781 -17.828 -18.844 1 93.19 79 PHE B N 1
ATOM 2680 C CA . PHE B 1 79 ? -10.359 -16.922 -17.859 1 93.19 79 PHE B CA 1
ATOM 2681 C C . PHE B 1 79 ? -10.305 -17.516 -16.453 1 93.19 79 PHE B C 1
ATOM 2683 O O . PHE B 1 79 ? -9.914 -16.844 -15.508 1 93.19 79 PHE B O 1
ATOM 2690 N N . HIS B 1 80 ? -10.547 -18.75 -16.328 1 89.94 80 HIS B N 1
ATOM 2691 C CA . HIS B 1 80 ? -10.617 -19.391 -15.023 1 89.94 80 HIS B CA 1
ATOM 2692 C C . HIS B 1 80 ? -9.227 -19.672 -14.477 1 89.94 80 HIS B C 1
ATOM 2694 O O . HIS B 1 80 ? -9.07 -19.984 -13.289 1 89.94 80 HIS B O 1
ATOM 2700 N N . ASP B 1 81 ? -8.266 -19.594 -15.352 1 90.62 81 ASP B N 1
ATOM 2701 C CA . ASP B 1 81 ? -6.879 -19.641 -14.883 1 90.62 81 ASP B CA 1
ATOM 2702 C C . ASP B 1 81 ? -6.418 -18.281 -14.398 1 90.62 81 ASP B C 1
ATOM 2704 O O . ASP B 1 81 ? -5.531 -18.188 -13.547 1 90.62 81 ASP B O 1
ATOM 2708 N N . PHE B 1 82 ? -6.969 -17.312 -14.977 1 94.94 82 PHE B N 1
ATOM 2709 C CA . PHE B 1 82 ? -6.617 -15.938 -14.664 1 94.94 82 PHE B CA 1
ATOM 2710 C C . PHE B 1 82 ? -7.148 -15.539 -13.289 1 94.94 82 PHE B C 1
ATOM 2712 O O . PHE B 1 82 ? -6.418 -14.969 -12.477 1 94.94 82 PHE B O 1
ATOM 2719 N N . VAL B 1 83 ? -8.414 -15.789 -13.008 1 95.81 83 VAL B N 1
ATOM 2720 C CA . VAL B 1 83 ? -9.055 -15.383 -11.758 1 95.81 83 VAL B CA 1
ATOM 2721 C C . VAL B 1 83 ? -9.844 -16.547 -11.172 1 95.81 83 VAL B C 1
ATOM 2723 O O . VAL B 1 83 ? -10.531 -17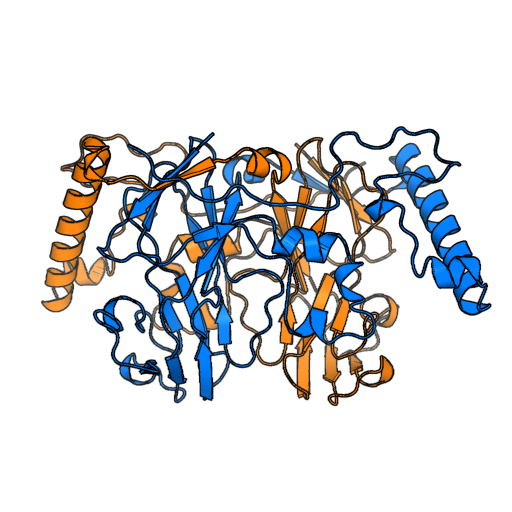.266 -11.898 1 95.81 83 VAL B O 1
ATOM 2726 N N . LYS B 1 84 ? -9.648 -16.75 -9.875 1 92.69 84 LYS B N 1
ATOM 2727 C CA . LYS B 1 84 ? -10.312 -17.812 -9.141 1 92.69 84 LYS B CA 1
ATOM 2728 C C . LYS B 1 84 ? -10.555 -17.422 -7.684 1 92.69 84 LYS B C 1
ATOM 2730 O O . LYS B 1 84 ? -10.219 -16.312 -7.273 1 92.69 84 LYS B O 1
ATOM 2735 N N . SER B 1 85 ? -11.281 -18.219 -7.008 1 87.06 85 SER B N 1
ATOM 2736 C CA . SER B 1 85 ? -11.398 -18.141 -5.555 1 87.06 85 SER B CA 1
ATOM 2737 C C . SER B 1 85 ? -10.656 -19.297 -4.879 1 87.06 85 SER B C 1
ATOM 2739 O O . SER B 1 85 ? -11.203 -20.391 -4.715 1 87.06 85 SER B O 1
ATOM 2741 N N . HIS B 1 86 ? -9.438 -19.016 -4.488 1 76.5 86 HIS B N 1
ATOM 2742 C CA . HIS B 1 86 ? -8.625 -20.047 -3.867 1 76.5 86 HIS B CA 1
ATOM 2743 C C . HIS B 1 86 ? -8.867 -20.109 -2.363 1 76.5 86 HIS B C 1
ATOM 2745 O O . HIS B 1 86 ? -8.836 -21.203 -1.771 1 76.5 86 HIS B O 1
ATOM 2751 N N . PHE B 1 87 ? -9.133 -19.078 -1.693 1 73.81 87 PHE B N 1
ATOM 2752 C CA . PHE B 1 87 ? -9.086 -18.953 -0.241 1 73.81 87 PHE B CA 1
ATOM 2753 C C . PHE B 1 87 ? -10.492 -19 0.349 1 73.81 87 PHE B C 1
ATOM 2755 O O . PHE B 1 87 ? -10.656 -19.188 1.557 1 73.81 87 PHE B O 1
ATOM 2762 N N . THR B 1 88 ? -11.508 -18.906 -0.434 1 81.56 88 THR B N 1
ATOM 2763 C CA . THR B 1 88 ? -12.898 -18.922 0.012 1 81.56 88 THR B CA 1
ATOM 2764 C C . THR B 1 88 ? -13.227 -17.641 0.771 1 81.56 88 THR B C 1
ATOM 2766 O O . THR B 1 88 ? -12.461 -16.672 0.75 1 81.56 88 THR B O 1
ATOM 2769 N N . ARG B 1 89 ? -14.422 -17.562 1.241 1 90.5 89 ARG B N 1
ATOM 2770 C CA . ARG B 1 89 ? -14.891 -16.5 2.125 1 90.5 89 ARG B CA 1
ATOM 2771 C C . ARG B 1 89 ? -14.68 -15.125 1.493 1 90.5 89 ARG B C 1
ATOM 2773 O O . ARG B 1 89 ? -14.148 -14.219 2.135 1 90.5 89 ARG B O 1
ATOM 2780 N N . GLY B 1 90 ? -14.914 -15.07 0.208 1 93.56 90 GLY B N 1
ATOM 2781 C CA . GLY B 1 90 ? -14.977 -13.781 -0.458 1 93.56 90 GLY B CA 1
ATOM 2782 C C . GLY B 1 90 ? -13.641 -13.328 -1.021 1 93.56 90 GLY B C 1
ATOM 2783 O O . GLY B 1 90 ? -13.508 -12.195 -1.493 1 93.56 90 GLY B O 1
ATOM 2784 N N . VAL B 1 91 ? -12.68 -14.164 -0.95 1 95.5 91 VAL B N 1
ATOM 2785 C CA . VAL B 1 91 ? -11.367 -13.812 -1.468 1 95.5 91 VAL B CA 1
ATOM 2786 C C . VAL B 1 91 ? -11.289 -14.141 -2.955 1 95.5 91 VAL B C 1
ATOM 2788 O O . VAL B 1 91 ? -11.617 -15.258 -3.365 1 95.5 91 VAL B O 1
ATOM 2791 N N . VAL B 1 92 ? -10.938 -13.195 -3.756 1 96.75 92 VAL B N 1
ATOM 2792 C CA . VAL B 1 92 ? -10.711 -13.328 -5.191 1 96.75 92 VAL B CA 1
ATOM 2793 C C . VAL B 1 92 ? -9.211 -13.406 -5.469 1 96.75 92 VAL B C 1
ATOM 2795 O O . VAL B 1 92 ? -8.453 -12.523 -5.074 1 96.75 92 VAL B O 1
ATOM 2798 N N . THR B 1 93 ? -8.797 -14.422 -6.164 1 96.94 93 THR B N 1
ATOM 2799 C CA . THR B 1 93 ? -7.379 -14.664 -6.426 1 96.94 93 THR B CA 1
ATOM 2800 C C . THR B 1 93 ? -7.062 -14.469 -7.91 1 96.94 93 THR B C 1
ATOM 2802 O O . THR B 1 93 ? -7.656 -15.133 -8.766 1 96.94 93 THR B O 1
ATOM 2805 N N . PHE B 1 94 ? -6.152 -13.562 -8.211 1 97.69 94 PHE B N 1
ATOM 2806 C CA . PHE B 1 94 ? -5.668 -13.32 -9.562 1 97.69 94 PHE B CA 1
ATOM 2807 C C . PHE B 1 94 ? -4.277 -13.914 -9.758 1 97.69 94 PHE B C 1
ATOM 2809 O O . PHE B 1 94 ? -3.404 -13.758 -8.898 1 97.69 94 PHE B O 1
ATOM 2816 N N . HIS B 1 95 ? -4.102 -14.594 -10.828 1 96.62 95 HIS B N 1
ATOM 2817 C CA . HIS B 1 95 ? -2.748 -14.953 -11.242 1 96.62 95 HIS B CA 1
ATOM 2818 C C . HIS B 1 95 ? -2.084 -13.805 -11.992 1 96.62 95 HIS B C 1
ATOM 2820 O O . HIS B 1 95 ? -2.623 -13.32 -12.992 1 96.62 95 HIS B O 1
ATOM 2826 N N . THR B 1 96 ? -0.936 -13.406 -11.57 1 97.56 96 THR B N 1
ATOM 2827 C CA . THR B 1 96 ? -0.274 -12.25 -12.172 1 97.56 96 THR B CA 1
ATOM 2828 C C . THR B 1 96 ? 0.308 -12.609 -13.539 1 97.56 96 THR B C 1
ATOM 2830 O O . THR B 1 96 ? 0.576 -11.719 -14.352 1 97.56 96 THR B O 1
ATOM 2833 N N . GLY B 1 97 ? 0.628 -13.891 -13.711 1 96.94 97 GLY B N 1
ATOM 2834 C CA . GLY B 1 97 ? 1.164 -14.359 -14.984 1 96.94 97 GLY B CA 1
ATOM 2835 C C . GLY B 1 97 ? 2.668 -14.195 -15.094 1 96.94 97 GLY B C 1
ATOM 2836 O O . GLY B 1 97 ? 3.234 -14.32 -16.172 1 96.94 97 GLY B O 1
ATOM 2837 N N . TYR B 1 98 ? 3.359 -13.891 -13.938 1 98.12 98 TYR B N 1
ATOM 2838 C CA . TYR B 1 98 ? 4.797 -13.648 -13.984 1 98.12 98 TYR B CA 1
ATOM 2839 C C . TYR B 1 98 ? 5.488 -14.234 -12.758 1 98.12 98 TYR B C 1
ATOM 2841 O O . TYR B 1 98 ? 4.91 -14.273 -11.672 1 98.12 98 TYR B O 1
ATOM 2849 N N . LEU B 1 99 ? 6.621 -14.742 -12.93 1 98 99 LEU B N 1
ATOM 2850 C CA . LEU B 1 99 ? 7.633 -14.852 -11.883 1 98 99 LEU B CA 1
ATOM 2851 C C . LEU B 1 99 ? 8.594 -13.664 -11.93 1 98 99 LEU B C 1
ATOM 2853 O O . LEU B 1 99 ? 9.188 -13.383 -12.969 1 98 99 LEU B O 1
ATOM 2857 N N . PHE B 1 100 ? 8.727 -12.984 -10.828 1 98.44 100 PHE B N 1
ATOM 2858 C CA . PHE B 1 100 ? 9.578 -11.797 -10.773 1 98.44 100 PHE B CA 1
ATOM 2859 C C . PHE B 1 100 ? 10.906 -12.109 -10.094 1 98.44 100 PHE B C 1
ATOM 2861 O O . PHE B 1 100 ? 10.945 -12.891 -9.141 1 98.44 100 PHE B O 1
ATOM 2868 N N . ARG B 1 101 ? 11.906 -11.438 -10.578 1 97.44 101 ARG B N 1
ATOM 2869 C CA . ARG B 1 101 ? 13.234 -11.508 -9.969 1 97.44 101 ARG B CA 1
ATOM 2870 C C . ARG B 1 101 ? 13.82 -10.117 -9.781 1 97.44 101 ARG B C 1
ATOM 2872 O O . ARG B 1 101 ? 13.883 -9.328 -10.727 1 97.44 101 ARG B O 1
ATOM 2879 N N . THR B 1 102 ? 14.148 -9.836 -8.562 1 97.44 102 THR B N 1
ATOM 2880 C CA . THR B 1 102 ? 14.82 -8.586 -8.234 1 97.44 102 THR B CA 1
ATOM 2881 C C . THR B 1 102 ? 16.281 -8.828 -7.844 1 97.44 102 THR B C 1
ATOM 2883 O O . THR B 1 102 ? 16.656 -9.961 -7.535 1 97.44 102 THR B O 1
ATOM 2886 N N . PRO B 1 103 ? 17.141 -7.766 -7.922 1 96.38 103 PRO B N 1
ATOM 2887 C CA . PRO B 1 103 ? 18.5 -7.914 -7.375 1 96.38 103 PRO B CA 1
ATOM 2888 C C . PRO B 1 103 ? 18.5 -8.164 -5.867 1 96.38 103 PRO B C 1
ATOM 2890 O O . PRO B 1 103 ? 17.484 -7.918 -5.195 1 96.38 103 PRO B O 1
ATOM 2893 N N . PRO B 1 104 ? 19.672 -8.75 -5.398 1 94.5 104 PRO B N 1
ATOM 2894 C CA . PRO B 1 104 ? 19.781 -8.969 -3.955 1 94.5 104 PRO B CA 1
ATOM 2895 C C . PRO B 1 104 ? 19.422 -7.723 -3.148 1 94.5 104 PRO B C 1
ATOM 2897 O O . PRO B 1 104 ? 19.797 -6.609 -3.525 1 94.5 104 PRO B O 1
ATOM 2900 N N . GLY B 1 105 ? 18.594 -7.895 -2.115 1 93.5 105 GLY B N 1
ATOM 2901 C CA . GLY B 1 105 ? 18.281 -6.805 -1.207 1 93.5 105 GLY B CA 1
ATOM 2902 C C . GLY B 1 105 ? 16.953 -6.141 -1.519 1 93.5 105 GLY B C 1
ATOM 2903 O O . GLY B 1 105 ? 16.438 -5.352 -0.721 1 93.5 105 GLY B O 1
ATOM 2904 N N . TRP B 1 106 ? 16.422 -6.438 -2.678 1 96.75 106 TRP B N 1
ATOM 2905 C CA . TRP B 1 106 ? 15.141 -5.871 -3.084 1 96.75 106 TRP B CA 1
ATOM 2906 C C . TRP B 1 106 ? 14.039 -6.93 -3.057 1 96.75 106 TRP B C 1
ATOM 2908 O O . TRP B 1 106 ? 14.266 -8.07 -3.467 1 96.75 106 TRP B O 1
ATOM 2918 N N . SER B 1 107 ? 12.93 -6.547 -2.484 1 97.5 107 SER B N 1
ATOM 2919 C CA . SER B 1 107 ? 11.711 -7.348 -2.504 1 97.5 107 SER B CA 1
ATOM 2920 C C . SER B 1 107 ? 10.586 -6.629 -3.246 1 97.5 107 SER B C 1
ATOM 2922 O O . SER B 1 107 ? 10.742 -5.473 -3.648 1 97.5 107 SER B O 1
ATOM 2924 N N . LEU B 1 108 ? 9.555 -7.379 -3.449 1 98.25 108 LEU B N 1
ATOM 2925 C CA . LEU B 1 108 ? 8.391 -6.812 -4.117 1 98.25 108 LEU B CA 1
ATOM 2926 C C . LEU B 1 108 ? 7.215 -6.688 -3.15 1 98.25 108 LEU B C 1
ATOM 2928 O O . LEU B 1 108 ? 6.926 -7.617 -2.393 1 98.25 108 LEU B O 1
ATOM 2932 N N . MET B 1 109 ? 6.617 -5.52 -3.1 1 98.62 109 MET B N 1
ATOM 2933 C CA . MET B 1 109 ? 5.301 -5.348 -2.494 1 98.62 109 MET B CA 1
ATOM 2934 C C . MET B 1 109 ? 4.203 -5.402 -3.551 1 98.62 109 MET B C 1
ATOM 2936 O O . MET B 1 109 ? 4.215 -4.621 -4.504 1 98.62 109 MET B O 1
ATOM 2940 N N . ALA B 1 110 ? 3.365 -6.355 -3.484 1 98.81 110 ALA B N 1
ATOM 2941 C CA . ALA B 1 110 ? 2.17 -6.445 -4.32 1 98.81 110 ALA B CA 1
ATOM 2942 C C . ALA B 1 110 ? 0.941 -5.934 -3.574 1 98.81 110 ALA B C 1
ATOM 2944 O O . ALA B 1 110 ? 0.708 -6.301 -2.42 1 98.81 110 ALA B O 1
ATOM 2945 N N . MET B 1 111 ? 0.197 -5.07 -4.188 1 98.81 111 MET B N 1
ATOM 2946 C CA . MET B 1 111 ? -0.962 -4.441 -3.561 1 98.81 111 MET B CA 1
ATOM 2947 C C . MET B 1 111 ? -1.939 -3.93 -4.613 1 98.81 111 MET B C 1
ATOM 2949 O O . MET B 1 111 ? -1.753 -4.168 -5.809 1 98.81 111 MET B O 1
ATOM 2953 N N . GLY B 1 112 ? -3.031 -3.371 -4.156 1 98.56 112 GLY B N 1
ATOM 2954 C CA . GLY B 1 112 ? -3.873 -2.627 -5.078 1 98.56 112 GLY B CA 1
ATOM 2955 C C . GLY B 1 112 ? -3.24 -1.333 -5.555 1 98.56 112 GLY B C 1
ATOM 2956 O O . GLY B 1 112 ? -2.307 -0.825 -4.93 1 98.56 112 GLY B O 1
ATOM 2957 N N . PRO B 1 113 ? -3.76 -0.83 -6.715 1 98.62 113 PRO B N 1
ATOM 2958 C CA . PRO B 1 113 ? -3.25 0.471 -7.152 1 98.62 113 PRO B CA 1
ATOM 2959 C C . PRO B 1 113 ? -3.533 1.586 -6.148 1 98.62 113 PRO B C 1
ATOM 2961 O O . PRO B 1 113 ? -4.672 1.738 -5.695 1 98.62 113 PRO B O 1
ATOM 2964 N N . PRO B 1 114 ? -2.469 2.357 -5.824 1 98.75 114 PRO B N 1
ATOM 2965 C CA . PRO B 1 114 ? -2.701 3.436 -4.859 1 98.75 114 PRO B CA 1
ATOM 2966 C C . PRO B 1 114 ? -3.83 4.375 -5.281 1 98.75 114 PRO B C 1
ATOM 2968 O O . PRO B 1 114 ? -3.922 4.742 -6.457 1 98.75 114 PRO B O 1
ATOM 2971 N N . ASN B 1 115 ? -4.699 4.656 -4.34 1 98.5 115 ASN B N 1
ATOM 2972 C CA . ASN B 1 115 ? -5.734 5.684 -4.445 1 98.5 115 ASN B CA 1
ATOM 2973 C C . ASN B 1 115 ? -6.777 5.32 -5.496 1 98.5 115 ASN B C 1
ATOM 2975 O O . ASN B 1 115 ? -7.391 6.203 -6.102 1 98.5 115 ASN B O 1
ATOM 2979 N N . HIS B 1 116 ? -6.793 4.051 -5.855 1 98 116 HIS B N 1
ATOM 2980 C CA . HIS B 1 116 ? -7.895 3.52 -6.648 1 98 116 HIS B CA 1
ATOM 2981 C C . HIS B 1 116 ? -9.055 3.088 -5.758 1 98 116 HIS B C 1
ATOM 2983 O O . HIS B 1 116 ? -8.93 2.125 -4.996 1 98 116 HIS B O 1
ATOM 2989 N N . VAL B 1 117 ? -10.156 3.74 -5.863 1 97 117 VAL B N 1
ATOM 2990 C CA . VAL B 1 117 ? -11.273 3.514 -4.957 1 97 117 VAL B CA 1
ATOM 2991 C C . VAL B 1 117 ? -12.266 2.545 -5.59 1 97 117 VAL B C 1
ATOM 2993 O O . VAL B 1 117 ? -12.68 2.73 -6.738 1 97 117 VAL B O 1
ATOM 2996 N N . LYS B 1 118 ? -12.586 1.527 -4.914 1 97.56 118 LYS B N 1
ATOM 2997 C CA . LYS B 1 118 ? -13.539 0.516 -5.355 1 97.56 118 LYS B CA 1
ATOM 2998 C C . LYS B 1 118 ? -14.445 0.08 -4.207 1 97.56 118 LYS B C 1
ATOM 3000 O O . LYS B 1 118 ? -13.969 -0.385 -3.172 1 97.56 118 LYS B O 1
ATOM 3005 N N . ASP B 1 119 ? -15.734 0.247 -4.395 1 98 119 ASP B N 1
ATOM 3006 C CA . ASP B 1 119 ? -16.703 -0.108 -3.355 1 98 119 ASP B CA 1
ATOM 3007 C C . ASP B 1 119 ? -16.984 -1.607 -3.359 1 98 119 ASP B C 1
ATOM 3009 O O . ASP B 1 119 ? -17.094 -2.221 -4.422 1 98 119 ASP B O 1
ATOM 3013 N N . GLY B 1 120 ? -17.062 -2.219 -2.146 1 98.31 120 GLY B N 1
ATOM 3014 C CA . GLY B 1 120 ? -17.531 -3.59 -1.995 1 98.31 120 GLY B CA 1
ATOM 3015 C C . GLY B 1 120 ? -16.391 -4.602 -2.037 1 98.31 120 GLY B C 1
ATOM 3016 O O . GLY B 1 120 ? -16.609 -5.789 -1.782 1 98.31 120 GLY B O 1
ATOM 3017 N N . ILE B 1 121 ? -15.258 -4.211 -2.439 1 98.56 121 ILE B N 1
ATOM 3018 C CA . ILE B 1 121 ? -14.109 -5.105 -2.51 1 98.56 121 ILE B CA 1
ATOM 3019 C C . ILE B 1 121 ? -12.828 -4.332 -2.195 1 98.56 121 ILE B C 1
ATOM 3021 O O . ILE B 1 121 ? -12.781 -3.109 -2.357 1 98.56 121 ILE B O 1
ATOM 3025 N N . GLN B 1 122 ? -11.812 -4.965 -1.64 1 98.56 122 GLN B N 1
ATOM 3026 C CA . GLN B 1 122 ? -10.555 -4.332 -1.27 1 98.56 122 GLN B CA 1
ATOM 3027 C C . GLN B 1 122 ? -9.367 -5.211 -1.649 1 98.56 122 GLN B C 1
ATOM 3029 O O . GLN B 1 122 ? -9.406 -6.43 -1.48 1 98.56 122 GLN B O 1
ATOM 3034 N N . PRO B 1 123 ? -8.344 -4.566 -2.238 1 98.56 123 PRO B N 1
ATOM 3035 C CA . PRO B 1 123 ? -7.133 -5.344 -2.518 1 98.56 123 PRO B CA 1
ATOM 3036 C C . PRO B 1 123 ? -6.367 -5.719 -1.252 1 98.56 123 PRO B C 1
ATOM 3038 O O . PRO B 1 123 ? -6.324 -4.938 -0.298 1 98.56 123 PRO B O 1
ATOM 3041 N N . LEU B 1 124 ? -5.82 -6.879 -1.237 1 98.31 124 LEU B N 1
ATOM 3042 C CA . LEU B 1 124 ? -4.879 -7.273 -0.194 1 98.31 124 LEU B CA 1
ATOM 3043 C C . LEU B 1 124 ? -3.445 -6.969 -0.611 1 98.31 124 LEU B C 1
ATOM 3045 O O . LEU B 1 124 ? -3.203 -6.516 -1.732 1 98.31 124 LEU B O 1
ATOM 3049 N N . ALA B 1 125 ? -2.535 -7.07 0.36 1 98.75 125 ALA B N 1
ATOM 3050 C CA . ALA B 1 125 ? -1.141 -6.734 0.088 1 98.75 125 ALA B CA 1
ATOM 3051 C C . ALA B 1 125 ? -0.207 -7.844 0.563 1 98.75 125 ALA B C 1
ATOM 3053 O O . ALA B 1 125 ? -0.517 -8.555 1.521 1 98.75 125 ALA B O 1
ATOM 3054 N N . GLY B 1 126 ? 0.872 -8.016 -0.122 1 98.5 126 GLY B N 1
ATOM 3055 C CA . GLY B 1 126 ? 1.903 -8.969 0.236 1 98.5 126 GLY B CA 1
ATOM 3056 C C . GLY B 1 126 ? 3.307 -8.477 -0.056 1 98.5 126 GLY B C 1
ATOM 3057 O O . GLY B 1 126 ? 3.525 -7.754 -1.03 1 98.5 126 GLY B O 1
ATOM 3058 N N . VAL B 1 127 ? 4.234 -8.828 0.796 1 98.31 127 VAL B N 1
ATOM 3059 C CA . VAL B 1 127 ? 5.656 -8.617 0.551 1 98.31 127 VAL B CA 1
ATOM 3060 C C . VAL B 1 127 ? 6.32 -9.938 0.163 1 98.31 127 VAL B C 1
ATOM 3062 O O . VAL B 1 127 ? 6.234 -10.922 0.902 1 98.31 127 VAL B O 1
ATOM 3065 N N . ILE B 1 128 ? 6.953 -9.961 -1.011 1 97.81 128 ILE B N 1
ATOM 3066 C CA . ILE B 1 128 ? 7.512 -11.188 -1.56 1 97.81 128 ILE B CA 1
ATOM 3067 C C . ILE B 1 128 ? 9.023 -11.047 -1.728 1 97.81 128 ILE B C 1
ATOM 3069 O O . ILE B 1 128 ? 9.492 -10.07 -2.32 1 97.81 128 ILE B O 1
ATOM 3073 N N . GLU B 1 129 ? 9.742 -12.023 -1.213 1 96.75 129 GLU B N 1
ATOM 3074 C CA . GLU B 1 129 ? 11.188 -12.055 -1.408 1 96.75 129 GLU B CA 1
ATOM 3075 C C . GLU B 1 129 ? 11.547 -12.531 -2.812 1 96.75 129 GLU B C 1
ATOM 3077 O O . GLU B 1 129 ? 11.984 -13.672 -2.992 1 96.75 129 GLU B O 1
ATOM 3082 N N . THR B 1 130 ? 11.531 -11.625 -3.717 1 96.81 130 THR B N 1
ATOM 3083 C CA . THR B 1 130 ? 11.688 -11.969 -5.125 1 96.81 130 THR B CA 1
ATOM 3084 C C . THR B 1 130 ? 13.164 -12.055 -5.504 1 96.81 130 THR B C 1
ATOM 3086 O O . THR B 1 130 ? 13.5 -12.359 -6.648 1 96.81 130 THR B O 1
ATOM 3089 N N . ASP B 1 131 ? 14.055 -11.789 -4.574 1 95.88 131 ASP B N 1
ATOM 3090 C CA . ASP B 1 131 ? 15.469 -11.867 -4.914 1 95.88 131 ASP B CA 1
ATOM 3091 C C . ASP B 1 131 ? 15.953 -13.32 -4.902 1 95.88 131 ASP B C 1
ATOM 3093 O O . ASP B 1 131 ? 17.062 -13.609 -5.348 1 95.88 131 ASP B O 1
ATOM 3097 N N . TRP B 1 132 ? 15.062 -14.273 -4.43 1 93.81 132 TRP B N 1
ATOM 3098 C CA . TRP B 1 132 ? 15.531 -15.664 -4.457 1 93.81 132 TRP B CA 1
ATOM 3099 C C . TRP B 1 132 ? 14.375 -16.609 -4.754 1 93.81 132 TRP B C 1
ATOM 3101 O O . TRP B 1 132 ? 14.594 -17.734 -5.238 1 93.81 132 TRP B O 1
ATOM 3111 N N . LEU B 1 133 ? 13.125 -16.266 -4.461 1 92.31 133 LEU B N 1
ATOM 3112 C CA . LEU B 1 133 ? 11.977 -17.156 -4.555 1 92.31 133 LEU B CA 1
ATOM 3113 C C . LEU B 1 133 ? 11.75 -17.609 -5.996 1 92.31 133 LEU B C 1
ATOM 3115 O O . LEU B 1 133 ? 11.484 -16.781 -6.871 1 92.31 133 LEU B O 1
ATOM 3119 N N . PRO B 1 134 ? 11.688 -18.891 -6.266 1 92.62 134 PRO B N 1
ATOM 3120 C CA . PRO B 1 134 ? 11.602 -19.359 -7.652 1 92.62 134 PRO B CA 1
ATOM 3121 C C . PRO B 1 134 ? 10.172 -19.688 -8.078 1 92.62 134 PRO B C 1
ATOM 3123 O O . PRO B 1 134 ? 9.945 -20.656 -8.805 1 92.62 134 PRO B O 1
ATOM 3126 N N . PHE B 1 135 ? 9.211 -19.078 -7.555 1 91.69 135 PHE B N 1
ATOM 3127 C CA . PHE B 1 135 ? 7.824 -19.312 -7.953 1 91.69 135 PHE B CA 1
ATOM 3128 C C . PHE B 1 135 ? 7.031 -18 -7.934 1 91.69 135 PHE B C 1
ATOM 3130 O O . PHE B 1 135 ? 7.43 -17.047 -7.277 1 91.69 135 PHE B O 1
ATOM 3137 N N . PRO B 1 136 ? 5.996 -17.969 -8.695 1 94.44 136 PRO B N 1
ATOM 3138 C CA . PRO B 1 136 ? 5.164 -16.766 -8.781 1 94.44 136 PRO B CA 1
ATOM 3139 C C . PRO B 1 136 ? 4.27 -16.578 -7.551 1 94.44 136 PRO B C 1
ATOM 3141 O O . PRO B 1 136 ? 4.238 -17.453 -6.672 1 94.44 136 PRO B O 1
ATOM 3144 N N . PHE B 1 137 ? 3.697 -15.445 -7.453 1 95 137 PHE B N 1
ATOM 3145 C CA . PHE B 1 137 ? 2.691 -15.156 -6.438 1 95 137 PHE B CA 1
ATOM 3146 C C . PHE B 1 137 ? 1.366 -14.766 -7.082 1 95 137 PHE B C 1
ATOM 3148 O O . PHE B 1 137 ? 1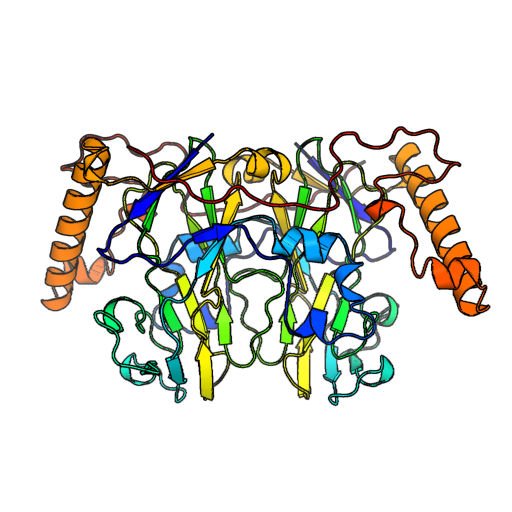.308 -14.5 -8.281 1 95 137 PHE B O 1
ATOM 3155 N N . THR B 1 138 ? 0.314 -14.812 -6.293 1 96.44 138 THR B N 1
ATOM 3156 C CA . THR B 1 138 ? -1.003 -14.359 -6.727 1 96.44 138 THR B CA 1
ATOM 3157 C C . THR B 1 138 ? -1.366 -13.031 -6.07 1 96.44 138 THR B C 1
ATOM 3159 O O . THR B 1 138 ? -0.781 -12.656 -5.055 1 96.44 138 THR B O 1
ATOM 3162 N N . MET B 1 139 ? -2.211 -12.32 -6.727 1 98.25 139 MET B N 1
ATOM 3163 C CA . MET B 1 139 ? -2.818 -11.117 -6.168 1 98.25 139 MET B CA 1
ATOM 3164 C C . MET B 1 139 ? -4.227 -11.406 -5.656 1 98.25 139 MET B C 1
ATOM 3166 O O . MET B 1 139 ? -5.062 -11.938 -6.391 1 98.25 139 MET B O 1
ATOM 3170 N N . ASN B 1 140 ? -4.457 -11.031 -4.434 1 97.75 140 ASN B N 1
ATOM 3171 C CA . ASN B 1 140 ? -5.746 -11.352 -3.826 1 97.75 140 ASN B CA 1
ATOM 3172 C C . ASN B 1 140 ? -6.535 -10.086 -3.49 1 97.75 140 ASN B C 1
ATOM 3174 O O . ASN B 1 140 ? -5.961 -9.086 -3.062 1 97.75 140 ASN B O 1
ATOM 3178 N N . TRP B 1 141 ? -7.785 -10.117 -3.758 1 98.38 141 TRP B N 1
ATOM 3179 C CA . TRP B 1 141 ? -8.789 -9.148 -3.326 1 98.38 141 TRP B CA 1
ATOM 3180 C C . TRP B 1 141 ? -9.828 -9.805 -2.424 1 98.38 141 TRP B C 1
ATOM 3182 O O . TRP B 1 141 ? -10.047 -11.016 -2.496 1 98.38 141 TRP B O 1
ATOM 3192 N N . ILE B 1 142 ? -10.445 -9.047 -1.574 1 97.62 142 ILE B N 1
ATOM 3193 C CA . ILE B 1 142 ? -11.438 -9.617 -0.669 1 97.62 142 ILE B CA 1
ATOM 3194 C C . ILE B 1 142 ? -12.703 -8.758 -0.682 1 97.62 142 ILE B C 1
ATOM 3196 O O . ILE B 1 142 ? -12.633 -7.535 -0.57 1 97.62 142 ILE B O 1
ATOM 3200 N N . PHE B 1 143 ? -13.82 -9.398 -0.904 1 97.94 143 PHE B N 1
ATOM 3201 C CA . PHE B 1 143 ? -15.094 -8.703 -0.769 1 97.94 143 PHE B CA 1
ATOM 3202 C C . PHE B 1 143 ? -15.266 -8.156 0.644 1 97.94 143 PHE B C 1
ATOM 3204 O O . PHE B 1 143 ? -14.93 -8.828 1.62 1 97.94 143 PHE B O 1
ATOM 3211 N N . THR B 1 144 ? -15.781 -6.941 0.779 1 97.94 144 THR B N 1
ATOM 3212 C CA . THR B 1 144 ? -16.016 -6.379 2.105 1 97.94 144 THR B CA 1
ATOM 3213 C C . THR B 1 144 ? -17.438 -6.648 2.566 1 97.94 144 THR B C 1
ATOM 3215 O O . THR B 1 144 ? -17.766 -6.422 3.73 1 97.94 144 THR B O 1
ATOM 3218 N N . ARG B 1 145 ? -18.219 -7.023 1.722 1 97.5 145 ARG B N 1
ATOM 3219 C CA . ARG B 1 145 ? -19.594 -7.457 1.935 1 97.5 145 ARG B CA 1
ATOM 3220 C C . ARG B 1 145 ? -20.109 -8.258 0.742 1 97.5 145 ARG B C 1
ATOM 3222 O O . ARG B 1 145 ? -19.562 -8.156 -0.36 1 97.5 145 ARG B O 1
ATOM 3229 N N . PRO B 1 146 ? -21.172 -9.125 0.992 1 97.88 146 PRO B N 1
ATOM 3230 C CA . PRO B 1 146 ? -21.781 -9.773 -0.174 1 97.88 146 PRO B CA 1
ATOM 3231 C C . PRO B 1 146 ? -22.266 -8.773 -1.227 1 97.88 146 PRO B C 1
ATOM 3233 O O . PRO B 1 146 ? -22.75 -7.699 -0.883 1 97.88 146 PRO B O 1
ATOM 3236 N N . GLY B 1 147 ? -22.141 -9.133 -2.498 1 98.06 147 GLY B N 1
ATOM 3237 C CA . GLY B 1 147 ? -22.531 -8.258 -3.59 1 98.06 147 GLY B CA 1
ATOM 3238 C C . GLY B 1 147 ? -21.797 -8.555 -4.883 1 98.06 147 GLY B C 1
ATOM 3239 O O . GLY B 1 147 ? -21.297 -9.664 -5.086 1 98.06 147 GLY B O 1
ATOM 3240 N N . THR B 1 148 ? -21.922 -7.578 -5.797 1 98.38 148 THR B N 1
ATOM 3241 C CA . THR B 1 148 ? -21.328 -7.711 -7.121 1 98.38 148 THR B CA 1
ATOM 3242 C C . THR B 1 148 ? -20.344 -6.57 -7.387 1 98.38 148 THR B C 1
ATOM 3244 O O . THR B 1 148 ? -20.625 -5.418 -7.055 1 98.38 148 THR B O 1
ATOM 3247 N N . VAL B 1 149 ? -19.172 -6.91 -7.914 1 98.31 149 VAL B N 1
ATOM 3248 C CA . VAL B 1 149 ? -18.172 -5.906 -8.281 1 98.31 149 VAL B CA 1
ATOM 3249 C C . VAL B 1 149 ? -17.734 -6.117 -9.727 1 98.31 149 VAL B C 1
ATOM 3251 O O . VAL B 1 149 ? -17.906 -7.207 -10.281 1 98.31 149 VAL B O 1
ATOM 3254 N N . ARG B 1 150 ? -17.25 -5.047 -10.273 1 97.75 150 ARG B N 1
ATOM 3255 C CA . ARG B 1 150 ? -16.812 -5.039 -11.664 1 97.75 150 ARG B CA 1
ATOM 3256 C C . ARG B 1 150 ? -15.305 -4.789 -11.758 1 97.75 150 ARG B C 1
ATOM 3258 O O . ARG B 1 150 ? -14.766 -3.941 -11.039 1 97.75 150 ARG B O 1
ATOM 3265 N N . PHE B 1 151 ? -14.578 -5.574 -12.508 1 98.44 151 PHE B N 1
ATOM 3266 C CA . PHE B 1 151 ? -13.234 -5.289 -12.984 1 98.44 151 PHE B CA 1
ATOM 3267 C C . PHE B 1 151 ? -13.234 -5.027 -14.484 1 98.44 151 PHE B C 1
ATOM 3269 O O . PHE B 1 151 ? -13.672 -5.871 -15.266 1 98.44 151 PHE B O 1
ATOM 3276 N N . GLU B 1 152 ? -12.727 -3.861 -14.922 1 98.25 152 GLU B N 1
ATOM 3277 C CA . GLU B 1 152 ? -12.719 -3.49 -16.328 1 98.25 152 GLU B CA 1
ATOM 3278 C C . GLU B 1 152 ? -11.469 -4.012 -17.031 1 98.25 152 GLU B C 1
ATOM 3280 O O . GLU B 1 152 ? -10.422 -4.168 -16.406 1 98.25 152 GLU B O 1
ATOM 3285 N N . LYS B 1 153 ? -11.633 -4.309 -18.359 1 98.06 153 LYS B N 1
ATOM 3286 C CA . LYS B 1 153 ? -10.422 -4.516 -19.141 1 98.06 153 LYS B CA 1
ATOM 3287 C C . LYS B 1 153 ? -9.477 -3.32 -19.016 1 98.06 153 LYS B C 1
ATOM 3289 O O . LYS B 1 153 ? -9.906 -2.172 -19.141 1 98.06 153 LYS B O 1
ATOM 3294 N N . GLY B 1 154 ? -8.227 -3.607 -18.688 1 98.06 154 GLY B N 1
ATOM 3295 C CA . GLY B 1 154 ? -7.258 -2.525 -18.578 1 98.06 154 GLY B CA 1
ATOM 3296 C C . GLY B 1 154 ? -7.172 -1.949 -17.172 1 98.06 154 GLY B C 1
ATOM 3297 O O . GLY B 1 154 ? -6.293 -1.137 -16.891 1 98.06 154 GLY B O 1
ATOM 3298 N N . GLU B 1 155 ? -8.078 -2.346 -16.297 1 98.31 155 GLU B N 1
ATOM 3299 C CA . GLU B 1 155 ? -8.016 -1.92 -14.898 1 98.31 155 GLU B CA 1
ATOM 3300 C C . GLU B 1 155 ? -6.875 -2.619 -14.164 1 98.31 155 GLU B C 1
ATOM 3302 O O . GLU B 1 155 ? -6.602 -3.797 -14.398 1 98.31 155 GLU B O 1
ATOM 3307 N N . THR B 1 156 ? -6.199 -1.897 -13.328 1 98.75 156 THR B N 1
ATOM 3308 C CA . THR B 1 156 ? -5.125 -2.488 -12.539 1 98.75 156 THR B CA 1
ATOM 3309 C C . THR B 1 156 ? -5.688 -3.457 -11.5 1 98.75 156 THR B C 1
ATOM 3311 O O . THR B 1 156 ? -6.531 -3.078 -10.68 1 98.75 156 THR B O 1
ATOM 3314 N N . PHE B 1 157 ? -5.258 -4.738 -11.578 1 98.75 157 PHE B N 1
ATOM 3315 C CA . PHE B 1 157 ? -5.656 -5.668 -10.523 1 98.75 157 PHE B CA 1
ATOM 3316 C C . PHE B 1 157 ? -4.504 -5.922 -9.562 1 98.75 157 PHE B C 1
ATOM 3318 O O . PHE B 1 157 ? -4.711 -6.449 -8.469 1 98.75 157 PHE B O 1
ATOM 3325 N N . CYS B 1 158 ? -3.342 -5.512 -9.961 1 98.88 158 CYS B N 1
ATOM 3326 C CA . CYS B 1 158 ? -2.162 -5.656 -9.117 1 98.88 158 CYS B CA 1
ATOM 3327 C C . CYS B 1 158 ? -1.173 -4.523 -9.359 1 98.88 158 CYS B C 1
ATOM 3329 O O . CYS B 1 158 ? -0.838 -4.227 -10.508 1 98.88 158 CYS B O 1
ATOM 3331 N N . PHE B 1 159 ? -0.874 -3.846 -8.344 1 98.94 159 PHE B N 1
ATOM 3332 C CA . PHE B 1 159 ? 0.175 -2.834 -8.359 1 98.94 159 PHE B CA 1
ATOM 3333 C C . PHE B 1 159 ? 1.425 -3.336 -7.648 1 98.94 159 PHE B C 1
ATOM 3335 O O . PHE B 1 159 ? 1.343 -3.859 -6.535 1 98.94 159 PHE B O 1
ATOM 3342 N N . ILE B 1 160 ? 2.621 -3.238 -8.273 1 98.88 160 ILE B N 1
ATOM 3343 C CA . ILE B 1 160 ? 3.842 -3.742 -7.652 1 98.88 160 ILE B CA 1
ATOM 3344 C C . ILE B 1 160 ? 4.832 -2.596 -7.449 1 98.88 160 ILE B C 1
ATOM 3346 O O . ILE B 1 160 ? 4.945 -1.709 -8.297 1 98.88 160 ILE B O 1
ATOM 3350 N N . MET B 1 161 ? 5.41 -2.607 -6.344 1 98.56 161 MET B N 1
ATOM 3351 C CA . MET B 1 161 ? 6.449 -1.663 -5.941 1 98.56 161 MET B CA 1
ATOM 3352 C C . MET B 1 161 ? 7.652 -2.395 -5.359 1 98.56 161 MET B C 1
ATOM 3354 O O . MET B 1 161 ? 7.504 -3.455 -4.75 1 98.56 161 MET B O 1
ATOM 3358 N N . LEU B 1 162 ? 8.859 -1.854 -5.594 1 98.38 162 LEU B N 1
ATOM 3359 C CA . LEU B 1 162 ? 10.062 -2.439 -5.016 1 98.38 162 LEU B CA 1
ATOM 3360 C C . LEU B 1 162 ? 10.367 -1.83 -3.65 1 98.38 162 LEU B C 1
ATOM 3362 O O . LEU B 1 162 ? 10.203 -0.624 -3.455 1 98.38 162 LEU B O 1
ATOM 3366 N N . ILE B 1 163 ? 10.75 -2.701 -2.729 1 97.69 163 ILE B N 1
ATOM 3367 C CA . ILE B 1 163 ? 11.078 -2.207 -1.394 1 97.69 163 ILE B CA 1
ATOM 3368 C C . ILE B 1 163 ? 12.359 -2.869 -0.898 1 97.69 163 ILE B C 1
ATOM 3370 O O . ILE B 1 163 ? 12.766 -3.916 -1.41 1 97.69 163 ILE B O 1
ATOM 3374 N N . GLN B 1 164 ? 13.023 -2.211 0.002 1 96.44 164 GLN B N 1
ATOM 3375 C CA . GLN B 1 164 ? 14.094 -2.803 0.797 1 96.44 164 GLN B CA 1
ATOM 3376 C C . GLN B 1 164 ? 13.633 -3.062 2.229 1 96.44 164 GLN B C 1
ATOM 3378 O O . GLN B 1 164 ? 13.945 -2.289 3.137 1 96.44 164 GLN B O 1
ATOM 3383 N N . ASP B 1 165 ? 12.992 -4.23 2.367 1 94.75 165 ASP B N 1
ATOM 3384 C CA . ASP B 1 165 ? 12.305 -4.535 3.617 1 94.75 165 ASP B CA 1
ATOM 3385 C C . ASP B 1 165 ? 13.297 -4.949 4.703 1 94.75 165 ASP B C 1
ATOM 3387 O O . ASP B 1 165 ? 13.102 -4.633 5.879 1 94.75 165 ASP B O 1
ATOM 3391 N N . LYS B 1 166 ? 14.359 -5.574 4.363 1 92.62 166 LYS B N 1
ATOM 3392 C CA . LYS B 1 166 ? 15.297 -6.051 5.375 1 92.62 166 LYS B CA 1
ATOM 3393 C C . LYS B 1 166 ? 16.047 -4.887 6.02 1 92.62 166 LYS B C 1
ATOM 3395 O O . LYS B 1 166 ? 16.125 -4.789 7.246 1 92.62 166 LYS B O 1
ATOM 3400 N N . PRO B 1 167 ? 16.547 -3.977 5.199 1 92.75 167 PRO B N 1
ATOM 3401 C CA . PRO B 1 167 ? 17.141 -2.781 5.805 1 92.75 167 PRO B CA 1
ATOM 3402 C C . PRO B 1 167 ? 16.172 -2.025 6.699 1 92.75 167 PRO B C 1
ATOM 3404 O O . PRO B 1 167 ? 16.578 -1.381 7.668 1 92.75 167 PRO B O 1
ATOM 3407 N N . MET B 1 168 ? 14.922 -2.031 6.391 1 94.5 168 MET B N 1
ATOM 3408 C CA . MET B 1 168 ? 13.906 -1.337 7.176 1 94.5 168 MET B CA 1
ATOM 3409 C C . MET B 1 168 ? 13.867 -1.866 8.602 1 94.5 168 MET B C 1
ATOM 3411 O O . MET B 1 168 ? 13.57 -1.119 9.539 1 94.5 168 MET B O 1
ATOM 3415 N N . GLU B 1 169 ? 14.227 -3.119 8.766 1 93.62 169 GLU B N 1
ATOM 3416 C CA . GLU B 1 169 ? 14.211 -3.746 10.086 1 93.62 169 GLU B CA 1
ATOM 3417 C C . GLU B 1 169 ? 15.219 -3.09 11.023 1 93.62 169 GLU B C 1
ATOM 3419 O O . GLU B 1 169 ? 15.062 -3.135 12.242 1 93.62 169 GLU B O 1
ATOM 3424 N N . ALA B 1 170 ? 16.188 -2.531 10.461 1 94.19 170 ALA B N 1
ATOM 3425 C CA . ALA B 1 170 ? 17.266 -1.948 11.258 1 94.19 170 ALA B CA 1
ATOM 3426 C C . ALA B 1 170 ? 16.906 -0.541 11.719 1 94.19 170 ALA B C 1
ATOM 3428 O O . ALA B 1 170 ? 17.562 0.014 12.609 1 94.19 170 ALA B O 1
ATOM 3429 N N . PHE B 1 171 ? 15.859 0.032 11.188 1 97.69 171 PHE B N 1
ATOM 3430 C CA . PHE B 1 171 ? 15.484 1.397 11.539 1 97.69 171 PHE B CA 1
ATOM 3431 C C . PHE B 1 171 ? 14.945 1.465 12.961 1 97.69 171 PHE B C 1
ATOM 3433 O O . PHE B 1 171 ? 14.141 0.622 13.367 1 97.69 171 PHE B O 1
ATOM 3440 N N . GLN B 1 172 ? 15.406 2.422 13.664 1 98.44 172 GLN B N 1
ATOM 3441 C CA . GLN B 1 172 ? 14.914 2.738 15 1 98.44 172 GLN B CA 1
ATOM 3442 C C . GLN B 1 172 ? 14.094 4.023 14.992 1 98.44 172 GLN B C 1
ATOM 3444 O O . GLN B 1 172 ? 14.641 5.117 14.852 1 98.44 172 GLN B O 1
ATOM 3449 N N . PRO B 1 173 ? 12.734 3.924 15.117 1 98.62 173 PRO B N 1
ATOM 3450 C CA . PRO B 1 173 ? 11.977 5.156 15.352 1 98.62 173 PRO B CA 1
ATOM 3451 C C . PRO B 1 173 ? 12.336 5.82 16.688 1 98.62 173 PRO B C 1
ATOM 3453 O O . PRO B 1 173 ? 12.43 5.148 17.703 1 98.62 173 PRO B O 1
ATOM 3456 N N . VAL B 1 174 ? 12.57 7.09 16.594 1 98.56 174 VAL B N 1
ATOM 3457 C CA . VAL B 1 174 ? 12.938 7.848 17.781 1 98.56 174 VAL B CA 1
ATOM 3458 C C . VAL B 1 174 ? 12.062 9.094 17.891 1 98.56 174 VAL B C 1
ATOM 3460 O O . VAL B 1 174 ? 12.055 9.945 17 1 98.56 174 VAL B O 1
ATOM 3463 N N . ILE B 1 175 ? 11.305 9.211 18.938 1 98 175 ILE B N 1
ATOM 3464 C CA . ILE B 1 175 ? 10.469 10.375 19.219 1 98 175 ILE B CA 1
ATOM 3465 C C . ILE B 1 175 ? 11.281 11.438 19.953 1 98 175 ILE B C 1
ATOM 3467 O O . ILE B 1 175 ? 11.812 11.18 21.031 1 98 175 ILE B O 1
ATOM 3471 N N . ARG B 1 176 ? 11.359 12.617 19.297 1 96.62 176 ARG B N 1
ATOM 3472 C CA . ARG B 1 176 ? 12.117 13.734 19.859 1 96.62 176 ARG B CA 1
ATOM 3473 C C . ARG B 1 176 ? 11.305 15.023 19.797 1 96.62 176 ARG B C 1
ATOM 3475 O O . ARG B 1 176 ? 10.492 15.219 18.891 1 96.62 176 ARG B O 1
ATOM 3482 N N . SER B 1 177 ? 11.672 15.859 20.844 1 95.75 177 SER B N 1
ATOM 3483 C CA . SER B 1 177 ? 11.133 17.219 20.734 1 95.75 177 SER B CA 1
ATOM 3484 C C . SER B 1 177 ? 11.734 17.953 19.547 1 95.75 177 SER B C 1
ATOM 3486 O O . SER B 1 177 ? 12.93 17.844 19.281 1 95.75 177 SER B O 1
ATOM 3488 N N . MET B 1 178 ? 10.883 18.656 18.859 1 94.88 178 MET B N 1
ATOM 3489 C CA . MET B 1 178 ? 11.414 19.438 17.734 1 94.88 178 MET B CA 1
ATOM 3490 C C . MET B 1 178 ? 12.422 20.469 18.234 1 94.88 178 MET B C 1
ATOM 3492 O O . MET B 1 178 ? 13.266 20.938 17.469 1 94.88 178 MET B O 1
ATOM 3496 N N . ASN B 1 179 ? 12.312 20.844 19.516 1 93.75 179 ASN B N 1
ATOM 3497 C CA . ASN B 1 179 ? 13.234 21.797 20.125 1 93.75 179 ASN B CA 1
ATOM 3498 C C . ASN B 1 179 ? 14.664 21.266 20.125 1 93.75 179 ASN B C 1
ATOM 3500 O O . ASN B 1 179 ? 15.617 22.031 20.234 1 93.75 179 ASN B O 1
ATOM 3504 N N . SER B 1 180 ? 14.781 20 20.062 1 94.12 180 SER B N 1
ATOM 3505 C CA . SER B 1 180 ? 16.109 19.391 20.047 1 94.12 180 SER B CA 1
ATOM 3506 C C . SER B 1 180 ? 16.781 19.562 18.688 1 94.12 180 SER B C 1
ATOM 3508 O O . SER B 1 180 ? 17.969 19.281 18.531 1 94.12 180 SER B O 1
ATOM 3510 N N . ASN B 1 181 ? 16.047 20.047 17.672 1 94.38 181 ASN B N 1
ATOM 3511 C CA . ASN B 1 181 ? 16.5 20.344 16.312 1 94.38 181 ASN B CA 1
ATOM 3512 C C . ASN B 1 181 ? 16.172 21.766 15.891 1 94.38 181 ASN B C 1
ATOM 3514 O O . ASN B 1 181 ? 15.219 21.984 15.133 1 94.38 181 ASN B O 1
ATOM 3518 N N . PRO B 1 182 ? 16.969 22.688 16.312 1 94.25 182 PRO B N 1
ATOM 3519 C CA . PRO B 1 182 ? 16.641 24.109 16.125 1 94.25 182 PRO B CA 1
ATOM 3520 C C . PRO B 1 182 ? 16.469 24.469 14.641 1 94.25 182 PRO B C 1
ATOM 3522 O O . PRO B 1 182 ? 15.648 25.312 14.305 1 94.25 182 PRO B O 1
ATOM 3525 N N . GLU B 1 183 ? 17.312 23.891 13.844 1 92.94 183 GLU B N 1
ATOM 3526 C CA . GLU B 1 183 ? 17.188 24.172 12.414 1 92.94 183 GLU B CA 1
ATOM 3527 C C . GLU B 1 183 ? 15.828 23.719 11.875 1 92.94 183 GLU B C 1
ATOM 3529 O O . GLU B 1 183 ? 15.156 24.469 11.172 1 92.94 183 GLU B O 1
ATOM 3534 N N . LEU B 1 184 ? 15.43 22.547 12.203 1 93.56 184 LEU B N 1
ATOM 3535 C CA . LEU B 1 184 ? 14.141 22.016 11.781 1 93.56 184 LEU B CA 1
ATOM 3536 C C . LEU B 1 184 ? 13 22.844 12.375 1 93.56 184 LEU B C 1
ATOM 3538 O O . LEU B 1 184 ? 12.008 23.109 11.695 1 93.56 184 LEU B O 1
ATOM 3542 N N . ARG B 1 185 ? 13.141 23.234 13.602 1 94.62 185 ARG B N 1
ATOM 3543 C CA . ARG B 1 185 ? 12.141 24.062 14.258 1 94.62 185 ARG B CA 1
ATOM 3544 C C . ARG B 1 185 ? 11.938 25.375 13.508 1 94.62 185 ARG B C 1
ATOM 3546 O O . ARG B 1 185 ? 10.805 25.781 13.258 1 94.62 185 ARG B O 1
ATOM 3553 N N . ARG B 1 186 ? 13.023 25.953 13.18 1 94.19 186 ARG B N 1
ATOM 3554 C CA . ARG B 1 186 ? 12.953 27.203 12.438 1 94.19 186 ARG B CA 1
ATOM 3555 C C . ARG B 1 186 ? 12.258 27.016 11.094 1 94.19 186 ARG B C 1
ATOM 3557 O O . ARG B 1 186 ? 11.383 27.797 10.719 1 94.19 186 ARG B O 1
ATOM 3564 N N . GLN B 1 187 ? 12.648 26 10.375 1 92.75 187 GLN B N 1
ATOM 3565 C CA . GLN B 1 187 ? 12.047 25.703 9.078 1 92.75 187 GLN B CA 1
ATOM 3566 C C . GLN B 1 187 ? 10.539 25.469 9.211 1 92.75 187 GLN B C 1
ATOM 3568 O O . GLN B 1 187 ? 9.75 26.016 8.438 1 92.75 187 GLN B O 1
ATOM 3573 N N . TYR B 1 188 ? 10.211 24.703 10.18 1 93.38 188 TYR B N 1
ATOM 3574 C CA . TYR B 1 188 ? 8.812 24.391 10.453 1 93.38 188 TYR B CA 1
ATOM 3575 C C . TYR B 1 188 ? 8.023 25.656 10.773 1 93.38 188 TYR B C 1
ATOM 3577 O O . TYR B 1 188 ? 6.93 25.859 10.242 1 93.38 188 TYR B O 1
ATOM 3585 N N . ASP B 1 189 ? 8.555 26.469 11.578 1 93.5 189 ASP B N 1
ATOM 3586 C CA . ASP B 1 189 ? 7.879 27.703 12.008 1 93.5 189 ASP B CA 1
ATOM 3587 C C . ASP B 1 189 ? 7.684 28.656 10.836 1 93.5 189 ASP B C 1
ATOM 3589 O O . ASP B 1 189 ? 6.617 29.25 10.688 1 93.5 189 ASP B O 1
ATOM 3593 N N . VAL B 1 190 ? 8.688 28.766 10.047 1 91.56 190 VAL B N 1
ATOM 3594 C CA . VAL B 1 190 ? 8.609 29.641 8.883 1 91.56 190 VAL B CA 1
ATOM 3595 C C . VAL B 1 190 ? 7.547 29.125 7.918 1 91.56 190 VAL B C 1
ATOM 3597 O O . VAL B 1 190 ? 6.734 29.891 7.406 1 91.56 190 VAL B O 1
ATOM 3600 N N . TRP B 1 191 ? 7.59 27.859 7.695 1 88.12 191 TRP B N 1
ATOM 3601 C CA . TRP B 1 191 ? 6.594 27.25 6.824 1 88.12 191 TRP B CA 1
ATOM 3602 C C . TRP B 1 191 ? 5.188 27.484 7.371 1 88.12 191 TRP B C 1
ATOM 3604 O O . TRP B 1 191 ? 4.273 27.844 6.621 1 88.12 191 TRP B O 1
ATOM 3614 N N . ALA B 1 192 ? 5.047 27.234 8.641 1 87.25 192 ALA B N 1
ATOM 3615 C CA . ALA B 1 192 ? 3.744 27.391 9.281 1 87.25 192 ALA B CA 1
ATOM 3616 C C . ALA B 1 192 ? 3.25 28.828 9.164 1 87.25 192 ALA B C 1
ATOM 3618 O O . ALA B 1 192 ? 2.066 29.078 8.914 1 87.25 192 ALA B O 1
ATOM 3619 N N . GLU B 1 193 ? 4.117 29.719 9.312 1 88.69 193 GLU B N 1
ATOM 3620 C CA . GLU B 1 193 ? 3.789 31.141 9.195 1 88.69 193 GLU B CA 1
ATOM 3621 C C . GLU B 1 193 ? 3.348 31.484 7.781 1 88.69 193 GLU B C 1
ATOM 3623 O O . GLU B 1 193 ? 2.338 32.156 7.59 1 88.69 193 GLU B O 1
ATOM 3628 N N . LYS B 1 194 ? 4.07 30.984 6.875 1 85.31 194 LYS B N 1
ATOM 3629 C CA . LYS B 1 194 ? 3.754 31.25 5.477 1 85.31 194 LYS B CA 1
ATOM 3630 C C . LYS B 1 194 ? 2.43 30.609 5.074 1 85.31 194 LYS B C 1
ATOM 3632 O O . LYS B 1 194 ? 1.67 31.188 4.289 1 85.31 194 LYS B O 1
ATOM 3637 N N . ARG B 1 195 ? 2.205 29.453 5.562 1 82.06 195 ARG B N 1
ATOM 3638 C CA . ARG B 1 195 ? 0.94 28.781 5.293 1 82.06 195 ARG B CA 1
ATOM 3639 C C . ARG B 1 195 ? -0.233 29.578 5.867 1 82.06 195 ARG B C 1
ATOM 3641 O O . ARG B 1 195 ? -1.262 29.734 5.203 1 82.06 195 ARG B O 1
ATOM 3648 N N . THR B 1 196 ? -0.009 29.984 7.082 1 82.12 196 THR B N 1
ATOM 3649 C CA . THR B 1 196 ? -1.044 30.781 7.727 1 82.12 196 THR B CA 1
ATOM 3650 C C . THR B 1 196 ? -1.301 32.062 6.945 1 82.12 196 THR B C 1
ATOM 3652 O O . THR B 1 196 ? -2.453 32.438 6.727 1 82.12 196 THR B O 1
ATOM 3655 N N . GLU B 1 197 ? -0.273 32.719 6.52 1 81.81 197 GLU B N 1
ATOM 3656 C CA . GLU B 1 197 ? -0.386 33.906 5.715 1 81.81 197 GLU B CA 1
ATOM 3657 C C . GLU B 1 197 ? -1.127 33.656 4.41 1 81.81 197 GLU B C 1
ATOM 3659 O O . GLU B 1 197 ? -2.008 34.406 4.016 1 81.81 197 GLU B O 1
ATOM 3664 N N . PHE B 1 198 ? -0.763 32.594 3.844 1 80.25 198 PHE B N 1
ATOM 3665 C CA . PHE B 1 198 ? -1.378 32.219 2.578 1 80.25 198 PHE B CA 1
ATOM 3666 C C . PHE B 1 198 ? -2.867 31.953 2.758 1 80.25 198 PHE B C 1
ATOM 3668 O O . PHE B 1 198 ? -3.688 32.438 1.975 1 80.25 198 PHE B O 1
ATOM 3675 N N . ASN B 1 199 ? -3.203 31.172 3.725 1 78.06 199 ASN B N 1
ATOM 3676 C CA . ASN B 1 199 ? -4.602 30.859 4 1 78.06 199 ASN B CA 1
ATOM 3677 C C . ASN B 1 199 ? -5.41 32.125 4.281 1 78.06 199 ASN B C 1
ATOM 3679 O O . ASN B 1 199 ? -6.566 32.219 3.865 1 78.06 199 ASN B O 1
ATOM 3683 N N . ASN B 1 200 ? -4.805 33.031 4.941 1 81.56 200 ASN B N 1
ATOM 3684 C CA . ASN B 1 200 ? -5.453 34.312 5.223 1 81.56 200 ASN B CA 1
ATOM 3685 C C . ASN B 1 200 ? -5.727 35.094 3.939 1 81.56 200 ASN B C 1
ATOM 3687 O O . ASN B 1 200 ? -6.777 35.719 3.803 1 81.56 200 ASN B O 1
ATOM 3691 N N . LEU B 1 201 ? -4.84 34.969 3.031 1 77.69 201 LEU B N 1
ATOM 3692 C CA . LEU B 1 201 ? -5 35.625 1.75 1 77.69 201 LEU B CA 1
ATOM 3693 C C . LEU B 1 201 ? -6.109 35 0.927 1 77.69 201 LEU B C 1
ATOM 3695 O O . LEU B 1 201 ? -6.883 35.688 0.267 1 77.69 201 LEU B O 1
ATOM 3699 N N . ILE B 1 202 ? -6.195 33.656 0.999 1 71.75 202 ILE B N 1
ATOM 3700 C CA . ILE B 1 202 ? -7.25 32.938 0.289 1 71.75 202 ILE B CA 1
ATOM 3701 C C . ILE B 1 202 ? -8.609 33.312 0.884 1 71.75 202 ILE B C 1
ATOM 3703 O O . ILE B 1 202 ? -9.578 33.531 0.151 1 71.75 202 ILE B O 1
ATOM 3707 N N . PHE B 1 203 ? -8.648 33.375 2.189 1 73.31 203 PHE B N 1
ATOM 3708 C CA . PHE B 1 203 ? -9.875 33.75 2.891 1 73.31 203 PHE B CA 1
ATOM 3709 C C . PHE B 1 203 ? -10.336 35.156 2.492 1 73.31 203 PHE B C 1
ATOM 3711 O O . PHE B 1 203 ? -11.539 35.375 2.35 1 73.31 203 PHE B O 1
ATOM 3718 N N . LYS B 1 204 ? -9.383 35.969 2.184 1 77.25 204 LYS B N 1
ATOM 3719 C CA . LYS B 1 204 ? -9.688 37.344 1.794 1 77.25 204 LYS B CA 1
ATOM 3720 C C . LYS B 1 204 ? -9.883 37.469 0.285 1 77.25 204 LYS B C 1
ATOM 3722 O O . LYS B 1 204 ? -9.969 38.562 -0.255 1 77.25 204 LYS B O 1
ATOM 3727 N N . ARG B 1 205 ? -9.883 36.312 -0.357 1 77.12 205 ARG B N 1
ATOM 3728 C CA . ARG B 1 205 ? -10.117 36.25 -1.795 1 77.12 205 ARG B CA 1
ATOM 3729 C C . ARG B 1 205 ? -9.102 37.062 -2.566 1 77.12 205 ARG B C 1
ATOM 3731 O O . ARG B 1 205 ? -9.445 37.75 -3.529 1 77.12 205 ARG B O 1
ATOM 3738 N N . ASP B 1 206 ? -7.898 37.156 -1.917 1 77.69 206 ASP B N 1
ATOM 3739 C CA . ASP B 1 206 ? -6.805 37.781 -2.65 1 77.69 206 ASP B CA 1
ATOM 3740 C C . ASP B 1 206 ? -6.625 37.156 -4.023 1 77.69 206 ASP B C 1
ATOM 3742 O O . ASP B 1 206 ? -6.5 35.938 -4.133 1 77.69 206 ASP B O 1
ATOM 3746 N N . PRO B 1 207 ? -6.621 37.938 -5.09 1 73.88 207 PRO B N 1
ATOM 3747 C CA . PRO B 1 207 ? -6.609 37.375 -6.445 1 73.88 207 PRO B CA 1
ATOM 3748 C C . PRO B 1 207 ? -5.383 36.5 -6.719 1 73.88 207 PRO B C 1
ATOM 3750 O O . PRO B 1 207 ? -5.496 35.469 -7.352 1 73.88 207 PRO B O 1
ATOM 3753 N N . GLU B 1 208 ? -4.234 37.031 -6.336 1 71.38 208 GLU B N 1
ATOM 3754 C CA . GLU B 1 208 ? -3.012 36.281 -6.594 1 71.38 208 GLU B CA 1
ATOM 3755 C C . GLU B 1 208 ? -3.004 34.969 -5.824 1 71.38 208 GLU B C 1
ATOM 3757 O O . GLU B 1 208 ? -2.627 33.938 -6.371 1 71.38 208 GLU B O 1
ATOM 3762 N N . ALA B 1 209 ? -3.34 35 -4.594 1 70.56 209 ALA B N 1
ATOM 3763 C CA . ALA B 1 209 ? -3.402 33.781 -3.768 1 70.56 209 ALA B CA 1
ATOM 3764 C C . ALA B 1 209 ? -4.457 32.812 -4.289 1 70.56 209 ALA B C 1
ATOM 3766 O O . ALA B 1 209 ? -4.246 31.594 -4.289 1 70.56 209 ALA B O 1
ATOM 3767 N N . THR B 1 210 ? -5.406 33.406 -4.711 1 67.5 210 THR B N 1
ATOM 3768 C CA . THR B 1 210 ? -6.492 32.594 -5.234 1 67.5 210 THR B CA 1
ATOM 3769 C C . THR B 1 210 ? -6.066 31.891 -6.52 1 67.5 210 THR B C 1
ATOM 3771 O O . THR B 1 210 ? -6.395 30.719 -6.734 1 67.5 210 THR B O 1
ATOM 3774 N N . LYS B 1 211 ? -5.277 32.688 -7.254 1 66.25 211 LYS B N 1
ATOM 3775 C CA . LYS B 1 211 ? -4.742 32.125 -8.492 1 66.25 211 LYS B CA 1
ATOM 3776 C C . LYS B 1 211 ? -3.762 31 -8.203 1 66.25 211 LYS B C 1
ATOM 3778 O O . LYS B 1 211 ? -3.746 30 -8.914 1 66.25 211 LYS B O 1
ATOM 3783 N N . GLU B 1 212 ? -2.957 31.219 -7.168 1 65.69 212 GLU B N 1
ATOM 3784 C CA . GLU B 1 212 ? -1.992 30.188 -6.793 1 65.69 212 GLU B CA 1
ATOM 3785 C C . GLU B 1 212 ? -2.688 28.984 -6.195 1 65.69 212 GLU B C 1
ATOM 3787 O O . GLU B 1 212 ? -2.227 27.844 -6.363 1 65.69 212 GLU B O 1
ATOM 3792 N N . ALA B 1 213 ? -3.773 29.156 -5.75 1 56.66 213 ALA B N 1
ATOM 3793 C CA . ALA B 1 213 ? -4.738 28.203 -5.215 1 56.66 213 ALA B CA 1
ATOM 3794 C C . ALA B 1 213 ? -4.18 27.484 -3.986 1 56.66 213 ALA B C 1
ATOM 3796 O O . ALA B 1 213 ? -4.91 27.219 -3.029 1 56.66 213 ALA B O 1
ATOM 3797 N N . TRP B 1 214 ? -2.785 27.172 -3.973 1 60.56 214 TRP B N 1
ATOM 3798 C CA . TRP B 1 214 ? -2.205 26.516 -2.805 1 60.56 214 TRP B CA 1
ATOM 3799 C C . TRP B 1 214 ? -0.716 26.828 -2.689 1 60.56 214 TRP B C 1
ATOM 3801 O O . TRP B 1 214 ? -0.099 27.312 -3.645 1 60.56 214 TRP B O 1
ATOM 3811 N N . GLN B 1 215 ? -0.277 26.703 -1.376 1 69.44 215 GLN B N 1
ATOM 3812 C CA . GLN B 1 215 ? 1.155 26.875 -1.159 1 69.44 215 GLN B CA 1
ATOM 3813 C C . GLN B 1 215 ? 1.95 25.75 -1.817 1 69.44 215 GLN B C 1
ATOM 3815 O O . GLN B 1 215 ? 1.804 24.594 -1.45 1 69.44 215 GLN B O 1
ATOM 3820 N N . ARG B 1 216 ? 2.85 26.141 -2.676 1 78.94 216 ARG B N 1
ATOM 3821 C CA . ARG B 1 216 ? 3.426 25.172 -3.598 1 78.94 216 ARG B CA 1
ATOM 3822 C C . ARG B 1 216 ? 4.879 24.875 -3.24 1 78.94 216 ARG B C 1
ATOM 3824 O O . ARG B 1 216 ? 5.641 24.375 -4.078 1 78.94 216 ARG B O 1
ATOM 3831 N N . PHE B 1 217 ? 5.266 25.094 -2.021 1 83.75 217 PHE B N 1
ATOM 3832 C CA . PHE B 1 217 ? 6.668 24.891 -1.675 1 83.75 217 PHE B CA 1
ATOM 3833 C C . PHE B 1 217 ? 7.07 23.422 -1.886 1 83.75 217 PHE B C 1
ATOM 3835 O O . PHE B 1 217 ? 8.086 23.141 -2.523 1 83.75 217 PHE B O 1
ATOM 3842 N N . TYR B 1 218 ? 6.281 22.609 -1.434 1 86.62 218 TYR B N 1
ATOM 3843 C CA . TYR B 1 218 ? 6.602 21.188 -1.603 1 86.62 218 TYR B CA 1
ATOM 3844 C C . TYR B 1 218 ? 6.539 20.781 -3.072 1 86.62 218 TYR B C 1
ATOM 3846 O O . TYR B 1 218 ? 7.445 20.125 -3.578 1 86.62 218 TYR B O 1
ATOM 3854 N N . PHE B 1 219 ? 5.555 21.188 -3.723 1 88.94 219 PHE B N 1
ATOM 3855 C CA . PHE B 1 219 ? 5.391 20.844 -5.125 1 88.94 219 PHE B CA 1
ATOM 3856 C C . PHE B 1 219 ? 6.586 21.297 -5.945 1 88.94 219 PHE B C 1
ATOM 3858 O O . PHE B 1 219 ? 7.059 20.594 -6.832 1 88.94 219 PHE B O 1
ATOM 3865 N N . LYS B 1 220 ? 7.109 22.453 -5.57 1 87.81 220 LYS B N 1
ATOM 3866 C CA . LYS B 1 220 ? 8.211 23.047 -6.316 1 87.81 220 LYS B CA 1
ATOM 3867 C C . LYS B 1 220 ? 9.562 22.594 -5.766 1 87.81 220 LYS B C 1
ATOM 3869 O O . LYS B 1 220 ? 10.602 22.781 -6.402 1 87.81 220 LYS B O 1
ATOM 3874 N N . GLY B 1 221 ? 9.508 21.953 -4.637 1 89.88 221 GLY B N 1
ATOM 3875 C CA . GLY B 1 221 ? 10.766 21.609 -3.99 1 89.88 221 GLY B CA 1
ATOM 3876 C C . GLY B 1 221 ? 11.555 22.812 -3.527 1 89.88 221 GLY B C 1
ATOM 3877 O O . GLY B 1 221 ? 12.75 22.922 -3.805 1 89.88 221 GLY B O 1
ATOM 3878 N N . GLU B 1 222 ? 10.867 23.75 -2.945 1 89.06 222 GLU B N 1
ATOM 3879 C CA . GLU B 1 222 ? 11.492 25 -2.527 1 89.06 222 GLU B CA 1
ATOM 3880 C C . GLU B 1 222 ? 11.188 25.297 -1.063 1 89.06 222 GLU B C 1
ATOM 3882 O O . GLU B 1 222 ? 10.164 24.875 -0.532 1 89.06 222 GLU B O 1
ATOM 3887 N N . TYR B 1 223 ? 12.117 26 -0.459 1 88.12 223 TYR B N 1
ATOM 3888 C CA . TYR B 1 223 ? 11.898 26.594 0.857 1 88.12 223 TYR B CA 1
ATOM 3889 C C . TYR B 1 223 ? 11.438 28.031 0.736 1 88.12 223 TYR B C 1
ATOM 3891 O O . TYR B 1 223 ? 11.711 28.703 -0.267 1 88.12 223 TYR B O 1
ATOM 3899 N N . PRO B 1 224 ? 10.734 28.422 1.778 1 85.75 224 PRO B N 1
ATOM 3900 C CA . PRO B 1 224 ? 10.5 29.859 1.817 1 85.75 224 PRO B CA 1
ATOM 3901 C C . PRO B 1 224 ? 11.797 30.672 1.792 1 85.75 224 PRO B C 1
ATOM 3903 O O . PRO B 1 224 ? 12.844 30.172 2.227 1 85.75 224 PRO B O 1
ATOM 3906 N N . GLU B 1 225 ? 11.68 31.859 1.293 1 84.94 225 GLU B N 1
ATOM 3907 C CA . GLU B 1 225 ? 12.852 32.719 1.126 1 84.94 225 GLU B CA 1
ATOM 3908 C C . GLU B 1 225 ? 13.578 32.906 2.451 1 84.94 225 GLU B C 1
ATOM 3910 O O . GLU B 1 225 ? 14.805 33.031 2.479 1 84.94 225 GLU B O 1
ATOM 3915 N N . GLU B 1 226 ? 12.836 32.906 3.463 1 88.44 226 GLU B N 1
ATOM 3916 C CA . GLU B 1 226 ? 13.383 33.156 4.793 1 88.44 226 GLU B CA 1
ATOM 3917 C C . GLU B 1 226 ? 14.289 32.031 5.242 1 88.44 226 GLU B C 1
ATOM 3919 O O . GLU B 1 226 ? 15.078 32.188 6.176 1 88.44 226 GLU B O 1
ATOM 3924 N N . ILE B 1 227 ? 14.047 30.922 4.602 1 86.38 227 ILE B N 1
ATOM 3925 C CA . ILE B 1 227 ? 14.867 29.75 4.918 1 86.38 227 ILE B CA 1
ATOM 3926 C C . ILE B 1 227 ? 16.062 29.703 3.979 1 86.38 227 ILE B C 1
ATOM 3928 O O . ILE B 1 227 ? 15.906 29.703 2.756 1 86.38 227 ILE B O 1
ATOM 3932 N N . GLN B 1 228 ? 17.266 29.969 4.391 1 81.81 228 GLN B N 1
ATOM 3933 C CA . GLN B 1 228 ? 18.5 29.922 3.605 1 81.81 228 GLN B CA 1
ATOM 3934 C C . GLN B 1 228 ? 18.938 28.484 3.35 1 81.81 228 GLN B C 1
ATOM 3936 O O . GLN B 1 228 ? 19.953 28.031 3.881 1 81.81 228 GLN B O 1
ATOM 3941 N N . ALA B 1 229 ? 18.156 27.734 2.764 1 82.56 229 ALA B N 1
ATOM 3942 C CA . ALA B 1 229 ? 18.484 26.359 2.406 1 82.56 229 ALA B CA 1
ATOM 3943 C C . ALA B 1 229 ? 18.312 26.125 0.909 1 82.56 229 ALA B C 1
ATOM 3945 O O . ALA B 1 229 ? 17.531 26.812 0.25 1 82.56 229 ALA B O 1
ATOM 3946 N N . GLU B 1 230 ? 19.141 25.297 0.429 1 82.12 230 GLU B N 1
ATOM 3947 C CA . GLU B 1 230 ? 19.078 24.969 -0.991 1 82.12 230 GLU B CA 1
ATOM 3948 C C . GLU B 1 230 ? 17.922 23.984 -1.278 1 82.12 230 GLU B C 1
ATOM 3950 O O . GLU B 1 230 ? 17.625 23.125 -0.455 1 82.12 230 GLU B O 1
ATOM 3955 N N . ALA B 1 231 ? 17.344 24.219 -2.479 1 77.25 231 ALA B N 1
ATOM 3956 C CA . ALA B 1 231 ? 16.344 23.281 -2.967 1 77.25 231 ALA B CA 1
ATOM 3957 C C . ALA B 1 231 ? 16.938 21.875 -3.111 1 77.25 231 ALA B C 1
ATOM 3959 O O . ALA B 1 231 ? 18.062 21.719 -3.561 1 77.25 231 ALA B O 1
ATOM 3960 N N . PRO B 1 232 ? 16.25 20.938 -2.584 1 87.38 232 PRO B N 1
ATOM 3961 C CA . PRO B 1 232 ? 16.781 19.578 -2.777 1 87.38 232 PRO B CA 1
ATOM 3962 C C . PRO B 1 232 ? 16.891 19.188 -4.25 1 87.38 232 PRO B C 1
ATOM 3964 O O . PRO B 1 232 ? 15.914 19.297 -4.996 1 87.38 232 PRO B O 1
ATOM 3967 N N . SER B 1 233 ? 18.047 18.797 -4.699 1 87.75 233 SER B N 1
ATOM 3968 C CA . SER B 1 233 ? 18.312 18.484 -6.102 1 87.75 233 SER B CA 1
ATOM 3969 C C . SER B 1 233 ? 17.578 17.219 -6.539 1 87.75 233 SER B C 1
ATOM 3971 O O . SER B 1 233 ? 17.312 17.031 -7.727 1 87.75 233 SER B O 1
ATOM 3973 N N . HIS B 1 234 ? 17.25 16.453 -5.656 1 90.06 234 HIS B N 1
ATOM 3974 C CA . HIS B 1 234 ? 16.672 15.156 -6.008 1 90.06 234 HIS B CA 1
ATOM 3975 C C . HIS B 1 234 ? 15.141 15.188 -5.934 1 90.06 234 HIS B C 1
ATOM 3977 O O . HIS B 1 234 ? 14.484 14.172 -6.156 1 90.06 234 HIS B O 1
ATOM 3983 N N . HIS B 1 235 ? 14.562 16.359 -5.609 1 93.19 235 HIS B N 1
ATOM 3984 C CA . HIS B 1 235 ? 13.117 16.484 -5.508 1 93.19 235 HIS B CA 1
ATOM 3985 C C . HIS B 1 235 ? 12.438 16.203 -6.844 1 93.19 235 HIS B C 1
ATOM 3987 O O . HIS B 1 235 ? 12.938 16.609 -7.895 1 93.19 235 HIS B O 1
ATOM 3993 N N . VAL B 1 236 ? 11.359 15.438 -6.77 1 91.25 236 VAL B N 1
ATOM 3994 C CA . VAL B 1 236 ? 10.57 15.125 -7.953 1 91.25 236 VAL B CA 1
ATOM 3995 C C . VAL B 1 236 ? 9.102 15.43 -7.688 1 91.25 236 VAL B C 1
ATOM 3997 O O . VAL B 1 236 ? 8.586 15.156 -6.598 1 91.25 236 VAL B O 1
ATOM 4000 N N . ASN B 1 237 ? 8.414 16.062 -8.617 1 92.62 237 ASN B N 1
ATOM 4001 C CA . ASN B 1 237 ? 6.988 16.328 -8.461 1 92.62 237 ASN B CA 1
ATOM 4002 C C . ASN B 1 237 ? 6.168 15.641 -9.547 1 92.62 237 ASN B C 1
ATOM 4004 O O . ASN B 1 237 ? 4.957 15.844 -9.648 1 92.62 237 ASN B O 1
ATOM 4008 N N . LYS B 1 238 ? 6.867 15.008 -10.406 1 93.06 238 LYS B N 1
ATOM 4009 C CA . LYS B 1 238 ? 6.285 14.109 -11.398 1 93.06 238 LYS B CA 1
ATOM 4010 C C . LYS B 1 238 ? 7.168 12.883 -11.617 1 93.06 238 LYS B C 1
ATOM 4012 O O . LYS B 1 238 ? 8.391 13 -11.719 1 93.06 238 LYS B O 1
ATOM 4017 N N . ARG B 1 239 ? 6.523 11.773 -11.586 1 94.56 239 ARG B N 1
ATOM 4018 C CA . ARG B 1 239 ? 7.277 10.531 -11.758 1 94.56 239 ARG B CA 1
ATOM 4019 C C . ARG B 1 239 ? 6.633 9.648 -12.82 1 94.56 239 ARG B C 1
ATOM 4021 O O . ARG B 1 239 ? 5.41 9.539 -12.891 1 94.56 239 ARG B O 1
ATOM 4028 N N . ARG B 1 240 ? 7.512 9.07 -13.617 1 94.69 240 ARG B N 1
ATOM 4029 C CA . ARG B 1 240 ? 7.117 8.016 -14.547 1 94.69 240 ARG B CA 1
ATOM 4030 C C . ARG B 1 240 ? 8.117 6.871 -14.523 1 94.69 240 ARG B C 1
ATOM 4032 O O . ARG B 1 240 ? 9.297 7.062 -14.844 1 94.69 240 ARG B O 1
ATOM 4039 N N . MET B 1 241 ? 7.613 5.727 -14.172 1 97.94 241 MET B N 1
ATOM 4040 C CA . MET B 1 241 ? 8.477 4.551 -14.172 1 97.94 241 MET B CA 1
ATOM 4041 C C . MET B 1 241 ? 8.773 4.094 -15.594 1 97.94 241 MET B C 1
ATOM 4043 O O . MET B 1 241 ? 8.094 4.504 -16.531 1 97.94 241 MET B O 1
ATOM 4047 N N . LYS B 1 242 ? 9.797 3.312 -15.664 1 98.25 242 LYS B N 1
ATOM 4048 C CA . LYS B 1 242 ? 10.156 2.801 -16.984 1 98.25 242 LYS B CA 1
ATOM 4049 C C . LYS B 1 242 ? 9.18 1.718 -17.438 1 98.25 242 LYS B C 1
ATOM 4051 O O . LYS B 1 242 ? 8.773 0.867 -16.641 1 98.25 242 LYS B O 1
ATOM 4056 N N . ALA B 1 243 ? 8.812 1.735 -18.672 1 98.25 243 ALA B N 1
ATOM 4057 C CA . ALA B 1 243 ? 7.969 0.699 -19.266 1 98.25 243 ALA B CA 1
ATOM 4058 C C . ALA B 1 243 ? 8.75 -0.597 -19.453 1 98.25 243 ALA B C 1
ATOM 4060 O O . ALA B 1 243 ? 9.953 -0.57 -19.734 1 98.25 243 ALA B O 1
ATOM 4061 N N . PRO B 1 244 ? 8.055 -1.715 -19.312 1 98 244 PRO B N 1
ATOM 4062 C CA . PRO B 1 244 ? 8.75 -2.979 -19.578 1 98 244 PRO B CA 1
ATOM 4063 C C . PRO B 1 244 ? 9.289 -3.068 -21 1 98 244 PRO B C 1
ATOM 4065 O O . PRO B 1 244 ? 8.648 -2.586 -21.938 1 98 244 PRO B O 1
ATOM 4068 N N . LYS B 1 245 ? 10.422 -3.652 -21.078 1 97.81 245 LYS B N 1
ATOM 4069 C CA . LYS B 1 245 ? 10.984 -3.984 -22.391 1 97.81 245 LYS B CA 1
ATOM 4070 C C . LYS B 1 245 ? 11.133 -5.496 -22.547 1 97.81 245 LYS B C 1
ATOM 4072 O O . LYS B 1 245 ? 11.164 -6.234 -21.562 1 97.81 245 LYS B O 1
ATOM 4077 N N . VAL B 1 246 ? 11.164 -5.949 -23.797 1 94.69 246 VAL B N 1
ATOM 4078 C CA . VAL B 1 246 ? 11.398 -7.359 -24.094 1 94.69 246 VAL B CA 1
ATOM 4079 C C . VAL B 1 246 ? 12.898 -7.641 -24.125 1 94.69 246 VAL B C 1
ATOM 4081 O O . VAL B 1 246 ? 13.656 -6.914 -24.766 1 94.69 246 VAL B O 1
ATOM 4084 N N . GLY B 1 247 ? 13.234 -8.539 -23.266 1 88.75 247 GLY B N 1
ATOM 4085 C CA . GLY B 1 247 ? 14.641 -8.93 -23.234 1 88.75 247 GLY B CA 1
ATOM 4086 C C . GLY B 1 247 ? 14.914 -10.227 -23.969 1 88.75 247 GLY B C 1
ATOM 4087 O O . GLY B 1 247 ? 13.984 -10.938 -24.359 1 88.75 247 GLY B O 1
ATOM 4088 N N . VAL B 1 248 ? 16.234 -10.391 -24.297 1 81.38 248 VAL B N 1
ATOM 4089 C CA . VAL B 1 248 ? 16.688 -11.617 -24.938 1 81.38 248 VAL B CA 1
ATOM 4090 C C . VAL B 1 248 ? 16.938 -12.695 -23.891 1 81.38 248 VAL B C 1
ATOM 4092 O O . VAL B 1 248 ? 17.312 -12.391 -22.75 1 81.38 248 VAL B O 1
#

InterPro domains:
  IPR045709 Protein of unknown function DUF6065 [PF19541] (3-242)